Protein AF-A0A7C3BMB7-F1 (afdb_monomer_lite)

Radius of gyration: 36.76 Å; chains: 1; bounding box: 91×58×104 Å

pLDDT: mean 73.39, std 20.36, range [25.17, 95.06]

Structure (mmCIF, N/CA/C/O backbone):
data_AF-A0A7C3BMB7-F1
#
_entry.id   AF-A0A7C3BMB7-F1
#
loop_
_atom_site.group_PDB
_atom_site.id
_atom_site.type_symbol
_atom_site.label_atom_id
_atom_site.label_alt_id
_atom_site.label_comp_id
_atom_site.label_asym_id
_atom_site.label_entity_id
_atom_site.label_seq_id
_atom_site.pdbx_PDB_ins_code
_atom_site.Cartn_x
_atom_site.Cartn_y
_atom_site.Cartn_z
_atom_site.occupancy
_atom_site.B_iso_or_equiv
_atom_site.auth_seq_id
_atom_site.auth_comp_id
_atom_site.auth_asym_id
_atom_site.auth_atom_id
_atom_site.pdbx_PDB_model_num
ATOM 1 N N . MET A 1 1 ? -57.417 -5.441 -26.006 1.00 43.75 1 MET A N 1
ATOM 2 C CA . MET A 1 1 ? -56.089 -4.817 -25.824 1.00 43.75 1 MET A CA 1
ATOM 3 C C . MET A 1 1 ? -56.274 -3.467 -25.151 1.00 43.75 1 MET A C 1
ATOM 5 O O . MET A 1 1 ? -56.759 -2.546 -25.789 1.00 43.75 1 MET A O 1
ATOM 9 N N . ALA A 1 2 ? -55.976 -3.373 -23.855 1.00 25.86 2 ALA A N 1
ATOM 10 C CA . ALA A 1 2 ? -55.994 -2.119 -23.104 1.00 25.86 2 ALA A CA 1
ATOM 11 C C . ALA A 1 2 ? -55.121 -2.264 -21.846 1.00 25.86 2 ALA A C 1
ATOM 13 O O . ALA A 1 2 ? -55.221 -3.254 -21.125 1.00 25.86 2 ALA A O 1
ATOM 14 N N . ARG A 1 3 ? -54.253 -1.272 -21.631 1.00 32.66 3 ARG A N 1
ATOM 15 C CA . ARG A 1 3 ? -53.336 -1.096 -20.494 1.00 32.66 3 ARG A CA 1
ATOM 16 C C . ARG A 1 3 ? -54.063 -1.189 -19.146 1.00 32.66 3 ARG A C 1
ATOM 18 O O . ARG A 1 3 ? -55.113 -0.570 -19.004 1.00 32.66 3 ARG A O 1
ATOM 25 N N . ARG A 1 4 ? -53.431 -1.768 -18.116 1.00 26.55 4 ARG A N 1
ATOM 26 C CA . ARG A 1 4 ? -53.683 -1.373 -16.717 1.00 26.55 4 ARG A CA 1
ATOM 27 C C . ARG A 1 4 ? -52.390 -1.325 -15.899 1.00 26.55 4 ARG A C 1
ATOM 29 O O . ARG A 1 4 ? -51.745 -2.337 -15.661 1.00 26.55 4 ARG A O 1
ATOM 36 N N . LYS A 1 5 ? -52.055 -0.092 -15.507 1.00 31.06 5 LYS A N 1
ATOM 37 C CA . LYS A 1 5 ? -51.142 0.286 -14.424 1.00 31.06 5 LYS A CA 1
ATOM 38 C C . LYS A 1 5 ? -51.579 -0.408 -13.130 1.00 31.06 5 LYS A C 1
ATOM 40 O O . LYS A 1 5 ? -52.778 -0.422 -12.855 1.00 31.06 5 LYS A O 1
ATOM 45 N N . ILE A 1 6 ? -50.635 -0.876 -12.319 1.00 29.06 6 ILE A N 1
ATOM 46 C CA . ILE A 1 6 ? -50.888 -1.110 -10.894 1.00 29.06 6 ILE A CA 1
ATOM 47 C C . ILE A 1 6 ? -50.138 -0.040 -10.108 1.00 29.06 6 ILE A C 1
ATOM 49 O O . ILE A 1 6 ? -48.980 0.273 -10.375 1.00 29.06 6 ILE A O 1
ATOM 53 N N . ASN A 1 7 ? -50.913 0.587 -9.236 1.00 26.14 7 ASN A N 1
ATOM 54 C CA . ASN A 1 7 ? -50.671 1.830 -8.539 1.00 26.14 7 ASN A CA 1
ATOM 55 C C . ASN A 1 7 ? -49.923 1.547 -7.228 1.00 26.14 7 ASN A C 1
ATOM 57 O O . ASN A 1 7 ? -50.303 0.644 -6.484 1.00 26.14 7 ASN A O 1
ATOM 61 N N . LEU A 1 8 ? -48.886 2.334 -6.950 1.00 28.44 8 LEU A N 1
ATOM 62 C CA . LEU A 1 8 ? -48.268 2.442 -5.632 1.00 28.44 8 LEU A CA 1
ATOM 63 C C . LEU A 1 8 ? -49.218 3.242 -4.741 1.00 28.44 8 LEU A C 1
ATOM 65 O O . LEU A 1 8 ? -49.437 4.412 -5.030 1.00 28.44 8 LEU A O 1
ATOM 69 N N . GLN A 1 9 ? -49.771 2.599 -3.708 1.00 28.25 9 GLN A N 1
ATOM 70 C CA . GLN A 1 9 ? -50.204 3.148 -2.409 1.00 28.25 9 GLN A CA 1
ATOM 71 C C . GLN A 1 9 ? -51.352 2.300 -1.854 1.00 28.25 9 GLN A C 1
ATOM 73 O O . GLN A 1 9 ? -52.501 2.481 -2.236 1.00 28.25 9 GLN A O 1
ATOM 78 N N . THR A 1 10 ? -51.055 1.407 -0.911 1.00 26.59 10 THR A N 1
ATOM 79 C CA . THR A 1 10 ? -51.807 1.294 0.351 1.00 26.59 10 THR A CA 1
ATOM 80 C C . THR A 1 10 ? -50.877 0.634 1.366 1.00 26.59 10 THR A C 1
ATOM 82 O O . THR A 1 10 ? -50.570 -0.552 1.292 1.00 26.59 10 THR A O 1
ATOM 85 N N . ILE A 1 11 ? -50.360 1.467 2.261 1.00 28.39 11 ILE A N 1
ATOM 86 C CA . ILE A 1 11 ? -49.650 1.092 3.479 1.00 28.39 11 ILE A CA 1
ATOM 87 C C . ILE A 1 11 ? -50.692 0.625 4.505 1.00 28.39 11 ILE A C 1
ATOM 89 O O . ILE A 1 11 ? -51.759 1.223 4.598 1.00 28.39 11 ILE A O 1
ATOM 93 N N . ASN A 1 12 ? -50.312 -0.377 5.302 1.00 28.12 12 ASN A N 1
ATOM 94 C CA . ASN A 1 12 ? -50.929 -0.810 6.558 1.00 28.12 12 ASN A CA 1
ATOM 95 C C . ASN A 1 12 ? -52.353 -1.367 6.482 1.00 28.12 12 ASN A C 1
ATOM 97 O O . ASN A 1 12 ? -53.313 -0.616 6.552 1.00 28.12 12 ASN A O 1
ATOM 101 N N . THR A 1 13 ? -52.467 -2.697 6.527 1.00 29.22 13 THR A N 1
ATOM 102 C CA . THR A 1 13 ? -53.128 -3.408 7.642 1.00 29.22 13 THR A CA 1
ATOM 103 C C . THR A 1 13 ? -52.968 -4.919 7.473 1.00 29.22 13 THR A C 1
ATOM 105 O O . THR A 1 13 ? -52.986 -5.408 6.350 1.00 29.22 13 THR A O 1
ATOM 108 N N . VAL A 1 14 ? -52.894 -5.620 8.610 1.00 28.08 14 VAL A N 1
ATOM 109 C CA . VAL A 1 14 ? -52.945 -7.085 8.817 1.00 28.08 14 VAL A CA 1
ATOM 110 C C . VAL A 1 14 ? -51.591 -7.718 9.166 1.00 28.08 14 VAL A C 1
ATOM 112 O O . VAL A 1 14 ? -50.917 -8.364 8.371 1.00 28.08 14 VAL A O 1
ATOM 115 N N . LYS A 1 15 ? -51.235 -7.531 10.444 1.00 34.94 15 LYS A N 1
ATOM 116 C CA . LYS A 1 15 ? -50.702 -8.606 11.288 1.00 34.94 15 LYS A CA 1
ATOM 117 C C . LYS A 1 15 ? -51.779 -9.694 11.433 1.00 34.94 15 LYS A C 1
ATOM 119 O O . LYS A 1 15 ? -52.958 -9.361 11.456 1.00 34.94 15 LYS A O 1
ATOM 124 N N . GLU A 1 16 ? -51.313 -10.926 11.632 1.00 34.69 16 GLU A N 1
ATOM 125 C CA . GLU A 1 16 ? -52.052 -12.131 12.051 1.00 34.69 16 GLU A CA 1
ATOM 126 C C . GLU A 1 16 ? -52.731 -12.956 10.946 1.00 34.69 16 GLU A C 1
ATOM 128 O O . GLU A 1 16 ? -53.898 -12.796 10.607 1.00 34.69 16 GLU A O 1
ATOM 133 N N . SER A 1 17 ? -51.996 -13.946 10.439 1.00 32.34 17 SER A N 1
ATOM 134 C CA . SER A 1 17 ? -52.426 -15.354 10.505 1.00 32.34 17 SER A CA 1
ATOM 135 C C . SER A 1 17 ? -51.272 -16.266 10.079 1.00 32.34 17 SER A C 1
ATOM 137 O O . SER A 1 17 ? -50.788 -16.219 8.949 1.00 32.34 17 SER A O 1
ATOM 139 N N . GLY A 1 18 ? -50.799 -17.077 11.027 1.00 39.00 18 GLY A N 1
ATOM 140 C CA . GLY A 1 18 ? -49.801 -18.121 10.815 1.00 39.00 18 GLY A CA 1
ATOM 141 C C . GLY A 1 18 ? -50.379 -19.276 10.004 1.00 39.00 18 GLY A C 1
ATOM 142 O O . GLY A 1 18 ? -50.862 -20.243 10.574 1.00 39.00 18 GLY A O 1
ATOM 143 N N . GLY A 1 19 ? -50.354 -19.145 8.678 1.00 35.00 19 GLY A N 1
ATOM 144 C CA . GLY A 1 19 ? -50.751 -20.208 7.746 1.00 35.00 19 GLY A CA 1
ATOM 145 C C . GLY A 1 19 ? -49.748 -20.469 6.620 1.00 35.00 19 GLY A C 1
ATOM 146 O O . GLY A 1 19 ? -49.984 -21.342 5.794 1.00 35.00 19 GLY A O 1
ATOM 147 N N . ILE A 1 20 ? -48.641 -19.718 6.564 1.00 36.31 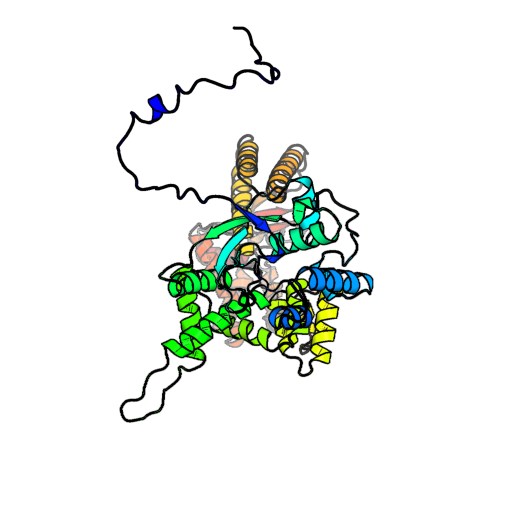20 ILE A N 1
ATOM 148 C CA . ILE A 1 20 ? -47.613 -19.875 5.520 1.00 36.31 20 ILE A CA 1
ATOM 149 C C . ILE A 1 20 ? -46.463 -20.777 6.005 1.00 36.31 20 ILE A C 1
ATOM 151 O O . ILE A 1 20 ? -45.954 -21.566 5.215 1.00 36.31 20 ILE A O 1
ATOM 155 N N . ASP A 1 21 ? -46.125 -20.761 7.300 1.00 38.72 21 ASP A N 1
ATOM 156 C CA . ASP A 1 21 ? -45.061 -21.616 7.863 1.00 38.72 21 ASP A CA 1
ATOM 157 C C . ASP A 1 21 ? -45.402 -23.115 7.826 1.00 38.72 21 ASP A C 1
ATOM 159 O O . ASP A 1 21 ? -44.522 -23.946 7.596 1.00 38.72 21 ASP A O 1
ATOM 163 N N . ASP A 1 22 ? -46.682 -23.474 7.960 1.00 37.00 22 ASP A N 1
ATOM 164 C CA . ASP A 1 22 ? -47.118 -24.876 7.899 1.00 37.00 22 ASP A CA 1
ATOM 165 C C . ASP A 1 22 ? -47.121 -25.436 6.467 1.00 37.00 22 ASP A C 1
ATOM 167 O O . ASP A 1 22 ? -47.008 -26.644 6.274 1.00 37.00 22 ASP A O 1
ATOM 171 N N . LEU A 1 23 ? -47.163 -24.570 5.448 1.00 34.09 23 LEU A N 1
ATOM 172 C CA . LEU A 1 23 ? -47.124 -24.966 4.035 1.00 34.09 23 LEU A CA 1
ATOM 173 C C . LEU A 1 23 ? -45.687 -25.123 3.508 1.00 34.09 23 LEU A C 1
ATOM 175 O O . LEU A 1 23 ? -45.460 -25.817 2.519 1.00 34.09 23 LEU A O 1
ATOM 179 N N . VAL A 1 24 ? -44.707 -24.516 4.186 1.00 38.72 24 VAL A N 1
ATOM 180 C CA . VAL A 1 24 ? -43.272 -24.636 3.867 1.00 38.72 24 VAL A CA 1
ATOM 181 C C . VAL A 1 24 ? -42.641 -25.856 4.553 1.00 38.72 24 VAL A C 1
ATOM 183 O O . VAL A 1 24 ? -41.648 -26.394 4.066 1.00 38.72 24 VAL A O 1
ATOM 186 N N . ARG A 1 25 ? -43.243 -26.356 5.640 1.00 37.38 25 ARG A N 1
ATOM 187 C CA . ARG A 1 25 ? -42.751 -27.525 6.389 1.00 37.38 25 ARG A CA 1
ATOM 188 C C . ARG A 1 25 ? -42.956 -28.870 5.686 1.00 37.38 25 ARG A C 1
ATOM 190 O O . ARG A 1 25 ? -42.182 -29.788 5.938 1.00 37.38 25 ARG A O 1
ATOM 197 N N . ASP A 1 26 ? -43.945 -28.971 4.799 1.00 31.20 26 ASP A N 1
ATOM 198 C CA . ASP A 1 26 ? -44.340 -30.239 4.162 1.00 31.20 26 ASP A CA 1
ATOM 199 C C . ASP A 1 26 ? -43.651 -30.510 2.811 1.00 31.20 26 ASP A C 1
ATOM 201 O O . ASP A 1 26 ? -43.855 -31.555 2.197 1.00 31.20 26 ASP A O 1
ATOM 205 N N . MET A 1 27 ? -42.766 -29.615 2.355 1.00 30.14 27 MET A N 1
ATOM 206 C CA . MET A 1 27 ? -41.894 -29.866 1.200 1.00 30.14 27 MET A CA 1
ATOM 207 C C . MET A 1 27 ? -40.441 -30.056 1.632 1.00 30.14 27 MET A C 1
ATOM 209 O O . MET A 1 27 ? -39.535 -29.315 1.250 1.00 30.14 27 MET A O 1
ATOM 213 N N . GLY A 1 28 ? -40.218 -31.071 2.460 1.00 31.03 28 GLY A N 1
ATOM 214 C CA . GLY A 1 28 ? -38.884 -31.567 2.752 1.00 31.03 28 GLY A CA 1
ATOM 215 C C . GLY A 1 28 ? -38.387 -32.524 1.668 1.00 31.03 28 GLY A C 1
ATOM 216 O O . GLY A 1 28 ? -39.095 -33.443 1.269 1.00 31.03 28 GLY A O 1
ATOM 217 N N . SER A 1 29 ? -37.107 -32.367 1.329 1.00 31.69 29 SER A N 1
ATOM 218 C CA . SER A 1 29 ? -36.172 -33.386 0.826 1.00 31.69 29 SER A CA 1
ATOM 219 C C . SER A 1 29 ? -36.045 -33.623 -0.686 1.00 31.69 29 SER A C 1
ATOM 221 O O . SER A 1 29 ? -36.621 -34.545 -1.248 1.00 31.69 29 SER A O 1
ATOM 223 N N . SER A 1 30 ? -35.095 -32.902 -1.292 1.00 30.52 30 SER A N 1
ATOM 224 C CA . SER A 1 30 ? -34.013 -33.547 -2.054 1.00 30.52 30 SER A CA 1
ATOM 225 C C . SER A 1 30 ? -32.862 -32.568 -2.330 1.00 30.52 30 SER A C 1
ATOM 227 O O . SER A 1 30 ? -33.042 -31.577 -3.027 1.00 30.52 30 SER A O 1
ATOM 229 N N . GLU A 1 31 ? -31.689 -32.911 -1.789 1.00 33.94 31 GLU A N 1
ATOM 230 C CA . GLU A 1 31 ? -30.354 -32.638 -2.346 1.00 33.94 31 GLU A CA 1
ATOM 231 C C . GLU A 1 31 ? -29.884 -31.179 -2.495 1.00 33.94 31 GLU A C 1
ATOM 233 O O . GLU A 1 31 ? -30.049 -30.557 -3.534 1.00 33.94 31 GLU A O 1
ATOM 238 N N . LEU A 1 32 ? -29.178 -30.680 -1.472 1.00 31.02 32 LEU A N 1
ATOM 239 C CA . LEU A 1 32 ? -27.813 -30.114 -1.539 1.00 31.02 32 LEU A CA 1
ATOM 240 C C . LEU A 1 32 ? -27.515 -29.419 -0.203 1.00 31.02 32 LEU A C 1
ATOM 242 O O . LEU A 1 32 ? -28.219 -28.503 0.209 1.00 31.02 32 LEU A O 1
ATOM 246 N N . GLY A 1 33 ? -26.483 -29.895 0.498 1.00 31.17 33 GLY A N 1
ATOM 247 C CA . GLY A 1 33 ? -26.113 -29.470 1.848 1.00 31.17 33 GLY A CA 1
ATOM 248 C C . GLY A 1 33 ? -25.630 -28.022 1.949 1.00 31.17 33 GLY A C 1
ATOM 249 O O . GLY A 1 33 ? -24.435 -27.773 2.065 1.00 31.17 33 GLY A O 1
ATOM 250 N N . PHE A 1 34 ? -26.570 -27.084 1.985 1.00 25.17 34 PHE A N 1
ATOM 251 C CA . PHE A 1 34 ? -26.386 -25.752 2.547 1.00 25.17 34 PHE A CA 1
ATOM 252 C C . PHE A 1 34 ? -27.226 -25.657 3.821 1.00 25.17 34 PHE A C 1
ATOM 254 O O . PHE A 1 34 ? -28.428 -25.425 3.756 1.00 25.17 34 PHE A O 1
ATOM 261 N N . SER A 1 35 ? -26.598 -25.828 4.985 1.00 30.59 35 SER A N 1
ATOM 262 C CA . SER A 1 35 ? -27.164 -25.279 6.219 1.00 30.59 35 SER A CA 1
ATOM 263 C C . SER A 1 35 ? -26.896 -23.772 6.200 1.00 30.59 35 SER A C 1
ATOM 265 O O . SER A 1 35 ? -25.723 -23.387 6.209 1.00 30.59 35 SER A O 1
ATOM 267 N N . PRO A 1 36 ? -27.919 -22.900 6.161 1.00 34.31 36 PRO A N 1
ATOM 268 C CA . PRO A 1 36 ? -27.711 -21.492 6.432 1.00 34.31 36 PRO A CA 1
ATOM 269 C C . PRO A 1 36 ? -27.367 -21.391 7.915 1.00 34.31 36 PRO A C 1
ATOM 271 O O . PRO A 1 36 ? -28.199 -21.666 8.776 1.00 34.31 36 PRO A O 1
ATOM 274 N N . THR A 1 37 ? -26.126 -21.055 8.240 1.00 39.41 37 THR A N 1
ATOM 275 C CA . THR A 1 37 ? -25.792 -20.613 9.590 1.00 39.41 37 THR A CA 1
ATOM 276 C C . THR A 1 37 ? -26.491 -19.273 9.804 1.00 39.41 37 THR A C 1
ATOM 278 O O . THR A 1 37 ? -26.023 -18.229 9.349 1.00 39.41 37 THR A O 1
ATOM 281 N N . GLU A 1 38 ? -27.662 -19.294 10.440 1.00 44.12 38 GLU A N 1
ATOM 282 C CA . GLU A 1 38 ? -28.296 -18.095 10.986 1.00 44.12 38 GLU A CA 1
ATOM 283 C C . GLU A 1 38 ? -27.369 -17.532 12.067 1.00 44.12 38 GLU A C 1
ATOM 285 O O . GLU A 1 3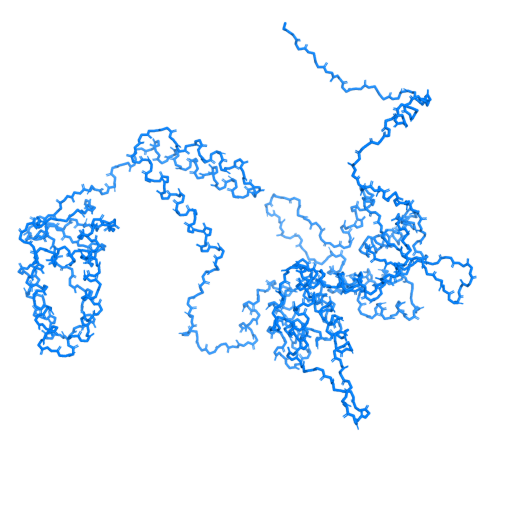8 ? -27.373 -17.969 13.215 1.00 44.12 38 GLU A O 1
ATOM 290 N N . HIS A 1 39 ? -26.499 -16.597 11.689 1.00 57.31 39 HIS A N 1
ATOM 291 C CA . HIS A 1 39 ? -25.685 -15.883 12.661 1.00 57.31 39 HIS A CA 1
ATOM 292 C C . HIS A 1 39 ? -26.589 -14.852 13.340 1.00 57.31 39 HIS A C 1
ATOM 294 O O . HIS A 1 39 ? -27.001 -13.869 12.718 1.00 57.31 39 HIS A O 1
ATOM 300 N N . SER A 1 40 ? -26.919 -15.082 14.610 1.00 76.56 40 SER A N 1
ATOM 301 C CA . SER A 1 40 ? -27.661 -14.120 15.425 1.00 76.56 40 SER A CA 1
ATOM 302 C C . SER A 1 40 ? -26.888 -12.802 15.524 1.00 76.56 40 SER A C 1
ATOM 304 O O . SER A 1 40 ? -25.697 -12.790 15.837 1.00 76.56 40 SER A O 1
ATOM 306 N N . ILE A 1 41 ? -27.569 -11.686 15.257 1.00 84.56 41 ILE A N 1
ATOM 307 C CA . ILE A 1 41 ? -26.997 -10.341 15.382 1.00 84.56 41 ILE A CA 1
ATOM 308 C C . ILE A 1 41 ? -27.311 -9.810 16.780 1.00 84.56 41 ILE A C 1
ATOM 310 O O . ILE A 1 41 ? -28.477 -9.712 17.156 1.00 84.56 41 ILE A O 1
ATOM 314 N N . TYR A 1 42 ? -26.274 -9.420 17.513 1.00 88.00 42 TYR A N 1
ATOM 315 C CA . TYR A 1 42 ? -26.353 -8.874 18.865 1.00 88.00 42 TYR A CA 1
ATOM 316 C C . TYR A 1 42 ? -26.012 -7.382 18.869 1.00 88.00 42 TYR A C 1
ATOM 318 O O . TYR A 1 42 ? -25.232 -6.917 18.040 1.00 88.00 42 TYR A O 1
ATOM 326 N N . GLU A 1 43 ? -26.563 -6.625 19.815 1.00 90.56 43 GLU A N 1
ATOM 327 C CA . GLU A 1 43 ? -26.090 -5.272 20.125 1.00 90.56 43 GLU A CA 1
ATOM 328 C C . GLU A 1 43 ? -25.230 -5.322 21.382 1.00 90.56 43 GLU A C 1
ATOM 330 O O . GLU A 1 43 ? -25.688 -5.766 22.434 1.00 90.56 43 GLU A O 1
ATOM 335 N N . VAL A 1 44 ? -23.980 -4.887 21.256 1.00 90.12 44 VAL A N 1
ATOM 336 C CA . VAL A 1 44 ? -22.994 -4.917 22.339 1.00 90.12 44 VAL A CA 1
ATOM 337 C C . VAL A 1 44 ? -22.496 -3.502 22.604 1.00 90.12 44 VAL A C 1
ATOM 339 O O . VAL A 1 44 ? -22.282 -2.730 21.664 1.00 90.12 44 VAL A O 1
ATOM 342 N N . ASP A 1 45 ? -22.340 -3.168 23.883 1.00 90.44 45 ASP A N 1
ATOM 343 C CA . ASP A 1 45 ? -21.770 -1.899 24.332 1.00 90.44 45 ASP A CA 1
ATOM 344 C C . ASP A 1 45 ? -20.300 -1.788 23.896 1.00 90.44 45 ASP A C 1
ATOM 346 O O . ASP A 1 45 ? -19.534 -2.753 23.979 1.00 90.44 45 ASP A O 1
ATOM 350 N N . LEU A 1 46 ? -19.901 -0.618 23.387 1.00 89.38 46 LEU A N 1
ATOM 351 C CA . LEU A 1 46 ? -18.554 -0.411 22.838 1.00 89.38 46 LEU A CA 1
ATOM 352 C C . LEU A 1 46 ? -17.442 -0.648 23.870 1.00 89.38 46 LEU A C 1
ATOM 354 O O . LEU A 1 46 ? -16.369 -1.119 23.505 1.00 89.38 46 LEU A O 1
ATOM 358 N N . ASP A 1 47 ? -17.698 -0.359 25.144 1.00 86.38 47 ASP A N 1
ATOM 359 C CA . ASP A 1 47 ? -16.765 -0.553 26.261 1.00 86.38 47 ASP A CA 1
ATOM 360 C C . ASP A 1 47 ? -16.452 -2.033 26.549 1.00 86.38 47 ASP A C 1
ATOM 362 O O . ASP A 1 47 ? -15.401 -2.351 27.109 1.00 86.38 47 ASP A O 1
ATOM 366 N N . ARG A 1 48 ? -17.321 -2.950 26.109 1.00 88.19 48 ARG A N 1
ATOM 367 C CA . ARG A 1 48 ? -17.122 -4.402 26.213 1.00 88.19 48 ARG A CA 1
ATOM 368 C C . ARG A 1 48 ? -16.329 -4.990 25.049 1.00 88.19 48 ARG A C 1
ATOM 370 O O . ARG A 1 48 ? -16.010 -6.180 25.087 1.00 88.19 48 ARG A O 1
ATOM 377 N N . ILE A 1 49 ? -16.019 -4.200 24.018 1.00 88.94 49 ILE A N 1
ATOM 378 C CA . ILE A 1 49 ? -15.294 -4.648 22.825 1.00 88.94 49 ILE A CA 1
ATOM 379 C C . ILE A 1 49 ? -13.861 -4.117 22.864 1.00 88.94 49 ILE A C 1
ATOM 381 O O . ILE A 1 49 ? -13.612 -2.915 22.833 1.00 88.94 49 ILE A O 1
ATOM 385 N N . LEU A 1 50 ? -12.896 -5.032 22.872 1.00 85.88 50 LEU A N 1
ATOM 386 C CA . LEU A 1 50 ? -11.475 -4.716 22.843 1.00 85.88 50 LEU A CA 1
ATOM 387 C C . LEU A 1 50 ? -10.919 -4.840 21.415 1.00 85.88 50 LEU A C 1
ATOM 389 O O . LEU A 1 50 ? -11.168 -5.851 20.745 1.00 85.88 50 LEU A O 1
ATOM 393 N N . PRO A 1 51 ? -10.136 -3.856 20.936 1.00 83.56 51 PRO A N 1
ATOM 394 C CA . PRO A 1 51 ? -9.435 -3.964 19.662 1.00 83.56 51 PRO A CA 1
ATOM 395 C C . PRO A 1 51 ? -8.433 -5.122 19.655 1.00 83.56 51 PRO A C 1
ATOM 397 O O . PRO A 1 51 ? -7.762 -5.390 20.652 1.00 83.56 51 PRO A O 1
ATOM 400 N N . ASP A 1 52 ? -8.277 -5.776 18.506 1.00 80.06 52 ASP A N 1
ATOM 401 C CA . ASP A 1 52 ? -7.222 -6.765 18.300 1.00 80.06 52 ASP A CA 1
ATOM 402 C C . ASP A 1 52 ? -5.973 -6.112 17.690 1.00 80.06 52 ASP A C 1
ATOM 404 O O . ASP A 1 52 ? -5.901 -5.829 16.495 1.00 80.06 52 ASP A O 1
ATOM 408 N N . PHE A 1 53 ? -4.949 -5.905 18.519 1.00 73.19 53 PHE A N 1
ATOM 409 C CA . PHE A 1 53 ? -3.678 -5.304 18.100 1.00 73.19 53 PHE A CA 1
ATOM 410 C C . PHE A 1 53 ? -2.810 -6.218 17.222 1.00 73.19 53 PHE A C 1
ATOM 412 O O . PHE A 1 53 ? -1.793 -5.767 16.686 1.00 73.19 53 PHE A O 1
ATOM 419 N N . SER A 1 54 ? -3.182 -7.494 17.068 1.00 67.38 54 SER A N 1
ATOM 420 C CA . SER A 1 54 ? -2.488 -8.431 16.181 1.00 67.38 54 SER A CA 1
ATOM 421 C C . SER A 1 54 ? -2.889 -8.275 14.708 1.00 67.38 54 SER A C 1
ATOM 423 O O . SER A 1 54 ? -2.227 -8.838 13.823 1.00 67.38 54 SER A O 1
ATOM 425 N N . GLN A 1 55 ? -3.925 -7.473 14.427 1.00 70.81 55 GLN A N 1
ATOM 426 C CA . GLN A 1 55 ? -4.371 -7.209 13.066 1.00 70.81 55 GLN A CA 1
ATOM 427 C C . GLN A 1 55 ? -3.283 -6.491 12.240 1.00 70.81 55 GLN A C 1
ATOM 429 O O . GLN A 1 55 ? -2.566 -5.614 12.734 1.00 70.81 55 GLN A O 1
ATOM 434 N N . PRO A 1 56 ? -3.115 -6.867 10.955 1.00 60.19 56 PRO A N 1
ATOM 435 C CA . PRO A 1 56 ? -2.058 -6.315 10.110 1.00 60.19 56 PRO A CA 1
ATOM 436 C C . PRO A 1 56 ? -2.323 -4.859 9.712 1.00 60.19 56 PRO A C 1
ATOM 438 O O . PRO A 1 56 ? -1.375 -4.074 9.606 1.00 60.19 56 PRO A O 1
ATOM 441 N N . ARG A 1 57 ? -3.597 -4.502 9.493 1.00 68.25 57 ARG A N 1
ATOM 442 C CA . ARG A 1 57 ? -4.026 -3.109 9.332 1.00 68.25 57 ARG A CA 1
ATOM 443 C C . ARG A 1 57 ? -4.109 -2.501 10.721 1.00 68.25 57 ARG A C 1
ATOM 445 O O . ARG A 1 57 ? -4.697 -3.112 11.604 1.00 68.25 57 ARG A O 1
ATOM 452 N N . ARG A 1 58 ? -3.509 -1.331 10.904 1.00 78.94 58 ARG A N 1
ATOM 453 C CA . ARG A 1 58 ? -3.579 -0.614 12.176 1.00 78.94 58 ARG A CA 1
ATOM 454 C C . ARG A 1 58 ? -4.231 0.732 11.949 1.00 78.94 58 ARG A C 1
ATOM 456 O O . ARG A 1 58 ? -3.817 1.470 11.060 1.00 78.94 58 ARG A O 1
ATOM 463 N N . PHE A 1 59 ? -5.254 1.032 12.739 1.00 79.69 59 PHE A N 1
ATOM 464 C CA . PHE A 1 59 ? -6.017 2.258 12.564 1.00 79.69 59 PHE A CA 1
ATOM 465 C C . PHE A 1 59 ? -5.433 3.450 13.341 1.00 79.69 59 PHE A C 1
ATOM 467 O O . PHE A 1 59 ? -5.209 4.510 12.767 1.00 79.69 59 PHE A O 1
ATOM 474 N N . LEU A 1 60 ? -5.169 3.281 14.640 1.00 86.62 60 LEU A N 1
ATOM 475 C CA . LEU A 1 60 ? -4.643 4.347 15.505 1.00 86.62 60 LEU A CA 1
ATOM 476 C C . LEU A 1 60 ? -3.124 4.545 15.340 1.00 86.62 60 LEU A C 1
ATOM 478 O O . LEU A 1 60 ? -2.452 3.558 15.056 1.00 86.62 60 LEU A O 1
ATOM 482 N N . PRO A 1 61 ? -2.563 5.743 15.595 1.00 90.25 61 PRO A N 1
ATOM 483 C CA . PRO A 1 61 ? -1.117 5.976 15.730 1.00 90.25 61 PRO A CA 1
ATOM 484 C C . PRO A 1 61 ? -0.424 5.066 16.761 1.00 90.25 61 PRO A C 1
ATOM 486 O O . PRO A 1 61 ? -1.046 4.615 17.723 1.00 90.25 61 PRO A O 1
ATOM 489 N N . PHE A 1 62 ? 0.869 4.788 16.569 1.00 88.94 62 PHE A N 1
ATOM 490 C CA . PHE A 1 62 ? 1.657 3.831 17.353 1.00 88.94 62 PHE A CA 1
ATOM 491 C C . PHE A 1 62 ? 1.630 4.087 18.851 1.00 88.94 62 PHE A C 1
ATOM 493 O O . PHE A 1 62 ? 1.385 3.152 19.610 1.00 88.94 62 PHE A O 1
ATOM 500 N N . ASP A 1 63 ? 1.837 5.329 19.257 1.00 91.25 63 ASP A N 1
ATOM 501 C CA . ASP A 1 63 ? 1.828 5.740 20.652 1.00 91.25 63 ASP A CA 1
ATOM 502 C C . ASP A 1 63 ? 0.450 5.531 21.297 1.00 91.25 63 ASP A C 1
ATOM 504 O O . ASP A 1 63 ? 0.360 4.914 22.357 1.00 91.25 63 ASP A O 1
ATOM 508 N N . LEU A 1 64 ? -0.636 5.912 20.614 1.00 91.19 64 LEU A N 1
ATOM 509 C CA . LEU A 1 64 ? -2.001 5.671 21.102 1.00 91.19 64 LEU A CA 1
ATOM 510 C C . LEU A 1 64 ? -2.333 4.177 21.181 1.00 91.19 64 LEU A C 1
ATOM 512 O O . LEU A 1 64 ? -2.983 3.734 22.125 1.00 91.19 64 LEU A O 1
ATOM 516 N N . ARG A 1 65 ? -1.865 3.370 20.220 1.00 89.62 65 ARG A N 1
ATOM 517 C CA . ARG A 1 65 ? -2.013 1.906 20.283 1.00 89.62 65 ARG A CA 1
ATOM 518 C C . ARG A 1 65 ? -1.257 1.315 21.464 1.00 89.62 65 ARG A C 1
ATOM 520 O O . ARG A 1 65 ? -1.772 0.400 22.097 1.00 89.62 65 ARG A O 1
ATOM 527 N N . GLN A 1 66 ? -0.049 1.805 21.739 1.00 88.56 66 GLN A N 1
ATOM 528 C CA . GLN A 1 66 ? 0.765 1.324 22.848 1.00 88.56 66 GLN A CA 1
ATOM 529 C C . GLN A 1 66 ? 0.057 1.586 24.181 1.00 88.56 66 GLN A C 1
ATOM 531 O O . GLN A 1 66 ? -0.177 0.633 24.924 1.00 88.56 66 GLN A O 1
ATOM 536 N N . GLN A 1 67 ? -0.390 2.822 24.407 1.00 89.88 67 GLN A N 1
ATOM 537 C CA . GLN A 1 67 ? -1.157 3.212 25.594 1.00 89.88 67 GLN A CA 1
ATOM 538 C C . GLN A 1 67 ? -2.437 2.375 25.744 1.00 89.88 67 GLN A C 1
ATOM 540 O O . GLN A 1 67 ? -2.719 1.849 26.820 1.00 89.88 67 GLN A O 1
ATOM 545 N N . LEU A 1 68 ? -3.179 2.166 24.648 1.00 88.56 68 LEU A N 1
ATOM 546 C CA . LEU A 1 68 ? -4.399 1.352 24.651 1.00 88.56 68 LEU A CA 1
ATOM 547 C C . LEU A 1 68 ? -4.109 -0.122 24.980 1.00 88.56 68 LEU A C 1
ATOM 549 O O . LEU A 1 68 ? -4.840 -0.742 25.747 1.00 88.56 68 LEU A O 1
ATOM 553 N N . SER A 1 69 ? -3.025 -0.682 24.435 1.00 86.12 69 SER A N 1
ATOM 554 C CA . SER A 1 69 ? -2.612 -2.068 24.700 1.00 86.12 69 SER A CA 1
ATOM 555 C C . SER A 1 69 ? -2.134 -2.292 26.137 1.00 86.12 69 SER A C 1
ATOM 557 O O . SER A 1 69 ? -2.248 -3.398 26.660 1.00 86.12 69 SER A O 1
ATOM 559 N N . GLN A 1 70 ? -1.620 -1.239 26.774 1.00 86.81 70 GLN A N 1
ATOM 560 C CA . GLN A 1 70 ? -1.190 -1.230 28.171 1.00 86.81 70 GLN A CA 1
ATOM 561 C C . GLN A 1 70 ? -2.343 -0.912 29.137 1.00 86.81 70 GLN A C 1
ATOM 563 O O . GLN A 1 70 ? -2.168 -1.025 30.347 1.00 86.81 70 GLN A O 1
ATOM 568 N N . GLY A 1 71 ? -3.521 -0.549 28.615 1.00 84.62 71 GLY A N 1
ATOM 569 C CA . GLY A 1 71 ? -4.678 -0.146 29.414 1.00 84.62 71 GLY A CA 1
ATOM 570 C C . GLY A 1 71 ? -4.533 1.232 30.066 1.00 84.62 71 GLY A C 1
ATOM 571 O O . GLY A 1 71 ? -5.246 1.518 31.021 1.00 84.62 71 GLY A O 1
ATOM 572 N N . GLU A 1 72 ? -3.616 2.073 29.578 1.00 89.06 72 GLU A N 1
ATOM 573 C CA . GLU A 1 72 ? -3.381 3.426 30.105 1.00 89.06 72 GLU A CA 1
ATOM 574 C C . GLU A 1 72 ? -4.484 4.410 29.701 1.00 89.06 72 GLU A C 1
ATOM 576 O O . GLU A 1 72 ? -4.762 5.359 30.430 1.00 89.06 72 GLU A O 1
ATOM 581 N N . ILE A 1 73 ? -5.105 4.175 28.543 1.00 90.69 73 ILE A N 1
ATOM 582 C CA . ILE A 1 73 ? -6.211 4.971 28.005 1.00 90.69 73 ILE A CA 1
ATOM 583 C C . ILE A 1 73 ? -7.332 4.057 27.521 1.00 90.69 73 ILE A C 1
ATOM 585 O O . ILE A 1 73 ? -7.100 2.893 27.191 1.00 90.69 73 ILE A O 1
ATOM 589 N N . LEU A 1 74 ? -8.545 4.595 27.417 1.00 88.25 74 LEU A N 1
ATOM 590 C CA . LEU A 1 74 ? -9.696 3.906 26.825 1.00 88.25 74 LEU A CA 1
ATOM 591 C C . LEU A 1 74 ? -9.824 4.187 25.312 1.00 88.25 74 LEU A C 1
ATOM 593 O O . LEU A 1 74 ? -9.347 5.219 24.831 1.00 88.25 74 LEU A O 1
ATOM 597 N N . PRO A 1 75 ? -10.537 3.343 24.532 1.00 89.06 75 PRO A N 1
ATOM 598 C CA . PRO A 1 75 ? -10.727 3.567 23.093 1.00 89.06 75 PRO A CA 1
ATOM 599 C C . PRO A 1 75 ? -11.322 4.943 22.75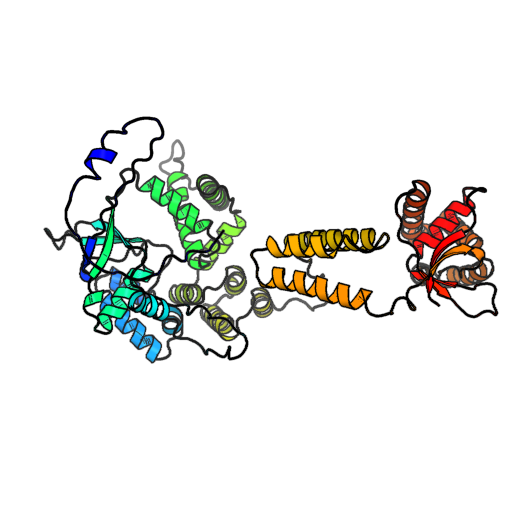0 1.00 89.06 75 PRO A C 1
ATOM 601 O O . PRO A 1 75 ? -10.915 5.583 21.779 1.00 89.06 75 PRO A O 1
ATOM 604 N N . GLY A 1 76 ? -12.261 5.434 23.564 1.00 88.06 76 GLY A N 1
ATOM 605 C CA . GLY A 1 76 ? -12.844 6.767 23.395 1.00 88.06 76 GLY A CA 1
ATOM 606 C C . GLY A 1 76 ? -11.864 7.909 23.666 1.00 88.06 76 GLY A C 1
ATOM 607 O O . GLY A 1 76 ? -11.923 8.937 22.994 1.00 88.06 76 GLY A O 1
ATOM 608 N N . GLU A 1 77 ? -10.937 7.728 24.605 1.00 90.69 77 GLU A N 1
ATOM 609 C CA . GLU A 1 77 ? -9.887 8.706 24.906 1.00 90.69 77 GLU A CA 1
ATOM 610 C C . GLU A 1 77 ? -8.851 8.758 23.787 1.00 90.69 77 GLU A C 1
ATOM 612 O O . GLU A 1 77 ? -8.489 9.849 23.351 1.00 90.69 77 GLU A O 1
ATOM 617 N N . ALA A 1 78 ? -8.467 7.597 23.246 1.00 91.50 78 ALA A N 1
ATOM 618 C CA . ALA A 1 78 ? -7.615 7.514 22.065 1.00 91.50 78 ALA A CA 1
ATOM 619 C C . ALA A 1 78 ? -8.231 8.262 20.869 1.00 91.50 78 ALA A C 1
ATOM 621 O O . ALA A 1 78 ? -7.541 9.014 20.182 1.00 91.50 78 ALA A O 1
ATOM 622 N N . MET A 1 79 ? -9.543 8.110 20.641 1.00 91.31 79 MET A N 1
ATOM 623 C CA . MET A 1 79 ? -10.247 8.828 19.571 1.00 91.31 79 MET A CA 1
ATOM 624 C C . MET A 1 79 ? -10.292 10.343 19.814 1.00 91.31 79 MET A C 1
ATOM 626 O O . MET A 1 79 ? -10.106 11.127 18.885 1.00 91.31 79 MET A O 1
ATOM 630 N N . ARG A 1 80 ? -10.503 10.768 21.065 1.00 92.38 80 ARG A N 1
ATOM 631 C CA . ARG A 1 80 ? -10.492 12.188 21.443 1.00 92.38 80 ARG A CA 1
ATOM 632 C C . ARG A 1 80 ? -9.122 12.825 21.215 1.00 92.38 80 ARG A C 1
ATOM 634 O O . ARG A 1 80 ? -9.044 13.920 20.666 1.00 92.38 80 ARG A O 1
ATOM 641 N N . GLU A 1 81 ? -8.051 12.137 21.601 1.00 94.19 81 GLU A N 1
ATOM 642 C CA . GLU A 1 81 ? -6.686 12.609 21.362 1.00 94.19 81 GLU A CA 1
ATOM 643 C C . GLU A 1 81 ? -6.369 12.665 19.863 1.00 94.19 81 GLU A C 1
ATOM 645 O O . GLU A 1 81 ? -5.772 13.635 19.403 1.00 94.19 81 GLU A O 1
ATOM 650 N N . LEU A 1 82 ? -6.832 11.689 19.074 1.00 91.88 82 LEU A N 1
ATOM 651 C CA . LEU A 1 82 ? -6.681 11.710 17.618 1.00 91.88 82 LEU A CA 1
ATOM 652 C C . LEU A 1 82 ? -7.347 12.944 16.979 1.00 91.88 82 LEU A C 1
ATOM 654 O O . LEU A 1 82 ? -6.728 13.592 16.137 1.00 91.88 82 LEU A O 1
ATOM 658 N N . LEU A 1 83 ? -8.566 13.303 17.400 1.00 91.12 83 LEU A N 1
ATOM 659 C CA . LEU A 1 83 ? -9.246 14.529 16.950 1.00 91.12 83 LEU A CA 1
ATOM 660 C C . LEU A 1 83 ? -8.460 15.788 17.340 1.00 91.12 83 LEU A C 1
ATOM 662 O O . LEU A 1 83 ? -8.158 16.616 16.485 1.00 91.12 83 LEU A O 1
ATOM 666 N N . SER A 1 84 ? -8.040 15.882 18.604 1.00 93.38 84 SER A N 1
ATOM 667 C CA . SER A 1 84 ? -7.214 16.988 19.114 1.00 93.38 84 SER A CA 1
ATOM 668 C C . SER A 1 84 ? -5.895 17.146 18.345 1.00 93.38 84 SER A C 1
ATOM 670 O O . SER A 1 84 ? -5.402 18.257 18.147 1.00 93.38 84 SER A O 1
ATOM 672 N N . ARG A 1 85 ? -5.277 16.046 17.897 1.00 93.75 85 ARG A N 1
ATOM 673 C CA . ARG A 1 85 ? -4.073 16.095 17.050 1.00 93.75 85 ARG A CA 1
ATOM 674 C C . ARG A 1 85 ? -4.363 16.690 15.681 1.00 93.75 85 ARG A C 1
ATOM 676 O O . ARG A 1 85 ? -3.594 17.532 15.224 1.00 93.75 85 ARG A O 1
ATOM 683 N N . ALA A 1 86 ? -5.461 16.287 15.048 1.00 90.06 86 ALA A N 1
ATOM 684 C CA . ALA A 1 86 ? -5.844 16.829 13.750 1.00 90.06 86 ALA A CA 1
ATOM 685 C C . ALA A 1 86 ? -6.155 18.330 13.827 1.00 90.06 86 ALA A C 1
ATOM 687 O O . ALA A 1 86 ? -5.653 19.088 13.003 1.00 90.06 86 ALA A O 1
ATOM 688 N N . GLU A 1 87 ? -6.852 18.781 14.875 1.00 88.88 87 GLU A N 1
ATOM 689 C CA . GLU A 1 87 ? -7.096 20.211 15.135 1.00 88.88 87 GLU A CA 1
ATOM 690 C C . GLU A 1 87 ? -5.793 21.010 15.323 1.00 88.88 87 GLU A C 1
ATOM 692 O O . GLU A 1 87 ? -5.697 22.169 14.922 1.00 88.88 87 GLU A O 1
ATOM 697 N N . ARG A 1 88 ? -4.754 20.381 15.887 1.00 92.81 88 ARG A N 1
ATOM 698 C CA . ARG A 1 88 ? -3.401 20.953 16.015 1.00 92.81 88 ARG A CA 1
ATOM 699 C C . ARG A 1 88 ? -2.572 20.886 14.724 1.00 92.81 88 ARG A C 1
ATOM 701 O O . ARG A 1 88 ? -1.414 21.302 14.735 1.00 92.81 88 ARG A O 1
ATOM 708 N N . GLY A 1 89 ? -3.131 20.372 13.628 1.00 86.75 89 GLY A N 1
ATOM 709 C CA . GLY A 1 89 ? -2.456 20.252 12.335 1.00 86.75 89 GLY A CA 1
ATOM 710 C C . GLY A 1 89 ? -1.533 19.037 12.205 1.00 86.75 89 GLY A C 1
ATOM 711 O O . GLY A 1 89 ? -0.637 19.037 11.360 1.00 86.75 89 GLY A O 1
ATOM 712 N N . ASP A 1 90 ? -1.710 17.998 13.027 1.00 89.94 90 ASP A N 1
ATOM 713 C CA . ASP A 1 90 ? -0.984 16.737 12.863 1.00 89.94 90 ASP A CA 1
ATOM 714 C C . ASP A 1 90 ? -1.402 16.044 11.554 1.00 89.94 90 ASP A C 1
ATOM 716 O O . ASP A 1 90 ? -2.551 15.631 11.370 1.00 89.94 90 ASP A O 1
ATOM 720 N N . GLN A 1 91 ? -0.440 15.890 10.641 1.00 87.56 91 GLN A N 1
ATOM 721 C CA . GLN A 1 91 ? -0.670 15.315 9.318 1.00 87.56 91 GLN A CA 1
ATOM 722 C C . GLN A 1 91 ? -1.121 13.845 9.365 1.00 87.56 91 GLN A C 1
ATOM 724 O O . GLN A 1 91 ? -1.940 13.438 8.542 1.00 87.56 91 GLN A O 1
ATOM 729 N N . LEU A 1 92 ? -0.608 13.039 10.302 1.00 89.25 92 LEU A N 1
ATOM 730 C CA . LEU A 1 92 ? -1.012 11.639 10.450 1.00 89.25 92 LEU A CA 1
ATOM 731 C C . LEU A 1 92 ? -2.468 11.563 10.916 1.00 89.25 92 LEU A C 1
ATOM 733 O O . LEU A 1 92 ? -3.260 10.824 10.334 1.00 89.25 92 LEU A O 1
ATOM 737 N N . ALA A 1 93 ? -2.828 12.349 11.931 1.00 90.06 93 ALA A N 1
ATOM 738 C CA . ALA A 1 93 ? -4.195 12.392 12.438 1.00 90.06 93 ALA A CA 1
ATOM 739 C C . ALA A 1 93 ? -5.185 12.860 11.360 1.00 90.06 93 ALA A C 1
ATOM 741 O O . ALA A 1 93 ? -6.215 12.216 11.151 1.00 90.06 93 ALA A O 1
ATOM 742 N N . ALA A 1 94 ? -4.833 13.912 10.615 1.00 87.69 94 ALA A N 1
ATOM 743 C CA . ALA A 1 94 ? -5.641 14.424 9.512 1.00 87.69 94 ALA A CA 1
ATOM 744 C C . ALA A 1 94 ? -5.862 13.371 8.407 1.00 87.69 94 ALA A C 1
ATOM 746 O O . ALA A 1 94 ? -6.986 13.208 7.928 1.00 87.69 94 ALA A O 1
ATOM 747 N N . LEU A 1 95 ? -4.827 12.602 8.044 1.00 87.25 95 LEU A N 1
ATOM 748 C CA . LEU A 1 95 ? -4.934 11.508 7.068 1.00 87.25 95 LEU A CA 1
ATOM 749 C C . LEU A 1 95 ? -5.813 10.351 7.566 1.00 87.25 95 LEU A C 1
ATOM 751 O O . LEU A 1 95 ? -6.607 9.813 6.797 1.00 87.25 95 LEU A O 1
ATOM 755 N N . ILE A 1 96 ? -5.694 9.962 8.841 1.00 87.50 96 ILE A N 1
ATOM 756 C CA . ILE A 1 96 ? -6.505 8.881 9.428 1.00 87.50 96 ILE A CA 1
ATOM 757 C C . ILE A 1 96 ? -7.988 9.271 9.464 1.00 87.50 96 ILE A C 1
ATOM 759 O O . ILE A 1 96 ? -8.866 8.472 9.117 1.00 87.50 96 ILE A O 1
ATOM 763 N N . LEU A 1 97 ? -8.279 10.502 9.885 1.00 87.25 97 LEU A N 1
ATOM 764 C CA . LEU A 1 97 ? -9.644 11.011 9.969 1.00 87.25 97 LEU A CA 1
ATOM 765 C C . LEU A 1 97 ? -10.249 11.271 8.583 1.00 87.25 97 LEU A C 1
ATOM 767 O O . LEU A 1 97 ? -11.455 11.074 8.411 1.00 87.25 97 LEU A O 1
ATOM 771 N N . GLY A 1 98 ? -9.415 11.609 7.596 1.00 78.94 98 GLY A N 1
ATOM 772 C CA . GLY A 1 98 ? -9.841 12.062 6.271 1.00 78.94 98 GLY A CA 1
ATOM 773 C C . GLY A 1 98 ? -10.178 13.554 6.233 1.00 78.94 98 GLY A C 1
ATOM 774 O O . GLY A 1 98 ? -11.004 13.959 5.428 1.00 78.94 98 GLY A O 1
ATOM 775 N N . ASP A 1 99 ? -9.575 14.342 7.129 1.00 56.81 99 ASP A N 1
ATOM 776 C CA . ASP A 1 99 ? -9.751 15.801 7.259 1.00 56.81 99 ASP A CA 1
ATOM 777 C C . ASP A 1 99 ? -8.608 16.586 6.570 1.00 56.81 99 ASP A C 1
ATOM 779 O O . ASP A 1 99 ? -8.616 17.808 6.467 1.00 56.81 99 ASP A O 1
ATOM 783 N N . GLY A 1 100 ? -7.579 15.873 6.092 1.00 42.31 100 GLY A N 1
ATOM 784 C CA . GLY A 1 100 ? -6.354 16.452 5.547 1.00 42.31 100 GLY A CA 1
ATOM 785 C C . GLY A 1 100 ? -6.334 16.596 4.027 1.00 42.31 100 GLY A C 1
ATOM 786 O O . GLY A 1 100 ? -5.804 15.719 3.344 1.00 42.31 100 GLY A O 1
ATOM 787 N N . GLY A 1 101 ? -6.785 17.752 3.538 1.00 37.69 101 GLY A N 1
ATOM 788 C CA . GLY A 1 101 ? -6.325 18.344 2.278 1.00 37.69 101 GLY A CA 1
ATOM 789 C C . GLY A 1 101 ? -7.430 18.646 1.273 1.00 37.69 101 GLY A C 1
ATOM 790 O O . GLY A 1 101 ? -7.896 17.731 0.606 1.00 37.69 101 GLY A O 1
ATOM 791 N N . ASP A 1 102 ? -7.768 19.936 1.162 1.00 34.34 102 ASP A N 1
ATOM 792 C CA . ASP A 1 102 ? -8.338 20.617 -0.008 1.00 34.34 102 ASP A CA 1
ATOM 793 C C . ASP A 1 102 ? -8.983 19.702 -1.063 1.00 34.34 102 ASP A C 1
ATOM 795 O O . ASP A 1 102 ? -8.323 19.176 -1.969 1.00 34.34 102 ASP A O 1
ATOM 799 N N . SER A 1 103 ? -10.312 19.624 -1.003 1.00 35.31 103 SER A N 1
ATOM 800 C CA . SER A 1 103 ? -11.131 19.619 -2.212 1.00 35.31 103 SER A CA 1
ATOM 801 C C . SER A 1 103 ? -10.790 20.869 -3.031 1.00 35.31 103 SER A C 1
ATOM 803 O O . SER A 1 103 ? -11.403 21.916 -2.877 1.00 35.31 103 SER A O 1
ATOM 805 N N . LEU A 1 104 ? -9.773 20.755 -3.881 1.00 36.69 104 LEU A N 1
ATOM 806 C CA . LEU A 1 104 ? -9.571 21.602 -5.060 1.00 36.69 104 LEU A CA 1
ATOM 807 C C . LEU A 1 104 ? -9.803 20.786 -6.343 1.00 36.69 104 LEU A C 1
ATOM 809 O O . LEU A 1 104 ? -9.202 21.056 -7.378 1.00 36.69 104 LEU A O 1
ATOM 813 N N . ASN A 1 105 ? -10.681 19.785 -6.266 1.00 35.94 105 ASN A N 1
ATOM 814 C CA . ASN A 1 105 ? -11.425 19.307 -7.423 1.00 35.94 105 ASN A CA 1
ATOM 815 C C . ASN A 1 105 ? -12.739 20.099 -7.450 1.00 35.94 105 ASN A C 1
ATOM 817 O O . ASN A 1 105 ? -13.775 19.606 -7.016 1.00 35.94 105 ASN A O 1
ATOM 821 N N . ASP A 1 106 ? -12.657 21.359 -7.882 1.00 37.75 106 ASP A N 1
ATOM 822 C CA . ASP A 1 106 ? -13.834 22.162 -8.248 1.00 37.75 106 ASP A CA 1
ATOM 823 C C . ASP A 1 106 ? -14.181 22.004 -9.740 1.00 37.75 106 ASP A C 1
ATOM 825 O O . ASP A 1 106 ? -15.041 22.710 -10.251 1.00 37.75 106 ASP A O 1
ATOM 829 N N . ASP A 1 107 ? -13.570 21.041 -10.439 1.00 37.44 107 ASP A N 1
ATOM 830 C CA . ASP A 1 107 ? -13.901 20.721 -11.824 1.00 37.44 107 ASP A CA 1
ATOM 831 C C . ASP A 1 107 ? -14.019 19.195 -12.025 1.00 37.44 107 ASP A C 1
ATOM 833 O O . ASP A 1 107 ? -13.103 18.444 -11.693 1.00 37.44 107 ASP A O 1
ATOM 837 N N . GLU A 1 108 ? -15.148 18.798 -12.630 1.00 37.00 108 GLU A N 1
ATOM 838 C CA . GLU A 1 108 ? -15.531 17.481 -13.188 1.00 37.00 108 GLU A CA 1
ATOM 839 C C . GLU A 1 108 ? -16.344 16.501 -12.303 1.00 37.00 108 GLU A C 1
ATOM 841 O O . GLU A 1 108 ? -15.832 15.604 -11.641 1.00 37.00 108 GLU A O 1
ATOM 846 N N . ASP A 1 109 ? -17.672 16.672 -12.386 1.00 43.47 109 ASP A N 1
ATOM 847 C CA . ASP A 1 109 ? -18.763 15.681 -12.301 1.00 43.47 109 ASP A CA 1
ATOM 848 C C . ASP A 1 109 ? -18.442 14.254 -11.783 1.00 43.47 109 ASP A C 1
ATOM 850 O O . ASP A 1 109 ? -18.199 13.314 -12.543 1.00 43.47 109 ASP A O 1
ATOM 854 N N . GLY A 1 110 ? -18.614 14.056 -10.469 1.00 30.84 110 GLY A N 1
ATOM 855 C CA . GLY A 1 110 ? -18.813 12.757 -9.810 1.00 30.84 110 GLY A CA 1
ATOM 856 C C . GLY A 1 110 ? -18.845 12.902 -8.278 1.00 30.84 110 GLY A C 1
ATOM 857 O O . GLY A 1 110 ? -18.160 13.776 -7.752 1.00 30.84 110 GLY A O 1
ATOM 858 N N . PRO A 1 111 ? -19.619 12.105 -7.507 1.00 33.88 111 PRO A N 1
ATOM 859 C CA . PRO A 1 111 ? -19.563 12.160 -6.049 1.00 33.88 111 PRO A CA 1
ATOM 860 C C . PRO A 1 111 ? -18.244 11.518 -5.607 1.00 33.88 111 PRO A C 1
ATOM 862 O O . PRO A 1 111 ? -18.171 10.302 -5.432 1.00 33.88 111 PRO A O 1
ATOM 865 N N . GLU A 1 112 ? -17.176 12.309 -5.508 1.00 39.22 112 GLU A N 1
ATOM 866 C CA . GLU A 1 112 ? -15.870 11.805 -5.096 1.00 39.22 112 GLU A CA 1
ATOM 867 C C . GLU A 1 112 ? -15.964 11.198 -3.692 1.00 39.22 112 GLU A C 1
ATOM 869 O O . GLU A 1 112 ? -16.346 11.857 -2.725 1.00 39.22 112 GLU A O 1
ATOM 874 N N . ASP A 1 113 ? -15.640 9.905 -3.609 1.00 43.59 113 ASP A N 1
ATOM 875 C CA . ASP A 1 113 ? -15.583 9.107 -2.390 1.00 43.59 113 ASP A CA 1
ATOM 876 C C . ASP A 1 113 ? -14.884 9.877 -1.256 1.00 43.59 113 ASP A C 1
ATOM 878 O O . ASP A 1 113 ? -13.650 9.919 -1.198 1.00 43.59 113 ASP A O 1
ATOM 882 N N . GLU A 1 114 ? -15.646 10.427 -0.306 1.00 50.97 114 GLU A N 1
ATOM 883 C CA . GLU A 1 114 ? -15.083 10.893 0.959 1.00 50.97 114 GLU A CA 1
ATOM 884 C C . GLU A 1 114 ? -14.368 9.688 1.616 1.00 50.97 114 GLU A C 1
ATOM 886 O O . GLU A 1 114 ? -14.986 8.732 2.097 1.00 50.97 114 GLU A O 1
ATOM 891 N N . LYS A 1 115 ? -13.032 9.669 1.581 1.00 65.94 115 LYS A N 1
ATOM 892 C CA . LYS A 1 115 ? -12.206 8.579 2.123 1.00 65.94 115 LYS A CA 1
ATOM 893 C C . LYS A 1 115 ? -11.702 8.979 3.501 1.00 65.94 115 LYS A C 1
ATOM 895 O O . LYS A 1 115 ? -10.940 9.923 3.637 1.00 65.94 115 LYS A O 1
ATOM 900 N N . GLY A 1 116 ? -12.082 8.226 4.530 1.00 80.19 116 GLY A N 1
ATOM 901 C CA . GLY A 1 116 ? -11.601 8.469 5.892 1.00 80.19 116 GLY A CA 1
ATOM 902 C C . GLY A 1 116 ? -12.495 7.854 6.957 1.00 80.19 116 GLY A C 1
ATOM 903 O O . GLY A 1 116 ? -13.444 7.124 6.644 1.00 80.19 116 GLY A O 1
ATOM 904 N N . LEU A 1 117 ? -12.183 8.122 8.224 1.00 87.69 117 LEU A N 1
ATOM 905 C CA . LEU A 1 117 ? -13.048 7.746 9.341 1.00 87.69 117 LEU A CA 1
ATOM 906 C C . LEU A 1 117 ? -14.257 8.671 9.458 1.00 87.69 117 LEU A C 1
ATOM 908 O O . LEU A 1 117 ? -15.358 8.175 9.682 1.00 87.69 117 LEU A O 1
ATOM 912 N N . LEU A 1 118 ? -14.072 9.982 9.267 1.00 89.69 118 LEU A N 1
ATOM 913 C CA . LEU A 1 118 ? -15.156 10.966 9.339 1.00 89.69 118 LEU A CA 1
ATOM 914 C C . LEU A 1 118 ? -16.245 10.653 8.307 1.00 89.69 118 LEU A C 1
ATOM 916 O O . LEU A 1 118 ? -17.423 10.585 8.649 1.00 89.69 118 LEU A O 1
ATOM 920 N N . ALA A 1 119 ? -15.841 10.364 7.071 1.00 85.94 119 ALA A N 1
ATOM 921 C CA . ALA A 1 119 ? -16.737 9.954 5.995 1.00 85.94 119 ALA A CA 1
ATOM 922 C C . ALA A 1 119 ? -17.523 8.675 6.327 1.00 85.94 119 ALA A C 1
ATOM 924 O O . ALA A 1 119 ? -18.743 8.602 6.161 1.00 85.94 119 ALA A O 1
ATOM 925 N N . LEU A 1 120 ? -16.832 7.661 6.866 1.00 86.62 120 LEU A N 1
ATOM 926 C CA . LEU A 1 120 ? -17.471 6.420 7.294 1.00 86.62 120 LEU A CA 1
ATOM 927 C C . LEU A 1 120 ? -18.454 6.667 8.445 1.00 86.62 120 LEU A C 1
ATOM 929 O O . LEU A 1 120 ? -19.553 6.124 8.423 1.00 86.62 120 LEU A O 1
ATOM 933 N N . ALA A 1 121 ? -18.096 7.504 9.417 1.00 90.38 121 ALA A N 1
ATOM 934 C CA . ALA A 1 121 ? -18.973 7.882 10.518 1.00 90.38 121 ALA A CA 1
ATOM 935 C C . ALA A 1 121 ? -20.223 8.625 10.022 1.00 90.38 121 ALA A C 1
ATOM 937 O O . ALA A 1 121 ? -21.331 8.282 10.431 1.00 90.38 121 ALA A O 1
ATOM 938 N N . ARG A 1 122 ? -20.090 9.560 9.071 1.00 90.50 122 ARG A N 1
ATOM 939 C CA . ARG A 1 122 ? -21.238 10.216 8.413 1.00 90.50 122 ARG A CA 1
ATOM 940 C C . ARG A 1 122 ? -22.138 9.202 7.700 1.00 90.50 122 ARG A C 1
ATOM 942 O O . ARG A 1 122 ? -23.359 9.257 7.845 1.00 90.50 122 ARG A O 1
ATOM 949 N N . SER A 1 123 ? -21.552 8.248 6.975 1.00 88.31 123 SER A N 1
ATOM 950 C CA . SER A 1 123 ? -22.285 7.177 6.285 1.00 88.31 123 SER A CA 1
ATOM 951 C C . SER A 1 123 ? -23.030 6.258 7.264 1.00 88.31 123 SER A C 1
ATOM 953 O O . SER A 1 123 ? -24.221 5.998 7.095 1.00 88.31 123 SER A O 1
ATOM 955 N N . VAL A 1 124 ? -22.373 5.834 8.349 1.00 89.50 124 VAL A N 1
ATOM 956 C CA . VAL A 1 124 ? -22.993 5.042 9.424 1.00 89.50 124 VAL A CA 1
ATOM 957 C C . VAL A 1 124 ? -24.105 5.835 10.115 1.00 89.50 124 VAL A C 1
ATOM 959 O O . VAL A 1 124 ? -25.150 5.267 10.426 1.00 89.50 124 VAL A O 1
ATOM 962 N N . LYS A 1 125 ? -23.935 7.148 10.302 1.00 90.69 125 LYS A N 1
ATOM 963 C CA . LYS A 1 125 ? -24.948 8.019 10.909 1.00 90.69 125 LYS A CA 1
ATOM 964 C C . LYS A 1 125 ? -26.209 8.166 10.058 1.00 90.69 125 LYS A C 1
ATOM 966 O O . LYS A 1 125 ? -27.301 8.222 10.622 1.00 90.69 125 LYS A O 1
ATOM 971 N N . THR A 1 126 ? -26.066 8.234 8.734 1.00 87.38 126 THR A N 1
ATOM 972 C CA . THR A 1 126 ? -27.176 8.472 7.794 1.00 87.38 126 THR A CA 1
ATOM 973 C C . THR A 1 126 ? -27.862 7.186 7.343 1.00 87.38 126 THR A C 1
ATOM 975 O O . THR A 1 126 ? -29.086 7.102 7.371 1.00 87.38 126 THR A O 1
ATOM 978 N N . VAL A 1 127 ? -27.086 6.180 6.937 1.00 87.25 127 VAL A N 1
ATOM 979 C CA . VAL A 1 127 ? -27.592 4.929 6.348 1.00 87.25 127 VAL A CA 1
ATOM 980 C C . VAL A 1 127 ? -27.702 3.808 7.384 1.00 87.25 127 VAL A C 1
ATOM 982 O O . VAL A 1 127 ? -28.437 2.842 7.180 1.00 87.25 127 VAL A O 1
ATOM 985 N N . GLY A 1 128 ? -26.992 3.924 8.505 1.00 84.94 128 GLY A N 1
ATOM 986 C CA . GLY A 1 128 ? -26.858 2.853 9.484 1.00 84.94 128 GLY A CA 1
ATOM 987 C C . GLY A 1 128 ? -25.777 1.838 9.108 1.00 84.94 128 GLY A C 1
ATOM 988 O O . GLY A 1 128 ? -25.239 1.803 7.996 1.00 84.94 128 GLY A O 1
ATOM 989 N N . LEU A 1 129 ? -25.449 0.973 10.066 1.00 86.81 129 LEU A N 1
ATOM 990 C CA . LEU A 1 129 ? -24.457 -0.077 9.882 1.00 86.81 129 LEU A CA 1
ATOM 991 C C . LEU A 1 129 ? -25.015 -1.197 8.983 1.00 86.81 129 LEU A C 1
ATOM 993 O O . LEU A 1 129 ? -25.788 -2.041 9.439 1.00 86.81 129 LEU A O 1
ATOM 997 N N . ARG A 1 130 ? -24.617 -1.210 7.702 1.00 82.00 130 ARG A N 1
ATOM 998 C CA . ARG A 1 130 ? -25.086 -2.206 6.712 1.00 82.00 130 ARG A CA 1
ATOM 999 C C . ARG A 1 130 ? -24.638 -3.632 7.024 1.00 82.00 130 ARG A C 1
ATOM 1001 O O . ARG A 1 130 ? -25.395 -4.570 6.813 1.00 82.00 130 ARG A O 1
ATOM 1008 N N . GLN A 1 131 ? -23.401 -3.787 7.487 1.00 79.12 131 GLN A N 1
ATOM 1009 C CA . GLN A 1 131 ? -22.811 -5.076 7.834 1.00 79.12 131 GLN A CA 1
ATOM 1010 C C . GLN A 1 131 ? -22.330 -5.025 9.288 1.00 79.12 131 GLN A C 1
ATOM 1012 O O . GLN A 1 131 ? -21.529 -4.134 9.603 1.00 79.12 131 GLN A O 1
ATOM 1017 N N . PRO A 1 132 ? -22.789 -5.945 10.157 1.00 88.81 132 PRO A N 1
ATOM 1018 C CA . PRO A 1 132 ? -22.324 -6.015 11.539 1.00 88.81 132 PRO A CA 1
ATOM 1019 C C . PRO A 1 132 ? -20.811 -6.274 11.601 1.00 88.81 132 PRO A C 1
ATOM 1021 O O . PRO A 1 132 ? -20.183 -6.639 10.602 1.00 88.81 132 PRO A O 1
ATOM 1024 N N . ILE A 1 133 ? -20.214 -6.010 12.760 1.00 90.25 133 ILE A N 1
ATOM 1025 C CA . ILE A 1 133 ? -18.822 -6.388 13.046 1.00 90.25 133 ILE A CA 1
ATOM 1026 C C . ILE A 1 133 ? -18.764 -7.834 13.551 1.00 90.25 133 ILE A C 1
ATOM 1028 O O . ILE A 1 133 ? -19.735 -8.302 14.140 1.00 90.25 133 ILE A O 1
ATOM 1032 N N . ASN A 1 134 ? -17.637 -8.522 13.378 1.00 87.69 134 ASN A N 1
ATOM 1033 C CA . ASN A 1 134 ? -17.451 -9.850 13.968 1.00 87.69 134 ASN A CA 1
ATOM 1034 C C . ASN A 1 134 ? -16.583 -9.734 15.212 1.00 87.69 134 ASN A C 1
ATOM 1036 O O . ASN A 1 134 ? -15.551 -9.052 15.196 1.00 87.69 134 ASN A O 1
ATOM 1040 N N . VAL A 1 135 ? -16.998 -10.406 16.281 1.00 88.44 135 VAL A N 1
ATOM 1041 C CA . VAL A 1 135 ? -16.301 -10.412 17.564 1.00 88.44 135 VAL A CA 1
ATOM 1042 C C . VAL A 1 135 ? -16.220 -11.824 18.135 1.00 88.44 135 VAL A C 1
ATOM 1044 O O . VAL A 1 135 ? -17.097 -12.649 17.900 1.00 88.44 135 VAL A O 1
ATOM 1047 N N . TYR A 1 136 ? -15.181 -12.082 18.921 1.00 84.62 136 TYR A N 1
ATOM 1048 C CA . TYR A 1 136 ? -14.974 -13.342 19.629 1.00 84.62 136 TYR A CA 1
ATOM 1049 C C . TYR A 1 136 ? -15.168 -13.133 21.127 1.00 84.62 136 TYR A C 1
ATOM 1051 O O . TYR A 1 136 ? -14.616 -12.189 21.691 1.00 84.62 136 TYR A O 1
ATOM 1059 N N . SER A 1 137 ? -15.917 -14.008 21.795 1.00 83.75 137 SER A N 1
ATOM 1060 C CA . SER A 1 137 ? -16.062 -13.949 23.255 1.00 83.75 137 SER A CA 1
ATOM 1061 C C . SER A 1 137 ? -14.726 -14.238 23.948 1.00 83.75 137 SER A C 1
ATOM 1063 O O . SER A 1 137 ? -14.101 -15.266 23.674 1.00 83.75 137 SER A O 1
ATOM 1065 N N . ILE A 1 138 ? -14.318 -13.372 24.874 1.00 82.12 138 ILE A N 1
ATOM 1066 C CA . ILE A 1 138 ? -13.118 -13.542 25.697 1.00 82.12 138 ILE A CA 1
ATOM 1067 C C . ILE A 1 138 ? -13.456 -13.399 27.182 1.00 82.12 138 ILE A C 1
ATOM 1069 O O . ILE A 1 138 ? -14.330 -12.630 27.580 1.00 82.12 138 ILE A O 1
ATOM 1073 N N . THR A 1 139 ? -12.733 -14.137 28.020 1.00 77.00 139 THR A N 1
ATOM 1074 C CA . THR A 1 139 ? -12.831 -14.016 29.477 1.00 77.00 139 THR A CA 1
ATOM 1075 C C . THR A 1 139 ? -11.629 -13.243 29.991 1.00 77.00 139 THR A C 1
ATOM 1077 O O . THR A 1 139 ? -10.484 -13.627 29.746 1.00 77.00 139 THR A O 1
ATOM 1080 N N . ARG A 1 140 ? -11.888 -12.150 30.709 1.00 73.06 140 ARG A N 1
ATOM 1081 C CA . ARG A 1 140 ? -10.848 -11.353 31.354 1.00 73.06 140 ARG A CA 1
ATOM 1082 C C . ARG A 1 140 ? -10.548 -11.898 32.755 1.00 73.06 140 ARG A C 1
ATOM 1084 O O . ARG A 1 140 ? -11.486 -12.083 33.529 1.00 73.06 140 ARG A O 1
ATOM 1091 N N . PRO A 1 141 ? -9.272 -12.145 33.112 1.00 67.44 141 PRO A N 1
ATOM 1092 C CA . PRO A 1 141 ? -8.908 -12.587 34.462 1.00 67.44 141 PRO A CA 1
ATOM 1093 C C . PRO A 1 141 ? -9.243 -11.556 35.546 1.00 67.44 141 PRO A C 1
ATOM 1095 O O . PRO A 1 141 ? -9.490 -11.912 36.692 1.00 67.44 141 PRO A O 1
ATOM 1098 N N . ASP A 1 142 ? -9.223 -10.279 35.176 1.00 70.94 142 ASP A N 1
ATOM 1099 C CA . ASP A 1 142 ? -9.380 -9.120 36.049 1.00 70.94 142 ASP A CA 1
ATOM 1100 C C . ASP A 1 142 ? -10.835 -8.652 36.213 1.00 70.94 142 ASP A C 1
ATOM 1102 O O . ASP A 1 142 ? -11.115 -7.850 37.098 1.00 70.94 142 ASP A O 1
ATOM 1106 N N . ALA A 1 143 ? -11.762 -9.199 35.423 1.00 67.19 143 ALA A N 1
ATOM 1107 C CA . ALA A 1 143 ? -13.201 -8.962 35.541 1.00 67.19 143 ALA A CA 1
ATOM 1108 C C . ALA A 1 143 ? -13.985 -10.291 35.446 1.00 67.19 143 ALA A C 1
ATOM 1110 O O . ALA A 1 143 ? -14.687 -10.547 34.461 1.00 67.19 143 ALA A O 1
ATOM 1111 N N . PRO A 1 144 ? -13.842 -11.189 36.440 1.00 64.75 144 PRO A N 1
ATOM 1112 C CA . PRO A 1 144 ? -14.522 -12.478 36.428 1.00 64.75 144 PRO A CA 1
ATOM 1113 C C . PRO A 1 144 ? -16.045 -12.297 36.513 1.00 64.75 144 PRO A C 1
ATOM 1115 O O . PRO A 1 144 ? -16.559 -11.712 37.462 1.00 64.75 144 PRO A O 1
ATOM 1118 N N . GLY A 1 145 ? -16.769 -12.836 35.528 1.00 71.56 145 GLY A N 1
ATOM 1119 C CA . GLY A 1 145 ? -18.236 -12.778 35.440 1.00 71.56 145 GLY A CA 1
ATOM 1120 C C . GLY A 1 145 ? -18.776 -11.784 34.409 1.00 71.56 145 GLY A C 1
ATOM 1121 O O . GLY A 1 145 ? -19.944 -11.878 34.036 1.00 71.56 145 GLY A O 1
ATOM 1122 N N . GLU A 1 146 ? -17.935 -10.893 33.884 1.00 76.69 146 GLU A N 1
ATOM 1123 C CA . GLU A 1 146 ? -18.297 -9.997 32.786 1.00 76.69 146 GLU A CA 1
ATOM 1124 C C . GLU A 1 146 ? -17.870 -10.585 31.436 1.00 76.69 146 GLU A C 1
ATOM 1126 O O . GLU A 1 146 ? -16.776 -11.133 31.280 1.00 76.69 146 GLU A O 1
ATOM 1131 N N . THR A 1 147 ? -18.759 -10.498 30.443 1.00 81.81 147 THR A N 1
ATOM 1132 C CA . THR A 1 147 ? -18.467 -10.979 29.086 1.00 81.81 147 THR A CA 1
ATOM 1133 C C . THR A 1 147 ? -17.838 -9.855 28.279 1.00 81.81 147 THR A C 1
ATOM 1135 O O . THR A 1 147 ? -18.505 -8.867 27.968 1.00 81.81 147 THR A O 1
ATOM 1138 N N . PHE A 1 148 ? -16.566 -10.032 27.930 1.00 86.69 148 PHE A N 1
ATOM 1139 C CA . PHE A 1 148 ? -15.843 -9.155 27.018 1.00 86.69 148 PHE A CA 1
ATOM 1140 C C . PHE A 1 148 ? -15.739 -9.799 25.641 1.00 86.69 148 PHE A C 1
ATOM 1142 O O . PHE A 1 148 ? -15.829 -11.019 25.481 1.00 86.69 148 PHE A O 1
ATOM 1149 N N . TYR A 1 149 ? -15.517 -8.962 24.639 1.00 88.06 149 TYR A N 1
ATOM 1150 C CA . TYR A 1 149 ? -15.401 -9.386 23.258 1.00 88.06 149 TYR A CA 1
ATOM 1151 C C . TYR A 1 149 ? -14.116 -8.842 22.649 1.00 88.06 149 TYR A C 1
ATOM 1153 O O . TYR A 1 149 ? -13.763 -7.685 22.853 1.00 88.06 149 TYR A O 1
ATOM 1161 N N . GLN A 1 150 ? -13.415 -9.668 21.883 1.00 87.19 150 GLN A N 1
ATOM 1162 C CA . GLN A 1 150 ? -12.281 -9.247 21.073 1.00 87.19 150 GLN A CA 1
ATOM 1163 C C . GLN A 1 150 ? -12.746 -9.022 19.639 1.00 87.19 150 GLN A C 1
ATOM 1165 O O . GLN A 1 150 ? -13.415 -9.871 19.051 1.00 87.19 150 GLN A O 1
ATOM 1170 N N . LEU A 1 151 ? -12.373 -7.888 19.059 1.00 86.31 151 LEU A N 1
ATOM 1171 C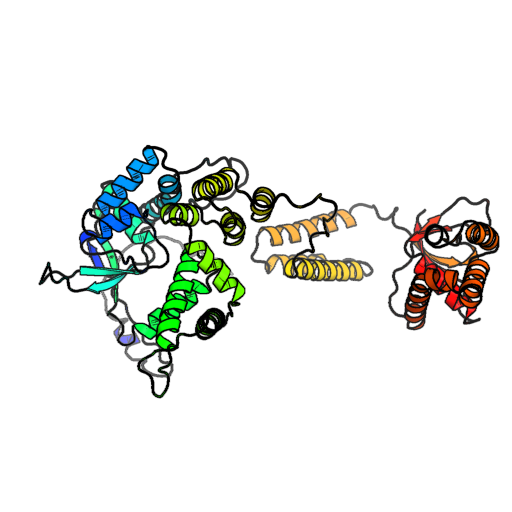 CA . LEU A 1 151 ? -12.723 -7.559 17.689 1.00 86.31 151 LEU A CA 1
ATOM 1172 C C . LEU A 1 151 ? -12.020 -8.494 16.686 1.00 86.31 151 LEU A C 1
ATOM 1174 O O . LEU A 1 151 ? -10.794 -8.542 16.628 1.00 86.31 151 LEU A O 1
ATOM 1178 N N . GLY A 1 152 ? -12.799 -9.181 15.850 1.00 79.88 152 GLY A N 1
ATOM 1179 C CA . GLY A 1 152 ? -12.298 -10.009 14.752 1.00 79.88 152 GLY A CA 1
ATOM 1180 C C . GLY A 1 152 ? -12.249 -9.254 13.427 1.00 79.88 152 GLY A C 1
ATOM 1181 O O . GLY A 1 152 ? -11.184 -9.087 12.837 1.00 79.88 152 GLY A O 1
ATOM 1182 N N . GLU A 1 153 ? -13.395 -8.745 12.972 1.00 80.56 153 GLU A N 1
ATOM 1183 C CA . GLU A 1 153 ? -13.504 -7.994 11.716 1.00 80.56 153 GLU A CA 1
ATOM 1184 C C . GLU A 1 153 ? -14.334 -6.721 11.883 1.00 80.56 153 GLU A C 1
ATOM 1186 O O . GLU A 1 153 ? -15.252 -6.648 12.698 1.00 80.56 153 GLU A O 1
ATOM 1191 N N . GLY A 1 154 ? -14.043 -5.710 11.058 1.00 84.56 154 GLY A N 1
ATOM 1192 C CA . GLY A 1 154 ? -14.805 -4.460 11.043 1.00 84.56 154 GLY A CA 1
ATOM 1193 C C . GLY A 1 154 ? -14.236 -3.342 11.920 1.00 84.56 154 GLY A C 1
ATOM 1194 O O . GLY A 1 154 ? -14.981 -2.447 12.308 1.00 84.56 154 GLY A O 1
ATOM 1195 N N . GLU A 1 155 ? -12.923 -3.327 12.163 1.00 86.25 155 GLU A N 1
ATOM 1196 C CA . GLU A 1 155 ? -12.229 -2.313 12.981 1.00 86.25 155 GLU A CA 1
ATOM 1197 C C . GLU A 1 155 ? -12.595 -0.869 12.623 1.00 86.25 155 GLU A C 1
ATOM 1199 O O . GLU A 1 155 ? -12.931 -0.069 13.491 1.00 86.25 155 GLU A O 1
ATOM 1204 N N . ARG A 1 156 ? -12.649 -0.537 11.329 1.00 87.56 156 ARG A N 1
ATOM 1205 C CA . ARG A 1 156 ? -13.045 0.808 10.882 1.00 87.56 156 ARG A CA 1
ATOM 1206 C C . ARG A 1 156 ? -14.473 1.183 11.293 1.00 87.56 156 ARG A C 1
ATOM 1208 O O . ARG A 1 156 ? -14.733 2.347 11.573 1.00 87.56 156 ARG A O 1
ATOM 1215 N N . ARG A 1 157 ? -15.401 0.219 11.316 1.00 90.38 157 ARG A N 1
ATOM 1216 C CA . ARG A 1 157 ? -16.797 0.448 11.727 1.00 90.38 157 ARG A CA 1
ATOM 1217 C C . ARG A 1 157 ? -16.893 0.633 13.237 1.00 90.38 157 ARG A C 1
ATOM 1219 O O . ARG A 1 157 ? -17.612 1.520 13.682 1.00 90.38 157 ARG A O 1
ATOM 1226 N N . TYR A 1 158 ? -16.129 -0.155 13.992 1.00 92.38 158 TYR A N 1
ATOM 1227 C CA . TYR A 1 158 ? -15.980 0.015 15.435 1.00 92.38 158 TYR A CA 1
ATOM 1228 C C . TYR A 1 158 ? -15.469 1.425 15.778 1.00 92.38 158 TYR A C 1
ATOM 1230 O O . TYR A 1 158 ? -16.124 2.149 16.524 1.00 92.38 158 TYR A O 1
ATOM 1238 N N . TRP A 1 159 ? -14.384 1.879 15.140 1.00 91.50 159 TRP A N 1
ATOM 1239 C CA . TRP A 1 159 ? -13.859 3.232 15.355 1.00 91.50 159 TRP A CA 1
ATOM 1240 C C . TRP A 1 159 ? -14.835 4.337 14.929 1.00 91.50 159 TRP A C 1
ATOM 1242 O O . TRP A 1 159 ? -14.899 5.378 15.579 1.00 91.50 159 TRP A O 1
ATOM 1252 N N . ALA A 1 160 ? -15.627 4.117 13.875 1.00 91.44 160 ALA A N 1
ATOM 1253 C CA . ALA A 1 160 ? -16.651 5.070 13.449 1.00 91.44 160 ALA A CA 1
ATOM 1254 C C . ALA A 1 160 ? -17.777 5.198 14.490 1.00 91.44 160 ALA A C 1
ATOM 1256 O O . ALA A 1 160 ? -18.208 6.309 14.784 1.00 91.44 160 ALA A O 1
ATOM 1257 N N . HIS A 1 161 ? -18.213 4.086 15.093 1.00 93.25 161 HIS A N 1
ATOM 1258 C CA . HIS A 1 161 ? -19.154 4.111 16.217 1.00 93.25 161 HIS A CA 1
ATOM 1259 C C . HIS A 1 161 ? -18.560 4.820 17.439 1.00 93.25 161 HIS A C 1
ATOM 1261 O O . HIS A 1 161 ? -19.229 5.669 18.022 1.00 93.25 161 HIS A O 1
ATOM 1267 N N . GLN A 1 162 ? -17.294 4.546 17.779 1.00 91.94 162 GLN A N 1
ATOM 1268 C CA . GLN A 1 162 ? -16.608 5.216 18.887 1.00 91.94 162 GLN A CA 1
ATOM 1269 C C . GLN A 1 162 ? -16.564 6.737 18.698 1.00 91.94 162 GLN A C 1
ATOM 1271 O O . GLN A 1 162 ? -16.802 7.490 19.640 1.00 91.94 162 GLN A O 1
ATOM 1276 N N . LEU A 1 163 ? -16.289 7.186 17.473 1.00 91.38 163 LEU A N 1
ATOM 1277 C CA . LEU A 1 163 ? -16.292 8.595 17.101 1.00 91.38 163 LEU A CA 1
ATOM 1278 C C . LEU A 1 163 ? -17.691 9.221 17.231 1.00 91.38 163 LEU A C 1
ATOM 1280 O O . LEU A 1 163 ? -17.826 10.305 17.791 1.00 91.38 163 LEU A O 1
ATOM 1284 N N . LEU A 1 164 ? -18.734 8.547 16.741 1.00 92.38 164 LEU A N 1
ATOM 1285 C CA . LEU A 1 164 ? -20.112 9.042 16.823 1.00 92.38 164 LEU A CA 1
ATOM 1286 C C . LEU A 1 164 ? -20.621 9.113 18.270 1.00 92.38 164 LEU A C 1
ATOM 1288 O O . LEU A 1 164 ? -21.266 10.090 18.647 1.00 92.38 164 LEU A O 1
ATOM 1292 N N . ALA A 1 165 ? -20.290 8.113 19.088 1.00 91.75 165 ALA A N 1
ATOM 1293 C CA . ALA A 1 165 ? -20.594 8.117 20.515 1.00 91.75 165 ALA A CA 1
ATOM 1294 C C . ALA A 1 165 ? -19.885 9.281 21.230 1.00 91.75 165 ALA A C 1
ATOM 1296 O O . ALA A 1 165 ? -20.496 9.979 22.036 1.00 91.75 165 ALA A O 1
ATOM 1297 N N . LEU A 1 166 ? -18.620 9.554 20.881 1.00 90.19 166 LEU A N 1
ATOM 1298 C CA . LEU A 1 166 ? -17.858 10.690 21.411 1.00 90.19 166 LEU A CA 1
ATOM 1299 C C . LEU A 1 166 ? -18.480 12.050 21.038 1.00 90.19 166 LEU A C 1
ATOM 1301 O O . LEU A 1 166 ? -18.401 12.991 21.821 1.00 90.19 166 LEU A O 1
ATOM 1305 N N . GLN A 1 167 ? -19.118 12.150 19.867 1.00 89.12 167 GLN A N 1
ATOM 1306 C CA . GLN A 1 167 ? -19.843 13.344 19.410 1.00 89.12 167 GLN A CA 1
ATOM 1307 C C . GLN A 1 167 ? -21.206 13.545 20.104 1.00 89.12 167 GLN A C 1
ATOM 1309 O O . GLN A 1 167 ? -21.909 14.506 19.792 1.00 89.12 167 GLN A O 1
ATOM 1314 N N . GLY A 1 168 ? -21.584 12.664 21.037 1.00 88.44 168 GLY A N 1
ATOM 1315 C CA . GLY A 1 168 ? -22.808 12.774 21.835 1.00 88.44 168 GLY A CA 1
ATOM 1316 C C . GLY A 1 168 ? -24.020 12.024 21.276 1.00 88.44 168 GLY A C 1
ATOM 1317 O O . GLY A 1 168 ? -25.106 12.140 21.839 1.00 88.44 168 GLY A O 1
ATOM 1318 N N . ASP A 1 169 ? -23.881 11.238 20.201 1.00 88.88 169 ASP A N 1
ATOM 1319 C CA . ASP A 1 169 ? -24.956 10.339 19.759 1.00 88.88 169 ASP A CA 1
ATOM 1320 C C . ASP A 1 169 ? -24.937 9.040 20.598 1.00 88.88 169 ASP A C 1
ATOM 1322 O O . ASP A 1 169 ? -24.317 8.040 20.224 1.00 88.88 169 ASP A O 1
ATOM 1326 N N . GLU A 1 170 ? -25.671 9.022 21.715 1.00 87.00 170 GLU A N 1
ATOM 1327 C CA . GLU A 1 170 ? -25.756 7.866 22.632 1.00 87.00 170 GLU A CA 1
ATOM 1328 C C . GLU A 1 170 ? -26.200 6.566 21.942 1.00 87.00 170 GLU A C 1
ATOM 1330 O O . GLU A 1 170 ? -25.790 5.471 22.326 1.00 87.00 170 GLU A O 1
ATOM 1335 N N . LYS A 1 171 ? -26.984 6.663 20.861 1.00 89.44 171 LYS A N 1
ATOM 1336 C CA . LYS A 1 171 ? -27.415 5.499 20.071 1.00 89.44 171 LYS A CA 1
ATOM 1337 C C . LYS A 1 171 ? -26.250 4.702 19.470 1.00 89.44 171 LYS A C 1
ATOM 1339 O O . LYS A 1 171 ? -26.428 3.526 19.171 1.00 89.44 171 LYS A O 1
ATOM 1344 N N . PHE A 1 172 ? -25.081 5.322 19.286 1.00 92.00 172 PHE A N 1
ATOM 1345 C CA . PHE A 1 172 ? -23.882 4.659 18.765 1.00 92.00 172 PHE A CA 1
ATOM 1346 C C . PHE A 1 172 ? -22.956 4.122 19.859 1.00 92.00 172 PHE A C 1
ATOM 1348 O O . PHE A 1 172 ? -21.966 3.483 19.514 1.00 92.00 172 PHE A O 1
ATOM 1355 N N . ALA A 1 173 ? -23.295 4.288 21.146 1.00 90.62 173 ALA A N 1
ATOM 1356 C CA . ALA A 1 173 ? -22.595 3.634 22.258 1.00 90.62 173 ALA A CA 1
ATOM 1357 C C . ALA A 1 173 ? -22.731 2.098 22.230 1.00 90.62 173 ALA A C 1
ATOM 1359 O O . ALA A 1 173 ? -21.978 1.394 22.899 1.00 90.62 173 ALA A O 1
ATOM 1360 N N . ARG A 1 174 ? -23.663 1.584 21.415 1.00 92.19 174 ARG A N 1
ATOM 1361 C CA . ARG A 1 174 ? -23.832 0.166 21.088 1.00 92.19 174 ARG A CA 1
ATOM 1362 C C . ARG A 1 174 ? -23.587 -0.076 19.602 1.00 92.19 174 ARG A C 1
ATOM 1364 O O . ARG A 1 174 ? -23.880 0.778 18.760 1.00 92.19 174 ARG A O 1
ATOM 1371 N N . ILE A 1 175 ? -23.057 -1.249 19.267 1.00 93.38 175 ILE A N 1
ATOM 1372 C CA . ILE A 1 175 ? -22.783 -1.658 17.886 1.00 93.38 175 ILE A CA 1
ATOM 1373 C C . ILE A 1 175 ? -23.355 -3.045 17.594 1.00 93.38 175 ILE A C 1
ATOM 1375 O O . ILE A 1 175 ? -23.321 -3.945 18.433 1.00 93.38 175 ILE A O 1
ATOM 1379 N N . ARG A 1 176 ? -23.882 -3.219 16.375 1.00 92.69 176 ARG A N 1
ATOM 1380 C CA . ARG A 1 176 ? -24.381 -4.513 15.899 1.00 92.69 176 ARG A CA 1
ATOM 1381 C C . ARG A 1 176 ? -23.206 -5.429 15.569 1.00 92.69 176 ARG A C 1
ATOM 1383 O O . ARG A 1 176 ? -22.372 -5.085 14.726 1.00 92.69 176 ARG A O 1
ATOM 1390 N N . CYS A 1 177 ? -23.179 -6.598 16.187 1.00 91.00 177 CYS A N 1
ATOM 1391 C CA . CYS A 1 177 ? -22.112 -7.573 16.056 1.00 91.00 177 CYS A CA 1
ATOM 1392 C C . CYS A 1 177 ? -22.639 -8.997 15.852 1.00 91.00 177 CYS A C 1
ATOM 1394 O O . CYS A 1 177 ? -23.761 -9.331 16.231 1.00 91.00 177 CYS A O 1
ATOM 1396 N N . ILE A 1 178 ? -21.808 -9.823 15.233 1.00 88.06 178 ILE A N 1
ATOM 1397 C CA . ILE A 1 178 ? -21.933 -11.274 15.188 1.00 88.06 178 ILE A CA 1
ATOM 1398 C C . ILE A 1 178 ? -20.908 -11.819 16.180 1.00 88.06 178 ILE A C 1
ATOM 1400 O O . ILE A 1 178 ? -19.728 -11.466 16.104 1.00 88.06 178 ILE A O 1
ATOM 1404 N N . ILE A 1 179 ? -21.377 -12.622 17.134 1.00 85.94 179 ILE A N 1
ATOM 1405 C CA . ILE A 1 179 ? -20.525 -13.248 18.145 1.00 85.94 179 ILE A CA 1
ATOM 1406 C C . ILE A 1 179 ? -20.173 -14.643 17.644 1.00 85.94 179 ILE A C 1
ATOM 1408 O O . ILE A 1 179 ? -21.020 -15.536 17.647 1.00 85.94 179 ILE A O 1
ATOM 1412 N N . ASP A 1 180 ? -18.923 -14.813 17.233 1.00 77.00 180 ASP A N 1
ATOM 1413 C CA . ASP A 1 180 ? -18.386 -16.095 16.799 1.00 77.00 180 ASP A CA 1
ATOM 1414 C C . ASP A 1 180 ? -17.655 -16.778 17.961 1.00 77.00 180 ASP A C 1
ATOM 1416 O O . ASP A 1 180 ? -16.943 -16.150 18.755 1.00 77.00 180 ASP A O 1
ATOM 1420 N N . THR A 1 181 ? -17.796 -18.098 18.060 1.00 66.94 181 THR A N 1
ATOM 1421 C CA . THR A 1 181 ? -16.928 -18.905 18.923 1.00 66.94 181 THR A CA 1
ATOM 1422 C C . THR A 1 181 ? -15.547 -19.009 18.289 1.00 66.94 181 THR A C 1
ATOM 1424 O O . THR A 1 181 ? -15.439 -19.204 17.078 1.00 66.94 181 THR A O 1
ATOM 1427 N N . LEU A 1 182 ? -14.486 -18.930 19.098 1.00 62.12 182 LEU A N 1
ATOM 1428 C CA . LEU A 1 182 ? -13.124 -19.216 18.638 1.00 62.12 182 LEU A CA 1
ATOM 1429 C C . LEU A 1 182 ? -13.098 -20.603 17.959 1.00 62.12 182 LEU A C 1
ATOM 1431 O O . LEU A 1 182 ? -13.431 -21.588 18.618 1.00 62.12 182 LEU A O 1
ATOM 1435 N N . PRO A 1 183 ? -12.738 -20.701 16.667 1.00 59.38 183 PRO A N 1
ATOM 1436 C CA . PRO A 1 183 ? -12.739 -21.977 15.956 1.00 59.38 183 PRO A CA 1
ATOM 1437 C C . PRO A 1 183 ? -11.752 -22.981 16.569 1.00 59.38 183 PRO A C 1
ATOM 1439 O O . PRO A 1 183 ? -10.653 -22.589 16.965 1.00 59.38 183 PRO A O 1
ATOM 1442 N N . GLU A 1 184 ? -12.102 -24.275 16.575 1.00 57.47 184 GLU A N 1
ATOM 1443 C CA . GLU A 1 184 ? -11.225 -25.355 17.071 1.00 57.47 184 GLU A CA 1
ATOM 1444 C C . GLU A 1 184 ? -9.892 -25.433 16.302 1.00 57.47 184 GLU A C 1
ATOM 1446 O O . GLU A 1 184 ? -8.858 -25.734 16.892 1.00 57.47 184 GLU A O 1
ATOM 1451 N N . ASP A 1 185 ? -9.888 -25.075 15.010 1.00 66.44 185 ASP A N 1
ATOM 1452 C CA . ASP A 1 185 ? -8.696 -25.057 14.146 1.00 66.44 185 ASP A CA 1
ATOM 1453 C C . ASP A 1 185 ? -8.230 -23.616 13.842 1.00 66.44 185 ASP A C 1
ATOM 1455 O O . ASP A 1 185 ? -8.125 -23.165 12.693 1.00 66.44 185 ASP A O 1
ATOM 1459 N N . LYS A 1 186 ? -8.004 -22.847 14.920 1.00 68.38 186 LYS A N 1
ATOM 1460 C CA . LYS A 1 186 ? -7.594 -21.428 14.899 1.00 68.38 186 LYS A CA 1
ATOM 1461 C C . LYS A 1 186 ? -6.401 -21.170 13.972 1.00 68.38 186 LYS A C 1
ATOM 1463 O O . LYS A 1 186 ? -6.372 -20.165 13.259 1.00 68.38 186 LYS A O 1
ATOM 1468 N N . ASP A 1 187 ? -5.442 -22.090 13.947 1.00 74.44 187 ASP A N 1
ATOM 1469 C CA . ASP A 1 187 ? -4.211 -21.956 13.173 1.00 74.44 187 ASP A CA 1
ATOM 1470 C C . ASP A 1 187 ? -4.466 -21.999 11.662 1.00 74.44 187 ASP A C 1
ATOM 1472 O O . ASP A 1 187 ? -3.895 -21.195 10.919 1.00 74.44 187 ASP A O 1
ATOM 1476 N N . LEU A 1 188 ? -5.339 -22.892 11.183 1.00 75.50 188 LEU A N 1
ATOM 1477 C CA . LEU A 1 188 ? -5.643 -23.012 9.755 1.00 75.50 188 LEU A CA 1
ATOM 1478 C C . LEU A 1 188 ? -6.356 -21.764 9.220 1.00 75.50 188 LEU A C 1
ATOM 1480 O O . LEU A 1 188 ? -6.001 -21.250 8.153 1.00 75.50 188 LEU A O 1
ATOM 1484 N N . ILE A 1 189 ? -7.327 -21.246 9.972 1.00 72.19 189 ILE A N 1
ATOM 1485 C CA . ILE A 1 189 ? -8.068 -20.032 9.604 1.00 72.19 189 ILE A CA 1
ATOM 1486 C C . ILE A 1 189 ? -7.130 -18.826 9.607 1.00 72.19 189 ILE A C 1
ATOM 1488 O O . ILE A 1 189 ? -7.106 -18.063 8.638 1.00 72.19 189 ILE A O 1
ATOM 1492 N N . GLN A 1 190 ? -6.281 -18.701 10.630 1.00 76.75 190 GLN A N 1
ATOM 1493 C CA . GLN A 1 190 ? -5.303 -17.620 10.707 1.00 76.75 190 GLN A CA 1
ATOM 1494 C C . GLN A 1 190 ? -4.300 -17.674 9.542 1.00 76.75 190 GLN A C 1
ATOM 1496 O O . GLN A 1 190 ? -3.979 -16.639 8.954 1.00 76.75 190 GLN A O 1
ATOM 1501 N N . ARG A 1 191 ? -3.823 -18.870 9.163 1.00 81.31 191 ARG A N 1
ATOM 1502 C CA . ARG A 1 191 ? -2.950 -19.068 7.989 1.00 81.31 191 ARG A CA 1
ATOM 1503 C C . ARG A 1 191 ? -3.625 -18.610 6.702 1.00 81.31 191 ARG A C 1
ATOM 1505 O O . ARG A 1 191 ? -3.023 -17.858 5.934 1.00 81.31 191 ARG A O 1
ATOM 1512 N N . ARG A 1 192 ? -4.880 -19.015 6.491 1.00 78.56 192 ARG A N 1
ATOM 1513 C CA . ARG A 1 192 ? -5.663 -18.628 5.314 1.00 78.56 192 ARG A CA 1
ATOM 1514 C C . ARG A 1 192 ? -5.866 -17.115 5.248 1.00 78.56 192 ARG A C 1
ATOM 1516 O O . ARG A 1 192 ? -5.587 -16.519 4.211 1.00 78.56 192 ARG A O 1
ATOM 1523 N N . GLN A 1 193 ? -6.273 -16.492 6.353 1.00 77.69 193 GLN A N 1
ATOM 1524 C CA . GLN A 1 193 ? -6.523 -15.051 6.427 1.00 77.69 193 GLN A CA 1
ATOM 1525 C C . GLN A 1 193 ? -5.248 -14.232 6.170 1.00 77.69 193 GLN A C 1
ATOM 1527 O O . GLN A 1 193 ? -5.262 -13.260 5.415 1.00 77.69 193 GLN A O 1
ATOM 1532 N N . GLN A 1 194 ? -4.114 -14.639 6.748 1.00 83.25 194 GLN A N 1
ATOM 1533 C CA . GLN A 1 194 ? -2.823 -13.988 6.507 1.00 83.25 194 GLN A CA 1
ATOM 1534 C C . GLN A 1 194 ? -2.375 -14.125 5.052 1.00 83.25 194 GLN A C 1
ATOM 1536 O O . GLN A 1 194 ? -1.906 -13.150 4.462 1.00 83.25 194 GLN A O 1
ATOM 1541 N N . ALA A 1 195 ? -2.538 -15.312 4.462 1.00 83.62 195 ALA A N 1
ATOM 1542 C CA . ALA A 1 195 ? -2.204 -15.556 3.066 1.00 83.62 195 ALA A CA 1
ATOM 1543 C C . ALA A 1 195 ? -3.071 -14.718 2.114 1.00 83.62 195 ALA A C 1
ATOM 1545 O O . ALA A 1 195 ? -2.550 -14.119 1.172 1.00 83.62 195 ALA A O 1
ATOM 1546 N N . GLU A 1 196 ? -4.372 -14.620 2.386 1.00 82.56 196 GLU A N 1
ATOM 1547 C CA . GLU A 1 196 ? -5.293 -13.777 1.627 1.00 82.56 196 GLU A CA 1
ATOM 1548 C C . GLU A 1 196 ? -4.908 -12.297 1.728 1.00 82.56 196 GLU A C 1
ATOM 1550 O O . GLU A 1 196 ? -4.717 -11.639 0.704 1.00 82.56 196 GLU A O 1
ATOM 1555 N N . ASN A 1 197 ? -4.672 -11.793 2.942 1.00 82.50 197 ASN A N 1
ATOM 1556 C CA . ASN A 1 197 ? -4.215 -10.421 3.167 1.00 82.50 197 ASN A CA 1
ATOM 1557 C C . ASN A 1 197 ? -2.876 -10.130 2.468 1.00 82.50 197 ASN A C 1
ATOM 1559 O O . ASN A 1 197 ? -2.716 -9.081 1.847 1.00 82.50 197 ASN A O 1
ATOM 1563 N N . ALA A 1 198 ? -1.936 -11.077 2.474 1.00 83.19 198 ALA A N 1
ATOM 1564 C CA . ALA A 1 198 ? -0.678 -10.950 1.743 1.00 83.19 198 ALA A CA 1
ATOM 1565 C C . ALA A 1 198 ? -0.865 -10.947 0.210 1.00 83.19 198 ALA A C 1
ATOM 1567 O O . ALA A 1 198 ? -0.034 -10.380 -0.509 1.00 83.19 198 ALA A O 1
ATOM 1568 N N . ALA A 1 199 ? -1.928 -11.561 -0.320 1.00 81.81 199 ALA A N 1
ATOM 1569 C CA . ALA A 1 199 ? -2.237 -11.592 -1.753 1.00 81.81 199 ALA A CA 1
ATOM 1570 C C . ALA A 1 199 ? -3.106 -10.414 -2.235 1.00 81.81 199 ALA A C 1
ATOM 1572 O O . ALA A 1 199 ? -3.143 -10.143 -3.443 1.00 81.81 199 ALA A O 1
ATOM 1573 N N . ARG A 1 200 ? -3.786 -9.717 -1.318 1.00 78.62 200 ARG A N 1
ATOM 1574 C CA . ARG A 1 200 ? -4.643 -8.561 -1.608 1.00 78.62 200 ARG A CA 1
ATOM 1575 C C . ARG A 1 200 ? -3.855 -7.390 -2.196 1.00 78.62 200 ARG A C 1
ATOM 1577 O O . ARG A 1 200 ? -2.768 -7.044 -1.734 1.00 78.62 200 ARG A O 1
ATOM 1584 N N . GLN A 1 201 ? -4.407 -6.796 -3.254 1.00 67.81 201 GLN A N 1
ATOM 1585 C CA . GLN A 1 201 ? -3.817 -5.640 -3.944 1.00 67.81 201 GLN A CA 1
ATOM 1586 C C . GLN A 1 201 ? -4.288 -4.302 -3.357 1.00 67.81 201 GLN A C 1
ATOM 1588 O O . GLN A 1 201 ? -3.599 -3.303 -3.519 1.00 67.81 201 GLN A O 1
ATOM 1593 N N . ASP A 1 202 ? -5.422 -4.301 -2.655 1.00 67.94 202 ASP A N 1
ATOM 1594 C CA . ASP A 1 202 ? -6.066 -3.150 -2.008 1.00 67.94 202 ASP A CA 1
ATOM 1595 C C . ASP A 1 202 ? -5.557 -2.886 -0.576 1.00 67.94 202 ASP A C 1
ATOM 1597 O O . ASP A 1 202 ? -6.080 -2.038 0.148 1.00 67.94 202 ASP A O 1
ATOM 1601 N N . LEU A 1 203 ? -4.567 -3.657 -0.123 1.00 75.00 203 LEU A N 1
ATOM 1602 C CA . LEU A 1 203 ? -3.934 -3.495 1.180 1.00 75.00 203 LEU A CA 1
ATOM 1603 C C . LEU A 1 203 ? -2.777 -2.490 1.085 1.00 75.00 203 LEU A C 1
ATOM 1605 O O . LEU A 1 203 ? -2.017 -2.507 0.113 1.00 75.00 203 LEU A O 1
ATOM 1609 N N . SER A 1 204 ? -2.609 -1.652 2.115 1.00 86.19 204 SER A N 1
ATOM 1610 C CA . SER A 1 204 ? -1.460 -0.743 2.204 1.00 86.19 204 SER A CA 1
ATOM 1611 C C . SER A 1 204 ? -0.148 -1.532 2.150 1.00 86.19 204 SER A C 1
ATOM 1613 O O . SER A 1 204 ? -0.076 -2.697 2.561 1.00 86.19 204 SER A O 1
ATOM 1615 N N . ALA A 1 205 ? 0.917 -0.904 1.643 1.00 89.69 205 ALA A N 1
ATOM 1616 C CA . ALA A 1 205 ? 2.200 -1.585 1.505 1.00 89.69 205 ALA A CA 1
ATOM 1617 C C . ALA A 1 205 ? 2.721 -2.111 2.853 1.00 89.69 205 ALA A C 1
ATOM 1619 O O . ALA A 1 205 ? 3.215 -3.234 2.910 1.00 89.69 205 ALA A O 1
ATOM 1620 N N . ILE A 1 206 ? 2.544 -1.336 3.927 1.00 92.00 206 ILE A N 1
ATOM 1621 C CA . ILE A 1 206 ? 2.946 -1.694 5.292 1.00 92.00 206 ILE A CA 1
ATOM 1622 C C . ILE A 1 206 ? 2.102 -2.839 5.854 1.00 92.00 206 ILE A C 1
ATOM 1624 O O . ILE A 1 206 ? 2.666 -3.817 6.344 1.00 92.00 206 ILE A O 1
ATOM 1628 N N . ALA A 1 207 ? 0.772 -2.782 5.745 1.00 87.19 207 ALA A N 1
ATOM 1629 C CA . ALA A 1 207 ? -0.073 -3.859 6.257 1.00 87.19 207 ALA A CA 1
ATOM 1630 C C . ALA A 1 207 ? 0.203 -5.179 5.520 1.00 87.19 207 ALA A C 1
ATOM 1632 O O . ALA A 1 207 ? 0.285 -6.240 6.141 1.00 87.19 207 ALA A O 1
ATOM 1633 N N . ARG A 1 208 ? 0.462 -5.112 4.207 1.00 90.38 208 ARG A N 1
ATOM 1634 C CA . ARG A 1 208 ? 0.902 -6.272 3.426 1.00 90.38 208 ARG A CA 1
ATOM 1635 C C . ARG A 1 208 ? 2.248 -6.810 3.906 1.00 90.38 208 ARG A C 1
ATOM 1637 O O . ARG A 1 208 ? 2.408 -8.025 4.009 1.00 90.38 208 ARG A O 1
ATOM 1644 N N . SER A 1 209 ? 3.198 -5.933 4.231 1.00 93.00 209 SER A N 1
ATOM 1645 C CA . SER A 1 209 ? 4.476 -6.336 4.819 1.00 93.00 209 SER A CA 1
ATOM 1646 C C . SER A 1 209 ? 4.308 -7.068 6.147 1.00 93.00 209 SER A C 1
ATOM 1648 O O . SER A 1 209 ? 4.964 -8.087 6.340 1.00 93.00 209 SER A O 1
ATOM 1650 N N . ARG A 1 210 ? 3.407 -6.612 7.026 1.00 90.94 210 ARG A N 1
ATOM 1651 C CA . ARG A 1 210 ? 3.124 -7.275 8.311 1.00 90.94 210 ARG A CA 1
ATOM 1652 C C . ARG A 1 210 ? 2.509 -8.661 8.119 1.00 90.94 210 ARG A C 1
ATOM 1654 O O . ARG A 1 210 ? 2.938 -9.606 8.768 1.00 90.94 210 ARG A O 1
ATOM 1661 N N . SER A 1 211 ? 1.568 -8.826 7.184 1.00 89.69 211 SER A N 1
ATOM 1662 C CA . SER A 1 211 ? 1.038 -10.160 6.854 1.00 89.69 211 SER A CA 1
ATOM 1663 C C . SER A 1 211 ? 2.136 -11.104 6.350 1.00 89.69 211 SER A C 1
ATOM 1665 O O . SER A 1 211 ? 2.183 -12.265 6.745 1.00 89.69 211 SER A O 1
ATOM 1667 N N . ILE A 1 212 ? 3.051 -10.602 5.514 1.00 92.19 212 ILE A N 1
ATOM 1668 C CA . ILE A 1 212 ? 4.205 -11.368 5.022 1.00 92.19 212 ILE A CA 1
ATOM 1669 C C . ILE A 1 212 ? 5.159 -11.745 6.169 1.00 92.19 212 ILE A C 1
ATOM 1671 O O . ILE A 1 212 ? 5.642 -12.875 6.199 1.00 92.19 212 ILE A O 1
ATOM 1675 N N . GLU A 1 213 ? 5.419 -10.833 7.108 1.00 92.88 213 GLU A N 1
ATOM 1676 C CA . GLU A 1 213 ? 6.250 -11.084 8.293 1.00 92.88 213 GLU A CA 1
ATOM 1677 C C . GLU A 1 213 ? 5.640 -12.153 9.202 1.00 92.88 213 GLU A C 1
ATOM 1679 O O . GLU A 1 213 ? 6.333 -13.095 9.573 1.00 92.88 213 GLU A O 1
ATOM 1684 N N . GLN A 1 214 ? 4.336 -12.078 9.481 1.00 90.62 214 GLN A N 1
ATOM 1685 C CA . GLN A 1 214 ? 3.632 -13.086 10.281 1.00 90.62 214 GLN A CA 1
ATOM 1686 C C . GLN A 1 214 ? 3.732 -14.487 9.657 1.00 90.62 214 GLN A C 1
ATOM 1688 O O . GLN A 1 214 ? 3.985 -15.467 10.361 1.00 90.62 214 GLN A O 1
ATOM 1693 N N . ILE A 1 215 ? 3.581 -14.590 8.329 1.00 90.62 215 ILE A N 1
ATOM 1694 C CA . ILE A 1 215 ? 3.765 -15.856 7.606 1.00 90.62 215 ILE A CA 1
ATOM 1695 C C . ILE A 1 215 ? 5.221 -16.328 7.721 1.00 90.62 215 ILE A C 1
ATOM 1697 O O . ILE A 1 215 ? 5.465 -17.501 8.001 1.00 90.62 215 ILE A O 1
ATOM 1701 N N . GLN A 1 216 ? 6.190 -15.429 7.518 1.00 92.56 216 GLN A N 1
ATOM 1702 C CA . GLN A 1 216 ? 7.612 -15.766 7.580 1.00 92.56 216 GLN A CA 1
ATOM 1703 C C . GLN A 1 216 ? 8.030 -16.264 8.966 1.00 92.56 216 GLN A C 1
ATOM 1705 O O . GLN A 1 216 ? 8.731 -17.271 9.049 1.00 92.56 216 GLN A O 1
ATOM 1710 N N . GLU A 1 217 ? 7.600 -15.596 10.034 1.00 90.25 217 GLU A N 1
ATOM 1711 C CA . GLU A 1 217 ? 7.960 -15.966 11.403 1.00 90.25 217 GLU A CA 1
ATOM 1712 C C . GLU A 1 217 ? 7.353 -17.318 11.790 1.00 90.25 217 GLU A C 1
ATOM 1714 O O . GLU A 1 217 ? 8.045 -18.169 12.349 1.00 90.25 217 GLU A O 1
ATOM 1719 N N . ARG A 1 218 ? 6.105 -17.595 11.386 1.00 88.38 218 ARG A N 1
ATOM 1720 C CA . ARG A 1 218 ? 5.513 -18.924 11.594 1.00 88.38 218 ARG A CA 1
ATOM 1721 C C . ARG A 1 218 ? 6.311 -20.008 10.866 1.00 88.38 218 ARG A C 1
ATOM 1723 O O . ARG A 1 218 ? 6.689 -21.006 11.474 1.00 88.38 218 ARG A O 1
ATOM 1730 N N . LEU A 1 219 ? 6.614 -19.803 9.583 1.00 89.00 219 LEU A N 1
ATOM 1731 C CA . LEU A 1 219 ? 7.384 -20.767 8.790 1.00 89.00 219 LEU A CA 1
ATOM 1732 C C . LEU A 1 219 ? 8.796 -20.971 9.342 1.00 89.00 219 LEU A C 1
ATOM 1734 O O . LEU A 1 219 ? 9.305 -22.086 9.311 1.00 89.00 219 LEU A O 1
ATOM 1738 N N . ARG A 1 220 ? 9.418 -19.927 9.895 1.00 88.50 220 ARG A N 1
ATOM 1739 C CA . ARG A 1 220 ? 10.723 -20.014 10.559 1.00 88.50 220 ARG A CA 1
ATOM 1740 C C . ARG A 1 220 ? 10.712 -20.984 11.734 1.00 88.50 220 ARG A C 1
ATOM 1742 O O . ARG A 1 220 ? 11.671 -21.739 11.883 1.00 88.50 220 ARG A O 1
ATOM 1749 N N . LEU A 1 221 ? 9.638 -20.990 12.520 1.00 85.62 221 LEU A N 1
ATOM 1750 C CA . LEU A 1 221 ? 9.458 -21.924 13.631 1.00 85.62 221 LEU A CA 1
ATOM 1751 C C . LEU A 1 221 ? 9.160 -23.342 13.126 1.00 85.62 221 LEU A C 1
ATOM 1753 O O . LEU A 1 221 ? 9.791 -24.294 13.576 1.00 85.62 221 LEU A O 1
ATOM 1757 N N . THR A 1 222 ? 8.253 -23.492 12.157 1.00 85.56 222 THR A N 1
ATOM 1758 C CA . THR A 1 222 ? 7.844 -24.809 11.633 1.00 85.56 222 THR A CA 1
ATOM 1759 C C . THR A 1 222 ? 8.948 -25.515 10.841 1.00 85.56 222 THR A C 1
ATOM 1761 O O . THR A 1 222 ? 9.067 -26.735 10.899 1.00 85.56 222 THR A O 1
ATOM 1764 N N . MET A 1 223 ? 9.764 -24.769 10.094 1.00 83.56 223 MET A N 1
ATOM 1765 C CA . MET A 1 223 ? 10.841 -25.315 9.258 1.00 83.56 223 MET A CA 1
ATOM 1766 C C . MET A 1 223 ? 12.160 -25.517 10.019 1.00 83.56 223 MET A C 1
ATOM 1768 O O . MET A 1 223 ? 13.124 -26.010 9.434 1.00 83.56 223 MET A O 1
ATOM 1772 N N . GLY A 1 224 ? 12.244 -25.121 11.293 1.00 81.06 224 GLY A N 1
ATOM 1773 C CA . GLY A 1 224 ? 13.429 -25.347 12.116 1.00 81.06 224 GLY A CA 1
ATOM 1774 C C . GLY A 1 224 ? 13.660 -26.842 12.342 1.00 81.06 224 GLY A C 1
ATOM 1775 O O . GLY A 1 224 ? 12.874 -27.506 13.012 1.00 81.06 224 GLY A O 1
ATOM 1776 N N . THR A 1 225 ? 14.749 -27.389 11.803 1.00 74.19 225 THR A N 1
ATOM 1777 C CA . THR A 1 225 ? 15.066 -28.821 11.928 1.00 74.19 225 THR A CA 1
ATOM 1778 C C . THR A 1 225 ? 16.059 -29.067 13.059 1.00 74.19 225 THR A C 1
ATOM 1780 O O . THR A 1 225 ? 17.085 -28.386 13.134 1.00 74.19 225 THR A O 1
ATOM 1783 N N . ARG A 1 226 ? 15.806 -30.070 13.911 1.00 71.38 226 ARG A N 1
ATOM 1784 C CA . ARG A 1 226 ? 16.815 -30.558 14.867 1.00 71.38 226 ARG A CA 1
ATOM 1785 C C . ARG A 1 226 ? 17.934 -31.268 14.113 1.00 71.38 226 ARG A C 1
ATOM 1787 O O . ARG A 1 226 ? 17.661 -32.127 13.276 1.00 71.38 226 ARG A O 1
ATOM 1794 N N . VAL A 1 227 ? 19.179 -30.912 14.413 1.00 69.62 227 VAL A N 1
ATOM 1795 C CA . VAL A 1 227 ? 20.345 -31.593 13.847 1.00 69.62 227 VAL A CA 1
ATOM 1796 C C . VAL A 1 227 ? 20.541 -32.920 14.594 1.00 69.62 227 VAL A C 1
ATOM 1798 O O . VAL A 1 227 ? 20.633 -32.906 15.822 1.00 69.62 227 VAL A O 1
ATOM 1801 N N . PRO A 1 228 ? 20.583 -34.077 13.907 1.00 60.78 228 PRO A N 1
ATOM 1802 C CA . PRO A 1 228 ? 20.841 -35.353 14.568 1.00 60.78 228 PRO A CA 1
ATOM 1803 C C . PRO A 1 228 ? 22.185 -35.328 15.309 1.00 60.78 228 PRO A C 1
ATOM 1805 O O . PRO A 1 228 ? 23.216 -35.058 14.700 1.00 60.78 228 PRO A O 1
ATOM 1808 N N . GLY A 1 229 ? 22.170 -35.619 16.613 1.00 66.75 229 GLY A N 1
ATOM 1809 C CA . GLY A 1 229 ? 23.376 -35.660 17.451 1.00 66.75 229 GLY A CA 1
ATOM 1810 C C . GLY A 1 229 ? 23.766 -34.339 18.126 1.00 66.75 229 GLY A C 1
ATOM 1811 O O . GLY A 1 229 ? 24.714 -34.336 18.905 1.00 66.75 229 GLY A O 1
ATOM 1812 N N . GLU A 1 230 ? 23.028 -33.247 17.905 1.00 69.88 230 GLU A N 1
ATOM 1813 C CA . GLU A 1 230 ? 23.259 -31.958 18.568 1.00 69.88 230 GLU A CA 1
ATOM 1814 C C . GLU A 1 230 ? 21.973 -31.402 19.198 1.00 69.88 230 GLU A C 1
ATOM 1816 O O . GLU A 1 230 ? 20.865 -31.612 18.707 1.00 69.88 230 GLU A O 1
ATOM 1821 N N . THR A 1 231 ? 22.113 -30.611 20.265 1.00 70.81 231 THR A N 1
ATOM 1822 C CA . THR A 1 231 ? 20.995 -29.862 20.875 1.00 70.81 231 THR A CA 1
ATOM 1823 C C . THR A 1 231 ? 20.597 -28.629 20.039 1.00 70.81 231 THR A C 1
ATOM 1825 O O . THR A 1 231 ? 19.668 -27.901 20.387 1.00 70.81 231 THR A O 1
ATOM 1828 N N . THR A 1 232 ? 21.293 -28.375 18.927 1.00 72.88 232 THR A N 1
ATOM 1829 C CA . THR A 1 232 ? 21.126 -27.192 18.077 1.00 72.88 232 THR A CA 1
ATOM 1830 C C . THR A 1 232 ? 19.979 -27.364 17.072 1.00 72.88 232 THR A C 1
ATOM 1832 O O . THR A 1 232 ? 19.869 -28.379 16.379 1.00 72.88 232 THR A O 1
ATOM 1835 N N . ILE A 1 233 ? 19.128 -26.340 16.944 1.00 77.25 233 ILE A N 1
ATOM 1836 C CA . ILE A 1 233 ? 18.094 -26.255 15.903 1.00 77.25 233 ILE A CA 1
ATOM 1837 C C . ILE A 1 233 ? 18.675 -25.484 14.716 1.00 77.25 233 ILE A C 1
ATOM 1839 O O . ILE A 1 233 ? 19.038 -24.314 14.842 1.00 77.25 233 ILE A O 1
ATOM 1843 N N . LYS A 1 234 ? 18.747 -26.126 13.548 1.00 81.12 234 LYS A N 1
ATOM 1844 C CA . LYS A 1 234 ? 19.131 -25.466 12.300 1.00 81.12 234 LYS A CA 1
ATOM 1845 C C . LYS A 1 234 ? 17.927 -24.710 11.749 1.00 81.12 234 LYS A C 1
ATOM 1847 O O . LYS A 1 234 ? 16.935 -25.319 11.350 1.00 81.12 234 LYS A O 1
ATOM 1852 N N . LEU A 1 235 ? 18.029 -23.385 11.724 1.00 83.75 235 LEU A N 1
ATOM 1853 C CA . LEU A 1 235 ? 17.018 -22.529 11.115 1.00 83.75 235 LEU A CA 1
ATOM 1854 C C . LEU A 1 235 ? 17.166 -22.494 9.583 1.00 83.75 235 LEU A C 1
ATOM 1856 O O . LEU A 1 235 ? 18.292 -22.561 9.077 1.00 83.75 235 LEU A O 1
ATOM 1860 N N . PRO A 1 236 ? 16.052 -22.352 8.843 1.00 86.38 236 PRO A N 1
ATOM 1861 C CA . PRO A 1 236 ? 16.078 -22.174 7.395 1.00 86.38 236 PRO A CA 1
ATOM 1862 C C . PRO A 1 236 ? 16.797 -20.877 7.007 1.00 86.38 236 PRO A C 1
ATOM 1864 O O . PRO A 1 236 ? 16.762 -19.869 7.718 1.00 86.38 236 PRO A O 1
ATOM 1867 N N . SER A 1 237 ? 17.437 -20.888 5.842 1.00 89.31 237 SER A N 1
ATOM 1868 C CA . SER A 1 237 ? 18.051 -19.691 5.273 1.00 89.31 237 SER A CA 1
ATOM 1869 C C . SER A 1 237 ? 16.992 -18.668 4.849 1.00 89.31 237 SER A C 1
ATOM 1871 O O . SER A 1 237 ? 15.855 -19.011 4.521 1.00 89.31 237 SER A O 1
ATOM 1873 N N . GLN A 1 238 ? 17.382 -17.393 4.745 1.00 88.12 238 GLN A N 1
ATOM 1874 C CA . GLN A 1 238 ? 16.462 -16.335 4.312 1.00 88.12 238 GLN A CA 1
ATOM 1875 C C . GLN A 1 238 ? 15.832 -16.622 2.938 1.00 88.12 238 GLN A C 1
ATOM 1877 O O . GLN A 1 238 ? 14.663 -16.331 2.718 1.00 88.12 238 GLN A O 1
ATOM 1882 N N . ARG A 1 239 ? 16.587 -17.215 2.002 1.00 89.56 239 ARG A N 1
ATOM 1883 C CA . ARG A 1 239 ? 16.071 -17.542 0.662 1.00 89.56 239 ARG A CA 1
ATOM 1884 C C . ARG A 1 239 ? 15.024 -18.653 0.703 1.00 89.56 239 ARG A C 1
ATOM 1886 O O . ARG A 1 239 ? 14.060 -18.576 -0.053 1.00 89.56 239 ARG A O 1
ATOM 1893 N N . GLU A 1 240 ? 15.222 -19.653 1.559 1.00 90.56 240 GLU A N 1
ATOM 1894 C CA . GLU A 1 240 ? 14.255 -20.733 1.774 1.00 90.56 240 GLU A CA 1
ATOM 1895 C C . GLU A 1 240 ? 12.984 -20.189 2.423 1.00 90.56 240 GLU A C 1
ATOM 1897 O O . GLU A 1 240 ? 11.897 -20.481 1.936 1.00 90.56 240 GLU A O 1
ATOM 1902 N N . LEU A 1 241 ? 13.112 -19.315 3.429 1.00 91.19 241 LEU A N 1
ATOM 1903 C CA . LEU A 1 241 ? 11.973 -18.625 4.039 1.00 91.19 241 LEU A CA 1
ATOM 1904 C C . LEU A 1 241 ? 11.196 -17.789 3.021 1.00 91.19 241 LEU A C 1
ATOM 1906 O O . LEU A 1 241 ? 9.979 -17.905 2.928 1.00 91.19 241 LEU A O 1
ATOM 1910 N N . ASP A 1 242 ? 11.882 -16.974 2.216 1.00 92.75 242 ASP A N 1
ATOM 1911 C CA . ASP A 1 242 ? 11.228 -16.142 1.203 1.00 92.75 242 ASP A CA 1
ATOM 1912 C C . ASP A 1 242 ? 10.469 -16.990 0.159 1.00 92.75 242 ASP A C 1
ATOM 1914 O O . ASP A 1 242 ? 9.424 -16.570 -0.344 1.00 92.75 242 ASP A O 1
ATOM 1918 N N . ALA A 1 243 ? 10.998 -18.169 -0.194 1.00 91.75 243 ALA A N 1
ATOM 1919 C CA . ALA A 1 243 ? 10.347 -19.109 -1.105 1.00 91.75 243 ALA A CA 1
ATOM 1920 C C . ALA A 1 243 ? 9.156 -19.820 -0.443 1.00 91.75 243 ALA A C 1
ATOM 1922 O O . ALA A 1 243 ? 8.096 -19.927 -1.059 1.00 91.75 243 ALA A O 1
ATOM 1923 N N . ALA A 1 244 ? 9.309 -20.244 0.813 1.00 91.25 244 ALA A N 1
ATOM 1924 C CA . ALA A 1 244 ? 8.260 -20.888 1.594 1.00 91.25 244 ALA A CA 1
ATOM 1925 C C . ALA A 1 244 ? 7.069 -19.948 1.824 1.00 91.25 244 ALA A C 1
ATOM 1927 O O . ALA A 1 244 ? 5.933 -20.361 1.624 1.00 91.25 244 ALA A O 1
ATOM 1928 N N . VAL A 1 245 ? 7.311 -18.664 2.117 1.00 91.50 245 VAL A N 1
ATOM 1929 C CA . VAL A 1 245 ? 6.254 -17.637 2.201 1.00 91.50 245 VAL A CA 1
ATOM 1930 C C . VAL A 1 245 ? 5.485 -17.539 0.882 1.00 91.50 245 VAL A C 1
ATOM 1932 O O . VAL A 1 245 ? 4.256 -17.522 0.872 1.00 91.50 245 VAL A O 1
ATOM 1935 N N . GLY A 1 246 ? 6.197 -17.497 -0.247 1.00 90.75 246 GLY A N 1
ATOM 1936 C CA . GLY A 1 246 ? 5.575 -17.453 -1.570 1.00 90.75 246 GLY A CA 1
ATOM 1937 C C . GLY A 1 246 ? 4.711 -18.679 -1.868 1.00 90.75 246 GLY A C 1
ATOM 1938 O O . GLY A 1 246 ? 3.642 -18.544 -2.470 1.00 90.75 246 GLY A O 1
ATOM 1939 N N . GLN A 1 247 ? 5.156 -19.858 -1.427 1.00 89.56 247 GLN A N 1
ATOM 1940 C CA . GLN A 1 247 ? 4.417 -21.108 -1.569 1.00 89.56 247 GLN A CA 1
ATOM 1941 C C . GLN A 1 247 ? 3.198 -21.161 -0.642 1.00 89.56 247 GLN A C 1
ATOM 1943 O O . GLN A 1 247 ? 2.128 -21.541 -1.100 1.00 89.56 247 GLN A O 1
ATOM 1948 N N . GLU A 1 248 ? 3.323 -20.720 0.609 1.00 88.94 248 GLU A N 1
ATOM 1949 C CA . GLU A 1 248 ? 2.223 -20.647 1.576 1.00 88.94 248 GLU A CA 1
ATOM 1950 C C . GLU A 1 248 ? 1.087 -19.759 1.048 1.00 88.94 248 GLU A C 1
ATOM 1952 O O . GLU A 1 248 ? -0.069 -20.177 0.994 1.00 88.94 248 GLU A O 1
ATOM 1957 N N . VAL A 1 249 ? 1.421 -18.564 0.548 1.00 89.00 249 VAL A N 1
ATOM 1958 C CA . VAL A 1 249 ? 0.430 -17.666 -0.060 1.00 89.00 249 VAL A CA 1
ATOM 1959 C C . VAL A 1 249 ? -0.223 -18.309 -1.285 1.00 89.00 249 VAL A C 1
ATOM 1961 O O . VAL A 1 249 ? -1.440 -18.214 -1.462 1.00 89.00 249 VAL A O 1
ATOM 1964 N N . LYS A 1 250 ? 0.556 -19.014 -2.115 1.00 89.88 250 LYS A N 1
ATOM 1965 C CA . LYS A 1 250 ? 0.037 -19.728 -3.288 1.00 89.88 250 LYS A CA 1
ATOM 1966 C C . LYS A 1 250 ? -0.925 -20.851 -2.896 1.00 89.88 250 LYS A C 1
ATOM 1968 O O . LYS A 1 250 ? -1.938 -21.004 -3.571 1.00 89.88 250 LYS A O 1
ATOM 1973 N N . THR A 1 251 ? -0.636 -21.604 -1.835 1.00 87.12 251 THR A N 1
ATOM 1974 C CA . THR A 1 251 ? -1.475 -22.714 -1.357 1.00 87.12 251 THR A CA 1
ATOM 1975 C C . THR A 1 251 ? -2.891 -22.247 -1.025 1.00 87.12 251 THR A C 1
ATOM 1977 O O . THR A 1 251 ? -3.850 -22.901 -1.420 1.00 87.12 251 THR A O 1
ATOM 1980 N N . PHE A 1 252 ? -3.038 -21.095 -0.365 1.00 81.94 252 PHE A N 1
ATOM 1981 C CA . PHE A 1 252 ? -4.355 -20.590 0.040 1.00 81.94 252 PHE A CA 1
ATOM 1982 C C . PHE A 1 252 ? -5.050 -19.712 -1.007 1.00 81.94 252 PHE A C 1
ATOM 1984 O O . PHE A 1 252 ? -6.275 -19.647 -1.021 1.00 81.94 252 PHE A O 1
ATOM 1991 N N . THR A 1 253 ? -4.300 -19.021 -1.873 1.00 83.62 253 THR A N 1
ATOM 1992 C CA . THR A 1 253 ? -4.869 -17.988 -2.770 1.00 83.62 253 THR A CA 1
ATOM 1993 C C . THR A 1 253 ? -4.759 -18.313 -4.260 1.00 83.62 253 THR A C 1
ATOM 1995 O O . THR A 1 253 ? -5.289 -17.583 -5.096 1.00 83.62 253 THR A O 1
ATOM 1998 N N . GLY A 1 254 ? -4.001 -19.351 -4.626 1.00 83.44 254 GLY A N 1
ATOM 1999 C CA . GLY A 1 254 ? -3.643 -19.674 -6.011 1.00 83.44 254 GLY A CA 1
ATOM 2000 C C . GLY A 1 254 ? -2.644 -18.701 -6.657 1.00 83.44 254 GLY A C 1
ATOM 2001 O O . GLY A 1 254 ? -2.137 -18.972 -7.746 1.00 83.44 254 GLY A O 1
ATOM 2002 N N . ARG A 1 255 ? -2.309 -17.579 -6.001 1.00 81.62 255 ARG A N 1
ATOM 2003 C CA . ARG A 1 255 ? -1.399 -16.546 -6.516 1.00 81.62 255 ARG A CA 1
ATOM 2004 C C . ARG A 1 255 ? -0.021 -16.677 -5.876 1.00 81.62 255 ARG A C 1
ATOM 2006 O O . ARG A 1 255 ? 0.124 -16.606 -4.662 1.00 81.62 255 ARG A O 1
ATOM 2013 N N . ALA A 1 256 ? 1.012 -16.824 -6.700 1.00 78.00 256 ALA A N 1
ATOM 2014 C CA . ALA A 1 256 ? 2.385 -16.901 -6.212 1.00 78.00 256 ALA A CA 1
ATOM 2015 C C . ALA A 1 256 ? 2.976 -15.504 -5.968 1.00 78.00 256 ALA A C 1
ATOM 2017 O O . ALA A 1 256 ? 2.941 -14.642 -6.849 1.00 78.00 256 ALA A O 1
ATOM 2018 N N . ILE A 1 257 ? 3.592 -15.308 -4.801 1.00 86.50 257 ILE A N 1
ATOM 2019 C CA . ILE A 1 257 ? 4.435 -14.142 -4.512 1.00 86.50 257 ILE A CA 1
ATOM 2020 C C . ILE A 1 257 ? 5.898 -14.568 -4.639 1.00 86.50 257 ILE A C 1
ATOM 2022 O O . ILE A 1 257 ? 6.335 -15.530 -4.016 1.00 86.50 257 ILE A O 1
ATOM 2026 N N . GLY A 1 258 ? 6.683 -13.864 -5.456 1.00 88.56 258 GLY A N 1
ATOM 2027 C CA . GLY A 1 258 ? 8.102 -14.186 -5.623 1.00 88.56 258 GLY A CA 1
ATOM 2028 C C . GLY A 1 258 ? 8.942 -13.764 -4.412 1.00 88.56 258 GLY A C 1
ATOM 2029 O O . GLY A 1 258 ? 8.736 -12.684 -3.864 1.00 88.56 258 GLY A O 1
ATOM 2030 N N . GLY A 1 259 ? 9.978 -14.531 -4.058 1.00 88.44 259 GLY A N 1
ATOM 2031 C CA . GLY A 1 259 ? 10.827 -14.222 -2.894 1.00 88.44 259 GLY A CA 1
ATOM 2032 C C . GLY A 1 259 ? 11.516 -12.845 -2.939 1.00 88.44 259 GLY A C 1
ATOM 2033 O O . GLY A 1 259 ? 11.787 -12.238 -1.907 1.00 88.44 259 GLY A O 1
ATOM 2034 N N . ARG A 1 260 ? 11.752 -12.273 -4.133 1.00 89.75 260 ARG A N 1
ATOM 2035 C CA . ARG A 1 260 ? 12.212 -10.871 -4.260 1.00 89.75 260 ARG A CA 1
ATOM 2036 C C . ARG A 1 260 ? 11.173 -9.880 -3.723 1.00 89.75 260 ARG A C 1
ATOM 2038 O O . ARG A 1 260 ? 11.552 -8.904 -3.086 1.00 89.75 260 ARG A O 1
ATOM 2045 N N . MET A 1 261 ? 9.896 -10.118 -4.010 1.00 90.69 261 MET A N 1
ATOM 2046 C CA . MET A 1 261 ? 8.790 -9.284 -3.548 1.00 90.69 261 MET A CA 1
ATOM 2047 C C . MET A 1 261 ? 8.653 -9.383 -2.026 1.00 90.69 261 MET A C 1
ATOM 2049 O O . MET A 1 261 ? 8.595 -8.343 -1.380 1.00 90.69 261 MET A O 1
ATOM 2053 N N . VAL A 1 262 ? 8.731 -10.597 -1.466 1.00 92.00 262 VAL A N 1
ATOM 2054 C CA . VAL A 1 262 ? 8.755 -10.840 -0.009 1.00 92.00 262 VAL A CA 1
ATOM 2055 C C . VAL A 1 262 ? 9.816 -9.973 0.673 1.00 92.00 262 VAL A C 1
ATOM 2057 O O . VAL A 1 262 ? 9.485 -9.156 1.528 1.00 92.00 262 VAL A O 1
ATOM 2060 N N . ARG A 1 263 ? 11.075 -10.032 0.216 1.00 92.31 263 ARG A N 1
ATOM 2061 C CA . ARG A 1 263 ? 12.161 -9.209 0.784 1.00 92.31 263 ARG A CA 1
ATOM 2062 C C . ARG A 1 263 ? 11.921 -7.709 0.684 1.00 92.31 263 ARG A C 1
ATOM 2064 O O . ARG A 1 263 ? 12.321 -6.970 1.579 1.00 92.31 263 ARG A O 1
ATOM 2071 N N . ASN A 1 264 ? 11.341 -7.242 -0.418 1.00 92.25 264 ASN A N 1
ATOM 2072 C CA . ASN A 1 264 ? 11.083 -5.817 -0.596 1.00 92.25 264 ASN A CA 1
ATOM 2073 C C . ASN A 1 264 ? 10.009 -5.316 0.372 1.00 92.25 264 ASN A C 1
ATOM 2075 O O . ASN A 1 264 ? 10.205 -4.266 0.972 1.00 92.25 264 ASN A O 1
ATOM 2079 N N . TYR A 1 265 ? 8.934 -6.082 0.566 1.00 94.31 265 TYR A N 1
ATOM 2080 C CA . TYR A 1 265 ? 7.908 -5.757 1.554 1.00 94.31 265 TYR A CA 1
ATOM 2081 C C . TYR A 1 265 ? 8.470 -5.802 2.978 1.00 94.31 265 TYR A C 1
ATOM 2083 O O . TYR A 1 265 ? 8.348 -4.819 3.705 1.00 94.31 265 TYR A O 1
ATOM 2091 N N . LEU A 1 266 ? 9.181 -6.868 3.355 1.00 94.06 266 LEU A N 1
ATOM 2092 C CA . LEU A 1 266 ? 9.796 -6.981 4.684 1.00 94.06 266 LEU A CA 1
ATOM 2093 C C . LEU A 1 266 ? 10.781 -5.844 4.985 1.00 94.06 266 LEU A C 1
ATOM 2095 O O . LEU A 1 266 ? 10.890 -5.393 6.120 1.00 94.06 266 LEU A O 1
ATOM 2099 N N . ARG A 1 267 ? 11.477 -5.319 3.969 1.00 93.88 267 ARG A N 1
ATOM 2100 C CA . ARG A 1 267 ? 12.345 -4.145 4.138 1.00 93.88 267 ARG A CA 1
ATOM 2101 C C . ARG A 1 267 ? 11.589 -2.903 4.599 1.00 93.88 267 ARG A C 1
ATOM 2103 O O . ARG A 1 267 ? 12.188 -2.117 5.321 1.00 93.88 267 ARG A O 1
ATOM 2110 N N . LEU A 1 268 ? 10.325 -2.728 4.214 1.00 95.06 268 LEU A N 1
ATOM 2111 C CA . LEU A 1 268 ? 9.528 -1.564 4.617 1.00 95.06 268 LEU A CA 1
ATOM 2112 C C . LEU A 1 268 ? 9.271 -1.524 6.128 1.00 95.06 268 LEU A C 1
ATOM 2114 O O . LEU A 1 268 ? 9.133 -0.443 6.685 1.00 95.06 268 LEU A O 1
ATOM 2118 N N . LEU A 1 269 ? 9.279 -2.678 6.804 1.00 94.00 269 LEU A N 1
ATOM 2119 C CA . LEU A 1 269 ? 9.116 -2.760 8.262 1.00 94.00 269 LEU A CA 1
ATOM 2120 C C . LEU A 1 269 ? 10.333 -2.241 9.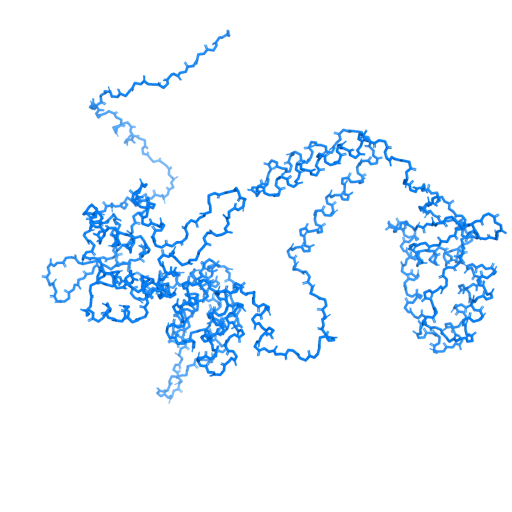038 1.00 94.00 269 LEU A C 1
ATOM 2122 O O . LEU A 1 269 ? 10.286 -2.141 10.257 1.00 94.00 269 LEU A O 1
ATOM 2126 N N . LYS A 1 270 ? 11.425 -1.893 8.345 1.00 93.75 270 LYS A N 1
ATOM 2127 C CA . LYS A 1 270 ? 12.585 -1.228 8.953 1.00 93.75 270 LYS A CA 1
ATOM 2128 C C . LYS A 1 270 ? 12.398 0.281 9.129 1.00 93.75 270 LYS A C 1
ATOM 2130 O O . LYS A 1 270 ? 13.270 0.907 9.721 1.00 93.75 270 LYS A O 1
ATOM 2135 N N . LEU A 1 271 ? 11.330 0.864 8.578 1.00 94.50 271 LEU A N 1
ATOM 2136 C CA . LEU A 1 271 ? 10.940 2.242 8.885 1.00 94.50 271 LEU A CA 1
ATOM 2137 C C . LEU A 1 271 ? 10.571 2.350 10.369 1.00 94.50 271 LEU A C 1
ATOM 2139 O O . LEU A 1 271 ? 10.065 1.377 10.937 1.00 94.50 271 LEU A O 1
ATOM 2143 N N . SER A 1 272 ? 10.783 3.518 10.979 1.00 94.31 272 SER A N 1
ATOM 2144 C CA . SER A 1 272 ? 10.332 3.762 12.352 1.00 94.31 272 SER A CA 1
ATOM 2145 C C . SER A 1 272 ? 8.808 3.610 12.472 1.00 94.31 272 SER A C 1
ATOM 2147 O O . SER A 1 272 ? 8.098 3.811 11.477 1.00 94.31 272 SER A O 1
ATOM 2149 N N . PRO A 1 273 ? 8.281 3.214 13.646 1.00 91.75 273 PRO A N 1
ATOM 2150 C CA . PRO A 1 273 ? 6.848 2.985 13.838 1.00 91.75 273 PRO A CA 1
ATOM 2151 C C . PRO A 1 273 ? 5.972 4.168 13.404 1.00 91.75 273 PRO A C 1
ATOM 2153 O O . PRO A 1 273 ? 4.951 3.971 12.749 1.00 91.75 273 PRO A O 1
ATOM 2156 N N . GLU A 1 274 ? 6.415 5.392 13.681 1.00 90.94 274 GLU A N 1
ATOM 2157 C CA . GLU A 1 274 ? 5.725 6.632 13.328 1.00 90.94 274 GLU A CA 1
ATOM 2158 C C . GLU A 1 274 ? 5.657 6.820 11.806 1.00 90.94 274 GLU A C 1
ATOM 2160 O O . GLU A 1 274 ? 4.622 7.199 11.255 1.00 90.94 274 GLU A O 1
ATOM 2165 N N . LEU A 1 275 ? 6.750 6.514 11.095 1.00 92.88 275 LEU A N 1
ATOM 2166 C CA . LEU A 1 275 ? 6.781 6.570 9.634 1.00 92.88 275 LEU A CA 1
ATOM 2167 C C . LEU A 1 275 ? 5.951 5.459 9.000 1.00 92.88 275 LEU A C 1
ATOM 2169 O O . LEU A 1 275 ? 5.319 5.701 7.975 1.00 92.88 275 LEU A O 1
ATOM 2173 N N . GLN A 1 276 ? 5.925 4.261 9.587 1.00 93.94 276 GLN A N 1
ATOM 2174 C CA . GLN A 1 276 ? 5.050 3.187 9.114 1.00 93.94 276 GLN A CA 1
ATOM 2175 C C . GLN A 1 276 ? 3.580 3.612 9.157 1.00 93.94 276 GLN A C 1
ATOM 2177 O O . GLN A 1 276 ? 2.863 3.371 8.187 1.00 93.94 276 GLN A O 1
ATOM 2182 N N . ASP A 1 277 ? 3.155 4.269 10.237 1.00 91.25 277 ASP A N 1
ATOM 2183 C CA . ASP A 1 277 ? 1.781 4.750 10.388 1.00 91.25 277 ASP A CA 1
ATOM 2184 C C . ASP A 1 277 ? 1.453 5.858 9.386 1.00 91.25 277 ASP A C 1
ATOM 2186 O O . ASP A 1 277 ? 0.423 5.794 8.719 1.00 91.25 277 ASP A O 1
ATOM 2190 N N . LEU A 1 278 ? 2.356 6.827 9.202 1.00 91.06 278 LEU A N 1
ATOM 2191 C CA . LEU A 1 278 ? 2.184 7.904 8.220 1.00 91.06 278 LEU A CA 1
ATOM 2192 C C . LEU A 1 278 ? 2.044 7.365 6.793 1.00 91.06 278 LEU A C 1
ATOM 2194 O O . LEU A 1 278 ? 1.168 7.774 6.035 1.00 91.06 278 LEU A O 1
ATOM 2198 N N . VAL A 1 279 ? 2.899 6.413 6.438 1.00 91.62 279 VAL A N 1
ATOM 2199 C CA . VAL A 1 279 ? 2.912 5.751 5.134 1.00 91.62 279 VAL A CA 1
ATOM 2200 C C . VAL A 1 279 ? 1.652 4.909 4.909 1.00 91.62 279 VAL A C 1
ATOM 2202 O O . VAL A 1 279 ? 1.129 4.869 3.792 1.00 91.62 279 VAL A O 1
ATOM 2205 N N . GLU A 1 280 ? 1.183 4.216 5.948 1.00 89.12 280 GLU A N 1
ATOM 2206 C CA . GLU A 1 280 ? -0.035 3.407 5.920 1.00 89.12 280 GLU A CA 1
ATOM 2207 C C . GLU A 1 280 ? -1.285 4.281 5.771 1.00 89.12 280 GLU A C 1
ATOM 2209 O O . GLU A 1 280 ? -2.104 4.001 4.893 1.00 89.12 280 GLU A O 1
ATOM 2214 N N . ALA A 1 281 ? -1.386 5.364 6.549 1.00 86.31 281 ALA A N 1
ATOM 2215 C CA . ALA A 1 281 ? -2.478 6.333 6.483 1.00 86.31 281 ALA A CA 1
ATOM 2216 C C . ALA A 1 281 ? -2.541 7.036 5.117 1.00 86.31 281 ALA A C 1
ATOM 2218 O O . ALA A 1 281 ? -3.612 7.139 4.523 1.00 86.31 281 ALA A O 1
ATOM 2219 N N . ALA A 1 282 ? -1.388 7.426 4.564 1.00 86.88 282 ALA A N 1
ATOM 2220 C CA . ALA A 1 282 ? -1.284 8.008 3.224 1.00 86.88 282 ALA A CA 1
ATOM 2221 C C . ALA A 1 282 ? -1.432 6.984 2.077 1.00 86.88 282 ALA A C 1
ATOM 2223 O O . ALA A 1 282 ? -1.351 7.357 0.907 1.00 86.88 282 ALA A O 1
ATOM 2224 N N . GLN A 1 283 ? -1.605 5.694 2.388 1.00 87.00 283 GLN A N 1
ATOM 2225 C CA . GLN A 1 283 ? -1.730 4.597 1.420 1.00 87.00 283 GLN A CA 1
ATOM 2226 C C . GLN A 1 283 ? -0.591 4.541 0.385 1.00 87.00 283 GLN A C 1
ATOM 2228 O O . GLN A 1 283 ? -0.803 4.169 -0.774 1.00 87.00 283 GLN A O 1
ATOM 2233 N N . LEU A 1 284 ? 0.642 4.877 0.784 1.00 89.56 284 LEU A N 1
ATOM 2234 C CA . LEU A 1 284 ? 1.757 4.879 -0.162 1.00 89.56 284 LEU A CA 1
ATOM 2235 C C . LEU A 1 284 ? 2.085 3.460 -0.634 1.00 89.56 284 LEU A C 1
ATOM 2237 O O . LEU A 1 284 ? 2.080 2.475 0.114 1.00 89.56 284 LEU A O 1
ATOM 2241 N N . THR A 1 285 ? 2.419 3.361 -1.914 1.00 90.06 285 THR A N 1
ATOM 2242 C CA . THR A 1 285 ? 2.710 2.086 -2.563 1.00 90.06 285 THR A CA 1
ATOM 2243 C C . THR A 1 285 ? 4.135 1.615 -2.274 1.00 90.06 285 THR A C 1
ATOM 2245 O O . THR A 1 285 ? 5.069 2.402 -2.112 1.00 90.06 285 THR A O 1
ATOM 2248 N N . GLU A 1 286 ? 4.358 0.300 -2.333 1.00 91.06 286 GLU A N 1
ATOM 2249 C CA . GLU A 1 286 ? 5.697 -0.291 -2.182 1.00 91.06 286 GLU A CA 1
ATOM 2250 C C . GLU A 1 286 ? 6.711 0.287 -3.188 1.00 91.06 286 GLU A C 1
ATOM 2252 O O . GLU A 1 286 ? 7.886 0.450 -2.862 1.00 91.06 286 GLU A O 1
ATOM 2257 N N . LYS A 1 287 ? 6.260 0.674 -4.390 1.00 89.56 287 LYS A N 1
ATOM 2258 C CA . LYS A 1 287 ? 7.104 1.305 -5.415 1.00 89.56 287 LYS A CA 1
ATOM 2259 C C . LYS A 1 287 ? 7.575 2.707 -5.021 1.00 89.56 287 LYS A C 1
ATOM 2261 O O . LYS A 1 287 ? 8.690 3.065 -5.389 1.00 89.56 287 LYS A O 1
ATOM 2266 N N . GLN A 1 288 ? 6.755 3.481 -4.308 1.00 90.69 288 GLN A N 1
ATOM 2267 C CA . GLN A 1 288 ? 7.137 4.799 -3.783 1.00 90.69 288 GLN A CA 1
ATOM 2268 C C . GLN A 1 288 ? 8.082 4.670 -2.584 1.00 90.69 288 GLN A C 1
ATOM 2270 O O . GLN A 1 288 ? 9.011 5.457 -2.454 1.00 90.69 288 GLN A O 1
ATOM 2275 N N . LEU A 1 289 ? 7.897 3.648 -1.746 1.00 93.44 289 LEU A N 1
ATOM 2276 C CA . LEU A 1 289 ? 8.678 3.469 -0.518 1.00 93.44 289 LEU A CA 1
ATOM 2277 C C . LEU A 1 289 ? 10.024 2.779 -0.741 1.00 93.44 289 LEU A C 1
ATOM 2279 O O . LEU A 1 289 ? 10.998 3.055 -0.045 1.00 93.44 289 LEU A O 1
ATOM 2283 N N . ARG A 1 290 ? 10.125 1.886 -1.730 1.00 91.06 290 ARG A N 1
ATOM 2284 C CA . ARG A 1 290 ? 11.363 1.140 -1.998 1.00 91.06 290 ARG A CA 1
ATOM 2285 C C . ARG A 1 290 ? 12.589 2.047 -2.219 1.00 91.06 290 ARG A C 1
ATOM 2287 O O . ARG A 1 290 ? 13.653 1.693 -1.708 1.00 91.06 290 ARG A O 1
ATOM 2294 N N . PRO A 1 291 ? 12.512 3.168 -2.966 1.00 91.50 291 PRO A N 1
ATOM 2295 C CA . PRO A 1 291 ? 13.619 4.114 -3.057 1.00 91.50 291 PRO A CA 1
ATOM 2296 C C . PRO A 1 291 ? 13.944 4.776 -1.715 1.00 91.50 291 PRO A C 1
ATOM 2298 O O . PRO A 1 291 ? 15.123 4.888 -1.400 1.00 91.50 291 PRO A O 1
ATOM 2301 N N . VAL A 1 292 ? 12.935 5.132 -0.909 1.00 92.94 292 VAL A N 1
ATOM 2302 C CA . VAL A 1 292 ? 13.114 5.751 0.422 1.00 92.94 292 VAL A CA 1
ATOM 2303 C C . VAL A 1 292 ? 13.981 4.870 1.325 1.00 92.94 292 VAL A C 1
ATOM 2305 O O . VAL A 1 292 ? 14.883 5.372 1.987 1.00 92.94 292 VAL A O 1
ATOM 2308 N N . MET A 1 293 ? 13.828 3.543 1.247 1.00 93.12 293 MET A N 1
ATOM 2309 C CA . MET A 1 293 ? 14.649 2.582 2.004 1.00 93.12 293 MET A CA 1
ATOM 2310 C C . MET A 1 293 ? 16.155 2.594 1.670 1.00 93.12 293 MET A C 1
ATOM 2312 O O . MET A 1 293 ? 16.918 1.851 2.286 1.00 93.12 293 MET A O 1
ATOM 2316 N N . ARG A 1 294 ? 16.603 3.355 0.662 1.00 90.06 294 ARG A N 1
ATOM 2317 C CA . ARG A 1 294 ? 18.034 3.535 0.351 1.00 90.06 294 ARG A CA 1
ATOM 2318 C C . ARG A 1 294 ? 18.685 4.645 1.175 1.00 90.06 294 ARG A C 1
ATOM 2320 O O . ARG A 1 294 ? 19.911 4.671 1.261 1.00 90.06 294 ARG A O 1
ATOM 2327 N N . LEU A 1 295 ? 17.882 5.551 1.726 1.00 90.12 295 LEU A N 1
ATOM 2328 C CA . LEU A 1 295 ? 18.346 6.643 2.573 1.00 90.12 295 LEU A CA 1
ATOM 2329 C C . LEU A 1 295 ? 18.837 6.084 3.907 1.00 90.12 295 LEU A C 1
ATOM 2331 O O . LEU A 1 295 ? 18.271 5.117 4.428 1.00 90.12 295 LEU A O 1
ATOM 2335 N N . LYS A 1 296 ? 19.915 6.669 4.432 1.00 87.62 296 LYS A N 1
ATOM 2336 C CA . LYS A 1 296 ? 20.614 6.137 5.610 1.00 87.62 296 LYS A CA 1
ATOM 2337 C C . LYS A 1 296 ? 20.012 6.633 6.915 1.00 87.62 296 LYS A C 1
ATOM 2339 O O . LYS A 1 296 ? 20.080 5.913 7.907 1.00 87.62 296 LYS A O 1
ATOM 2344 N N . THR A 1 297 ? 19.474 7.850 6.919 1.00 91.81 297 THR A N 1
ATOM 2345 C CA . THR A 1 297 ? 18.973 8.496 8.130 1.00 91.81 297 THR A CA 1
ATOM 2346 C C . THR A 1 297 ? 17.451 8.529 8.138 1.00 91.81 297 THR A C 1
ATOM 2348 O O . THR A 1 297 ? 16.803 8.702 7.105 1.00 91.81 297 THR A O 1
ATOM 2351 N N . GLU A 1 298 ? 16.870 8.378 9.324 1.00 92.19 298 GLU A N 1
ATOM 2352 C CA . GLU A 1 298 ? 15.422 8.467 9.513 1.00 92.19 298 GLU A CA 1
ATOM 2353 C C . GLU A 1 298 ? 14.885 9.861 9.152 1.00 92.19 298 GLU A C 1
ATOM 2355 O O . GLU A 1 298 ? 13.814 9.980 8.562 1.00 92.19 298 GLU A O 1
ATOM 2360 N N . ALA A 1 299 ? 15.656 10.919 9.425 1.00 92.12 299 ALA A N 1
ATOM 2361 C CA . ALA A 1 299 ? 15.286 12.291 9.085 1.00 92.12 299 ALA A CA 1
ATOM 2362 C C . ALA A 1 299 ? 15.120 12.489 7.566 1.00 92.12 299 ALA A C 1
ATOM 2364 O O . ALA A 1 299 ? 14.122 13.061 7.126 1.00 92.12 299 ALA A O 1
ATOM 2365 N N . GLU A 1 300 ? 16.046 11.956 6.759 1.00 92.25 300 GLU A N 1
ATOM 2366 C CA . GLU A 1 300 ? 15.936 11.972 5.294 1.00 92.25 300 GLU A CA 1
ATOM 2367 C C . GLU A 1 300 ? 14.723 11.166 4.813 1.00 92.25 300 GLU A C 1
ATOM 2369 O O . GLU A 1 300 ? 13.990 11.610 3.927 1.00 92.25 300 GLU A O 1
ATOM 2374 N N . GLN A 1 301 ? 14.488 9.987 5.405 1.00 94.50 301 GLN A N 1
ATOM 2375 C CA . GLN A 1 301 ? 13.335 9.147 5.071 1.00 94.50 301 GLN A CA 1
ATOM 2376 C C . GLN A 1 301 ? 12.021 9.878 5.359 1.00 94.50 301 GLN A C 1
ATOM 2378 O O . GLN A 1 301 ? 11.144 9.921 4.494 1.00 94.50 301 GLN A O 1
ATOM 2383 N N . ARG A 1 302 ? 11.910 10.511 6.532 1.00 94.62 302 ARG A N 1
ATOM 2384 C CA . ARG A 1 302 ? 10.755 11.317 6.938 1.00 94.62 302 ARG A CA 1
ATOM 2385 C C . ARG A 1 302 ? 10.513 12.477 5.984 1.00 94.62 302 ARG A C 1
ATOM 2387 O O . ARG A 1 302 ? 9.395 12.642 5.504 1.00 94.62 302 ARG A O 1
ATOM 2394 N N . GLN A 1 303 ? 11.548 13.261 5.689 1.00 93.06 303 GLN A N 1
ATOM 2395 C CA . GLN A 1 303 ? 11.430 14.419 4.806 1.00 93.06 303 GLN A CA 1
ATOM 2396 C C . GLN A 1 303 ? 10.959 14.010 3.409 1.00 93.06 303 GLN A C 1
ATOM 2398 O O . GLN A 1 303 ? 10.068 14.647 2.845 1.00 93.06 303 GLN A O 1
ATOM 2403 N N . LEU A 1 304 ? 11.509 12.920 2.868 1.00 92.62 304 LEU A N 1
ATOM 2404 C CA . LEU A 1 304 ? 11.087 12.412 1.572 1.00 92.62 304 LEU A CA 1
ATOM 2405 C C . LEU A 1 304 ? 9.655 11.867 1.606 1.00 92.62 304 LEU A C 1
ATOM 2407 O O . LEU A 1 304 ? 8.911 12.121 0.668 1.00 92.62 304 LEU A O 1
ATOM 2411 N N . ILE A 1 305 ? 9.239 11.162 2.664 1.00 94.00 305 ILE A N 1
ATOM 2412 C CA . ILE A 1 305 ? 7.855 10.677 2.814 1.00 94.00 305 ILE A CA 1
ATOM 2413 C C . ILE A 1 305 ? 6.866 11.845 2.848 1.00 94.00 305 ILE A C 1
ATOM 2415 O O . ILE A 1 305 ? 5.903 11.838 2.085 1.00 94.00 305 ILE A O 1
ATOM 2419 N N . ILE A 1 306 ? 7.132 12.876 3.654 1.00 91.69 306 ILE A N 1
ATOM 2420 C CA . ILE A 1 306 ? 6.299 14.087 3.705 1.00 91.69 306 ILE A CA 1
ATOM 2421 C C . ILE A 1 306 ? 6.230 14.736 2.318 1.00 91.69 306 ILE A C 1
ATOM 2423 O O . ILE A 1 306 ? 5.157 15.111 1.848 1.00 91.69 306 ILE A O 1
ATOM 2427 N N . GLN A 1 307 ? 7.361 14.809 1.614 1.00 91.12 307 GLN A N 1
ATOM 2428 C CA . GLN A 1 307 ? 7.395 15.333 0.255 1.00 91.12 307 GLN A CA 1
ATOM 2429 C C . GLN A 1 307 ? 6.580 14.480 -0.732 1.00 91.12 307 GLN A C 1
ATOM 2431 O O . GLN A 1 307 ? 5.900 15.043 -1.587 1.00 91.12 307 GLN A O 1
ATOM 2436 N N . ILE A 1 308 ? 6.624 13.146 -0.623 1.00 91.81 308 ILE A N 1
ATOM 2437 C CA . ILE A 1 308 ? 5.821 12.231 -1.449 1.00 91.81 308 ILE A CA 1
ATOM 2438 C C . ILE A 1 308 ? 4.333 12.500 -1.253 1.00 91.81 308 ILE A C 1
ATOM 2440 O O . ILE A 1 308 ? 3.607 12.547 -2.242 1.00 91.81 308 ILE A O 1
ATOM 2444 N N . ILE A 1 309 ? 3.901 12.683 -0.004 1.00 88.19 309 ILE A N 1
ATOM 2445 C CA . ILE A 1 309 ? 2.502 12.933 0.351 1.00 88.19 309 ILE A CA 1
ATOM 2446 C C . ILE A 1 309 ? 2.059 14.289 -0.204 1.00 88.19 309 ILE A C 1
ATOM 2448 O O . ILE A 1 309 ? 1.102 14.357 -0.971 1.00 88.19 309 ILE A O 1
ATOM 2452 N N . ASN A 1 310 ? 2.807 15.353 0.100 1.00 87.50 310 ASN A N 1
ATOM 2453 C CA . ASN A 1 310 ? 2.425 16.719 -0.263 1.00 87.50 310 ASN A CA 1
ATOM 2454 C C . ASN A 1 310 ? 2.468 16.968 -1.778 1.00 87.50 310 ASN A C 1
ATOM 2456 O O . ASN A 1 310 ? 1.656 17.719 -2.302 1.00 87.50 310 ASN A O 1
ATOM 2460 N N . GLN A 1 311 ? 3.419 16.356 -2.492 1.00 87.38 311 GLN A N 1
ATOM 2461 C CA . GLN A 1 311 ? 3.604 16.551 -3.938 1.00 87.38 311 GLN A CA 1
ATOM 2462 C C . GLN A 1 311 ? 3.024 15.401 -4.777 1.00 87.38 311 GLN A C 1
ATOM 2464 O O . GLN A 1 311 ? 3.236 15.372 -5.986 1.00 87.38 311 GLN A O 1
ATOM 2469 N N . ARG A 1 312 ? 2.349 14.429 -4.144 1.00 85.69 312 ARG A N 1
ATOM 2470 C CA . ARG A 1 312 ? 1.777 13.225 -4.779 1.00 85.69 312 ARG A CA 1
ATOM 2471 C C . ARG A 1 312 ? 2.750 12.526 -5.746 1.00 85.69 312 ARG A C 1
ATOM 2473 O O . ARG A 1 312 ? 2.385 12.117 -6.846 1.00 85.69 312 ARG A O 1
ATOM 2480 N N . LEU A 1 313 ? 4.015 12.389 -5.338 1.00 83.38 313 LEU A N 1
ATOM 2481 C CA . LEU A 1 313 ? 5.093 11.912 -6.216 1.00 83.38 313 LEU A CA 1
ATOM 2482 C C . LEU A 1 313 ? 4.883 10.462 -6.667 1.00 83.38 313 LEU A C 1
ATOM 2484 O O . LEU A 1 313 ? 4.587 9.578 -5.855 1.00 83.38 313 LEU A O 1
ATOM 2488 N N . SER A 1 314 ? 5.150 10.172 -7.944 1.00 86.62 314 SER A N 1
ATOM 2489 C CA . SER A 1 314 ? 5.154 8.794 -8.438 1.00 86.62 314 SER A CA 1
ATOM 2490 C C . SER A 1 314 ? 6.411 8.051 -7.978 1.00 86.62 314 SER A C 1
ATOM 2492 O O . SER A 1 314 ? 7.458 8.645 -7.725 1.00 86.62 314 SER A O 1
ATOM 2494 N N . GLY A 1 315 ? 6.374 6.713 -7.945 1.00 81.31 315 GLY A N 1
ATOM 2495 C CA . GLY A 1 315 ? 7.557 5.919 -7.572 1.00 81.31 315 GLY A CA 1
ATOM 2496 C C . GLY A 1 315 ? 8.789 6.166 -8.460 1.00 81.31 315 GLY A C 1
ATOM 2497 O O . GLY A 1 315 ? 9.916 5.929 -8.025 1.00 81.31 315 GLY A O 1
ATOM 2498 N N . ARG A 1 316 ? 8.594 6.668 -9.689 1.00 81.25 316 ARG A N 1
ATOM 2499 C CA . ARG A 1 316 ? 9.685 7.075 -10.584 1.00 81.25 316 ARG A CA 1
ATOM 2500 C C . ARG A 1 316 ? 10.318 8.394 -10.135 1.00 81.25 316 ARG A C 1
ATOM 2502 O O . ARG A 1 316 ? 11.543 8.491 -10.150 1.00 81.25 316 ARG A O 1
ATOM 2509 N N . ASP A 1 317 ? 9.506 9.348 -9.694 1.00 86.25 317 ASP A N 1
ATOM 2510 C CA . ASP A 1 317 ? 9.961 10.663 -9.222 1.00 86.25 317 ASP A CA 1
ATOM 2511 C C . ASP A 1 317 ? 10.695 10.548 -7.885 1.00 86.25 317 ASP A C 1
ATOM 2513 O O . ASP A 1 317 ? 11.704 11.207 -7.648 1.00 86.25 317 ASP A O 1
ATOM 2517 N N . VAL A 1 318 ? 10.243 9.643 -7.014 1.00 88.38 318 VAL A N 1
ATOM 2518 C CA . VAL A 1 318 ? 10.974 9.336 -5.778 1.00 88.38 318 VAL A CA 1
ATOM 2519 C C . VAL A 1 318 ? 12.337 8.722 -6.095 1.00 88.38 318 VAL A C 1
ATOM 2521 O O . VAL A 1 318 ? 13.349 9.074 -5.489 1.00 88.38 318 VAL A O 1
ATOM 2524 N N . LEU A 1 319 ? 12.389 7.809 -7.069 1.00 87.38 319 LEU A N 1
ATOM 2525 C CA . LEU A 1 319 ? 13.635 7.158 -7.457 1.00 87.38 319 LEU A CA 1
ATOM 2526 C C . LEU A 1 319 ? 14.656 8.148 -8.033 1.00 87.38 319 LEU A C 1
ATOM 2528 O O . LEU A 1 319 ? 15.834 8.026 -7.697 1.00 87.38 319 LEU A O 1
ATOM 2532 N N . SER A 1 320 ? 14.226 9.110 -8.858 1.00 85.00 320 SER A N 1
ATOM 2533 C CA . SER A 1 320 ? 15.117 10.137 -9.418 1.00 85.00 320 SER A CA 1
ATOM 2534 C C . SER A 1 320 ? 15.669 11.088 -8.352 1.00 85.00 320 SER A C 1
ATOM 2536 O O . SER A 1 320 ? 16.797 11.555 -8.486 1.00 85.00 320 SER A O 1
ATOM 2538 N N . LYS A 1 321 ? 14.921 11.329 -7.267 1.00 83.81 321 LYS A N 1
ATOM 2539 C CA . LYS A 1 321 ? 15.372 12.137 -6.121 1.00 83.81 321 LYS A CA 1
ATOM 2540 C C . LYS A 1 321 ? 16.400 11.422 -5.239 1.00 83.81 321 LYS A C 1
ATOM 2542 O O . LYS A 1 321 ? 17.343 12.054 -4.780 1.00 83.81 321 LYS A O 1
ATOM 2547 N N . VAL A 1 322 ? 16.236 10.119 -4.993 1.00 82.75 322 VAL A N 1
ATOM 2548 C CA . VAL A 1 322 ? 17.126 9.352 -4.090 1.00 82.75 322 VAL A CA 1
ATOM 2549 C C . VAL A 1 322 ? 18.396 8.857 -4.785 1.00 82.75 322 VAL A C 1
ATOM 2551 O O . VAL A 1 322 ? 19.425 8.645 -4.148 1.00 82.75 322 VAL A O 1
ATOM 2554 N N . ALA A 1 323 ? 18.336 8.641 -6.095 1.00 68.31 323 ALA A N 1
ATOM 2555 C CA . ALA A 1 323 ? 19.495 8.304 -6.900 1.00 68.31 323 ALA A CA 1
ATOM 2556 C C . ALA A 1 323 ? 19.595 9.328 -8.034 1.00 68.31 323 ALA A C 1
ATOM 2558 O O . ALA A 1 323 ? 18.858 9.176 -9.012 1.00 68.31 323 ALA A O 1
ATOM 2559 N N . PRO A 1 324 ? 20.493 10.334 -7.952 1.00 52.41 324 PRO A N 1
ATOM 2560 C CA . PRO A 1 324 ? 20.840 11.109 -9.130 1.00 52.41 324 PRO A CA 1
ATOM 2561 C C . PRO A 1 324 ? 21.420 10.113 -10.128 1.00 52.41 324 PRO A C 1
ATOM 2563 O O . PRO A 1 324 ? 22.501 9.553 -9.937 1.00 52.41 324 PRO A O 1
ATOM 2566 N N . THR A 1 325 ? 20.643 9.780 -11.151 1.00 40.50 325 THR A N 1
ATOM 2567 C CA . THR A 1 325 ? 21.141 8.936 -12.223 1.00 40.50 325 THR A CA 1
ATOM 2568 C C . THR A 1 325 ? 22.337 9.645 -12.844 1.00 40.50 325 THR A C 1
ATOM 2570 O O . THR A 1 325 ? 22.294 10.854 -13.076 1.00 40.50 325 THR A O 1
ATOM 2573 N N . ALA A 1 326 ? 23.380 8.869 -13.145 1.00 36.53 326 ALA A N 1
ATOM 2574 C CA . ALA A 1 326 ? 24.339 9.174 -14.201 1.00 36.53 326 ALA A CA 1
ATOM 2575 C C . ALA A 1 326 ? 23.644 9.888 -15.385 1.00 36.53 326 ALA A C 1
ATOM 2577 O O . ALA A 1 326 ? 22.446 9.658 -15.594 1.00 36.53 326 ALA A O 1
ATOM 2578 N N . PRO A 1 327 ? 24.360 10.746 -16.141 1.00 32.31 327 PRO A N 1
ATOM 2579 C CA . PRO A 1 327 ? 23.774 11.633 -17.141 1.00 32.31 327 PRO A CA 1
ATOM 2580 C C . PRO A 1 327 ? 22.705 10.942 -17.990 1.00 32.31 327 PRO A C 1
ATOM 2582 O O . PRO A 1 327 ? 22.833 9.774 -18.363 1.00 32.31 327 PRO A O 1
ATOM 2585 N N . VAL A 1 328 ? 21.657 11.704 -18.303 1.00 37.56 328 VAL A N 1
ATOM 2586 C CA . VAL A 1 328 ? 20.416 11.332 -19.012 1.00 37.56 328 VAL A CA 1
ATOM 2587 C C . VAL A 1 328 ? 20.665 10.853 -20.465 1.00 37.56 328 VAL A C 1
ATOM 2589 O O . VAL A 1 328 ? 19.766 10.832 -21.293 1.00 37.56 328 VAL A O 1
ATOM 2592 N N . SER A 1 329 ? 21.870 10.385 -20.802 1.00 36.75 329 SER A N 1
ATOM 2593 C CA . SER A 1 329 ? 22.202 9.724 -22.069 1.00 36.75 329 SER A CA 1
ATOM 2594 C C . SER A 1 329 ? 21.727 8.267 -22.146 1.00 36.75 329 SER A C 1
ATOM 2596 O O . SER A 1 329 ? 21.936 7.595 -23.152 1.00 36.75 329 SER A O 1
ATOM 2598 N N . SER A 1 330 ? 21.047 7.762 -21.112 1.00 34.81 330 SER A N 1
ATOM 2599 C CA . SER A 1 330 ? 20.455 6.421 -21.107 1.00 34.81 330 SER A CA 1
ATOM 2600 C C . SER A 1 330 ? 18.977 6.418 -20.709 1.00 34.81 330 SER A C 1
ATOM 2602 O O . SER A 1 330 ? 18.505 5.546 -19.981 1.00 34.81 330 SER A O 1
ATOM 2604 N N . LEU A 1 331 ? 18.192 7.335 -21.282 1.00 39.56 331 LEU A N 1
ATOM 2605 C CA . LEU A 1 331 ? 16.778 7.053 -21.538 1.00 39.56 331 LEU A CA 1
ATOM 2606 C C . LEU A 1 331 ? 16.692 5.946 -22.602 1.00 39.56 331 LEU A C 1
ATOM 2608 O O . LEU A 1 331 ? 16.411 6.191 -23.772 1.00 39.56 331 LEU A O 1
ATOM 2612 N N . LYS A 1 332 ? 16.909 4.689 -22.195 1.00 41.72 332 LYS A N 1
ATOM 2613 C CA . LYS A 1 332 ? 16.265 3.582 -22.902 1.00 41.72 332 LYS A CA 1
ATOM 2614 C C . LYS A 1 332 ? 14.769 3.842 -22.786 1.00 41.72 332 LYS A C 1
ATOM 2616 O O . LYS A 1 332 ? 14.234 3.851 -21.678 1.00 41.72 332 LYS A O 1
ATOM 2621 N N . GLN A 1 333 ? 14.152 4.107 -23.933 1.00 38.00 333 GLN A N 1
ATOM 2622 C CA . GLN A 1 333 ? 12.715 4.248 -24.126 1.00 38.00 333 GLN A CA 1
ATOM 2623 C C . GLN A 1 333 ? 11.951 3.326 -23.171 1.00 38.00 333 GLN A C 1
ATOM 2625 O O . GLN A 1 333 ? 12.202 2.117 -23.114 1.00 38.00 333 GLN A O 1
ATOM 2630 N N . VAL A 1 334 ? 11.043 3.917 -22.395 1.00 38.50 334 VAL A N 1
ATOM 2631 C CA . VAL A 1 334 ? 10.131 3.184 -21.519 1.00 38.50 334 VAL A CA 1
ATOM 2632 C C . VAL A 1 334 ? 9.346 2.217 -22.401 1.00 38.50 334 VAL A C 1
ATOM 2634 O O . VAL A 1 334 ? 8.544 2.635 -23.231 1.00 38.50 334 VAL A O 1
ATOM 2637 N N . LYS A 1 335 ? 9.603 0.913 -22.268 1.00 41.06 335 LYS A N 1
ATOM 2638 C CA . LYS A 1 335 ? 8.783 -0.102 -22.931 1.00 41.06 335 LYS A CA 1
ATOM 2639 C C . LYS A 1 335 ? 7.393 -0.078 -22.281 1.00 41.06 335 LYS A C 1
ATOM 2641 O O . LYS A 1 335 ? 7.302 -0.278 -21.070 1.00 41.06 335 LYS A O 1
ATOM 2646 N N . ARG A 1 336 ? 6.353 0.185 -23.091 1.00 46.53 336 ARG A N 1
ATOM 2647 C CA . ARG A 1 336 ? 4.919 0.108 -22.727 1.00 46.53 336 ARG A CA 1
ATOM 2648 C C . ARG A 1 336 ? 4.613 -1.206 -21.992 1.00 46.53 336 ARG A C 1
ATOM 2650 O O . ARG A 1 336 ? 5.278 -2.216 -22.242 1.00 46.53 336 ARG A O 1
ATOM 2657 N N . THR A 1 337 ? 3.639 -1.212 -21.080 1.00 52.84 337 THR A N 1
ATOM 2658 C CA . THR A 1 337 ? 3.321 -2.429 -20.318 1.00 52.84 337 THR A CA 1
ATOM 2659 C C . THR A 1 337 ? 2.673 -3.493 -21.212 1.00 52.84 337 THR A C 1
ATOM 2661 O O . THR A 1 337 ? 1.993 -3.187 -22.188 1.00 52.84 337 THR A O 1
ATOM 2664 N N . THR A 1 338 ? 2.867 -4.776 -20.892 1.00 48.66 338 THR A N 1
ATOM 2665 C CA . THR A 1 338 ? 2.387 -5.913 -21.704 1.00 48.66 338 THR A CA 1
ATOM 2666 C C . THR A 1 338 ? 0.857 -5.975 -21.833 1.00 48.66 338 THR A C 1
ATOM 2668 O O . THR A 1 338 ? 0.345 -6.634 -22.736 1.00 48.66 338 THR A O 1
ATOM 2671 N N . ILE A 1 339 ? 0.121 -5.324 -20.924 1.00 42.66 339 ILE A N 1
ATOM 2672 C CA . ILE A 1 339 ? -1.347 -5.265 -20.932 1.00 42.66 339 ILE A CA 1
ATOM 2673 C C . ILE A 1 339 ? -1.817 -4.154 -21.875 1.00 42.66 339 ILE A C 1
ATOM 2675 O O . ILE A 1 339 ? -2.637 -4.434 -22.742 1.00 42.66 339 ILE A O 1
ATOM 2679 N N . GLU A 1 340 ? -1.217 -2.963 -21.805 1.00 47.19 340 GLU A N 1
ATOM 2680 C CA . GLU A 1 340 ? -1.475 -1.852 -22.738 1.00 47.19 340 GLU A CA 1
ATOM 2681 C C . GLU A 1 340 ? -1.102 -2.238 -24.171 1.00 47.19 340 GLU A C 1
ATOM 2683 O O . GLU A 1 340 ? -1.903 -2.076 -25.080 1.00 47.19 340 GLU A O 1
ATOM 2688 N N . GLN A 1 341 ? 0.049 -2.888 -24.368 1.00 51.22 341 GLN A N 1
ATOM 2689 C CA . GLN A 1 341 ? 0.457 -3.385 -25.685 1.00 51.22 341 GLN A CA 1
ATOM 2690 C C . GLN A 1 341 ? -0.485 -4.462 -26.240 1.00 51.22 341 GLN A C 1
ATOM 2692 O O . GLN A 1 341 ? -0.602 -4.597 -27.453 1.00 51.22 341 GLN A O 1
ATOM 2697 N N . ARG A 1 342 ? -1.145 -5.260 -25.387 1.00 46.62 342 ARG A N 1
ATOM 2698 C CA . ARG A 1 342 ? -2.123 -6.269 -25.833 1.00 46.62 342 ARG A CA 1
ATOM 2699 C C . ARG A 1 342 ? -3.498 -5.669 -26.094 1.00 46.62 342 ARG A C 1
ATOM 2701 O O . ARG A 1 342 ? -4.155 -6.124 -27.026 1.00 46.62 342 ARG A O 1
ATOM 2708 N N . LEU A 1 343 ? -3.919 -4.686 -25.298 1.00 45.44 343 LEU A N 1
ATOM 2709 C CA . LEU A 1 343 ? -5.179 -3.975 -25.500 1.00 45.44 343 LEU A CA 1
ATOM 2710 C C . LEU A 1 343 ? -5.106 -3.111 -26.759 1.00 45.44 343 LEU A C 1
ATOM 2712 O O . LEU A 1 343 ? -5.963 -3.259 -27.620 1.00 45.44 343 LEU A O 1
ATOM 2716 N N . GLU A 1 344 ? -4.037 -2.323 -26.920 1.00 46.59 344 GLU A N 1
ATOM 2717 C CA . GLU A 1 344 ? -3.773 -1.535 -28.130 1.00 46.59 344 GLU A CA 1
ATOM 2718 C C . GLU A 1 344 ? -3.713 -2.436 -29.353 1.00 46.59 344 GLU A C 1
ATOM 2720 O O . GLU A 1 344 ? -4.334 -2.134 -30.357 1.00 46.59 344 GLU A O 1
ATOM 2725 N N . LYS A 1 345 ? -3.033 -3.584 -29.276 1.00 50.47 345 LYS A N 1
ATOM 2726 C CA . LYS A 1 345 ? -2.929 -4.485 -30.427 1.00 50.47 345 LYS A CA 1
ATOM 2727 C C . LYS A 1 345 ? -4.267 -5.128 -30.796 1.00 50.47 345 LYS A C 1
ATOM 2729 O O . LYS A 1 345 ? -4.516 -5.336 -31.976 1.00 50.47 345 LYS A O 1
ATOM 2734 N N . ARG A 1 346 ? -5.139 -5.402 -29.818 1.00 48.72 346 ARG A N 1
ATOM 2735 C CA . ARG A 1 346 ? -6.486 -5.940 -30.066 1.00 48.72 346 ARG A CA 1
ATOM 2736 C C . ARG A 1 346 ? -7.476 -4.877 -30.548 1.00 48.72 346 ARG A C 1
ATOM 2738 O O . ARG A 1 346 ? -8.257 -5.183 -31.437 1.00 48.72 346 ARG A O 1
ATOM 2745 N N . LEU A 1 347 ? -7.413 -3.651 -30.027 1.00 47.34 347 LEU A N 1
ATOM 2746 C CA . LEU A 1 347 ? -8.185 -2.497 -30.514 1.00 47.34 347 LEU A CA 1
ATOM 2747 C C . LEU A 1 347 ? -7.734 -2.070 -31.913 1.00 47.34 347 LEU A C 1
ATOM 2749 O O . LEU A 1 347 ? -8.564 -1.816 -32.774 1.00 47.34 347 LEU A O 1
ATOM 2753 N N . PHE A 1 348 ? -6.426 -2.078 -32.163 1.00 43.59 348 PHE A N 1
ATOM 2754 C CA . PHE A 1 348 ? -5.829 -1.817 -33.469 1.00 43.59 348 PHE A CA 1
ATOM 2755 C C . PHE A 1 348 ? -6.208 -2.900 -34.479 1.00 43.59 348 PHE A C 1
ATOM 2757 O O . PHE A 1 348 ? -6.573 -2.576 -35.598 1.00 43.59 348 PHE A O 1
ATOM 2764 N N . GLN A 1 349 ? -6.211 -4.178 -34.085 1.00 48.41 349 GLN A N 1
ATOM 2765 C CA . GLN A 1 349 ? -6.714 -5.254 -34.944 1.00 48.41 349 GLN A CA 1
ATOM 2766 C C . GLN A 1 349 ? -8.221 -5.138 -35.188 1.00 48.41 349 GLN A C 1
ATOM 2768 O O . GLN A 1 349 ? -8.643 -5.311 -36.319 1.00 48.41 349 GLN A O 1
ATOM 2773 N N . ALA A 1 350 ? -9.020 -4.767 -34.187 1.00 42.06 350 ALA A N 1
ATOM 2774 C CA . ALA A 1 350 ? -10.454 -4.554 -34.368 1.00 42.06 350 ALA A CA 1
ATOM 2775 C C . ALA A 1 350 ? -10.767 -3.354 -35.286 1.00 42.06 350 ALA A C 1
ATOM 2777 O O . ALA A 1 350 ? -11.655 -3.456 -36.124 1.00 42.06 350 ALA A O 1
ATOM 2778 N N . ALA A 1 351 ? -10.018 -2.251 -35.183 1.00 43.66 351 ALA A N 1
ATOM 2779 C CA . ALA A 1 351 ? -10.157 -1.077 -36.050 1.00 43.66 351 ALA A CA 1
ATOM 2780 C C . ALA A 1 351 ? -9.639 -1.331 -37.478 1.00 43.66 351 ALA A C 1
ATOM 2782 O O . ALA A 1 351 ? -10.225 -0.853 -38.444 1.00 43.66 351 ALA A O 1
ATOM 2783 N N . MET A 1 352 ? -8.584 -2.138 -37.618 1.00 41.50 352 MET A N 1
ATOM 2784 C CA . MET A 1 352 ? -8.074 -2.614 -38.906 1.00 41.50 352 MET A CA 1
ATOM 2785 C C . MET A 1 352 ? -9.076 -3.529 -39.610 1.00 41.50 352 MET A C 1
ATOM 2787 O O . MET A 1 352 ? -9.360 -3.310 -40.779 1.00 41.50 352 MET A O 1
ATOM 2791 N N . THR A 1 353 ? -9.682 -4.487 -38.902 1.00 42.84 353 THR A N 1
ATOM 2792 C CA . THR A 1 353 ? -10.726 -5.346 -39.486 1.00 42.84 353 THR A CA 1
ATOM 2793 C C . THR A 1 353 ? -11.975 -4.541 -39.857 1.00 42.84 353 THR A C 1
ATOM 2795 O O . THR A 1 353 ? -12.647 -4.851 -40.828 1.00 42.84 353 THR A O 1
ATOM 2798 N N . VAL A 1 354 ? -12.271 -3.464 -39.127 1.00 39.31 354 VAL A N 1
ATOM 2799 C CA . VAL A 1 354 ? -13.345 -2.516 -39.459 1.00 39.31 354 VAL A CA 1
ATOM 2800 C C . VAL A 1 354 ? -13.034 -1.718 -40.729 1.00 39.31 354 VAL A C 1
ATOM 2802 O O . VAL A 1 354 ? -13.897 -1.579 -41.591 1.00 39.31 354 VAL A O 1
ATOM 2805 N N . HIS A 1 355 ? -11.806 -1.224 -40.874 1.00 42.38 355 HIS A N 1
ATOM 2806 C CA . HIS A 1 355 ? -11.361 -0.485 -42.056 1.00 42.38 355 HIS A CA 1
ATOM 2807 C C . HIS A 1 355 ? -11.241 -1.390 -43.297 1.00 42.38 355 HIS A C 1
ATOM 2809 O O . HIS A 1 355 ? -11.544 -0.960 -44.404 1.00 42.38 355 HIS A O 1
ATOM 2815 N N . GLU A 1 356 ? -10.901 -2.667 -43.102 1.00 40.91 356 GLU A N 1
ATOM 2816 C CA . GLU A 1 356 ? -10.918 -3.708 -44.140 1.00 40.91 356 GLU A CA 1
ATOM 2817 C C . GLU A 1 356 ? -12.333 -4.127 -44.574 1.00 40.91 356 GLU A C 1
ATOM 2819 O O . GLU A 1 356 ? -12.483 -4.710 -45.643 1.00 40.91 356 GLU A O 1
ATOM 2824 N N . ILE A 1 357 ? -13.372 -3.853 -43.775 1.00 36.91 357 ILE A N 1
ATOM 2825 C CA . ILE A 1 357 ? -14.770 -4.164 -44.125 1.00 36.91 357 ILE A CA 1
ATOM 2826 C C . ILE A 1 357 ? -15.455 -2.971 -44.820 1.00 36.91 357 ILE A C 1
ATOM 2828 O O . ILE A 1 357 ? -16.299 -3.180 -45.685 1.00 36.91 357 ILE A O 1
ATOM 2832 N N . ILE A 1 358 ? -15.068 -1.723 -44.526 1.00 41.44 358 ILE A N 1
ATOM 2833 C CA . ILE A 1 358 ? -15.658 -0.509 -45.141 1.00 41.44 358 ILE A CA 1
ATOM 2834 C C . ILE A 1 358 ? -15.174 -0.287 -46.592 1.00 41.44 358 ILE A C 1
ATOM 2836 O O . ILE A 1 358 ? -15.735 0.514 -47.334 1.00 41.44 358 ILE A O 1
ATOM 2840 N N . THR A 1 359 ? -14.221 -1.089 -47.069 1.00 44.97 359 THR A N 1
ATOM 2841 C CA . THR A 1 359 ? -13.953 -1.258 -48.505 1.00 44.97 359 THR A CA 1
ATOM 2842 C C . THR A 1 359 ? -15.007 -2.100 -49.244 1.00 44.97 359 THR A C 1
ATOM 2844 O O . THR A 1 359 ? -14.875 -2.280 -50.453 1.00 44.97 359 THR A O 1
ATOM 2847 N N . LEU A 1 360 ? -16.088 -2.559 -48.596 1.00 42.34 360 LEU A N 1
ATOM 2848 C CA . LEU A 1 360 ? -17.240 -3.187 -49.259 1.00 42.34 360 LEU A CA 1
ATOM 2849 C C . LEU A 1 360 ? -18.581 -2.838 -48.564 1.00 42.34 360 LEU A C 1
ATOM 2851 O O . LEU A 1 360 ? -19.061 -3.593 -47.727 1.00 42.34 360 LEU A O 1
ATOM 2855 N N . GLY A 1 361 ? -19.246 -1.757 -48.991 1.00 37.78 361 GLY A N 1
ATOM 2856 C CA . GLY A 1 361 ? -20.702 -1.559 -48.828 1.00 37.78 361 GLY A CA 1
ATOM 2857 C C . GLY A 1 361 ? -21.221 -1.081 -47.455 1.00 37.78 361 GLY A C 1
ATOM 2858 O O . GLY A 1 361 ? -20.766 -1.478 -46.390 1.00 37.78 361 GLY A O 1
ATOM 2859 N N . GLU A 1 362 ? -22.239 -0.223 -47.503 1.00 46.19 362 GLU A N 1
ATOM 2860 C CA . GLU A 1 362 ? -22.603 0.807 -46.514 1.00 46.19 362 GLU A CA 1
ATOM 2861 C C . GLU A 1 362 ? -23.310 0.393 -45.197 1.00 46.19 362 GLU A C 1
ATOM 2863 O O . GLU A 1 362 ? -23.720 1.284 -44.465 1.00 46.19 362 GLU A O 1
ATOM 2868 N N . GLU A 1 363 ? -23.465 -0.880 -44.800 1.00 45.91 363 GLU A N 1
ATOM 2869 C CA . GLU A 1 363 ? -24.392 -1.200 -43.675 1.00 45.91 363 GLU A CA 1
ATOM 2870 C C . GLU A 1 363 ? -23.825 -1.915 -42.425 1.00 45.91 363 GLU A C 1
ATOM 2872 O O . GLU A 1 363 ? -24.544 -2.065 -41.438 1.00 45.91 363 GLU A O 1
ATOM 2877 N N . SER A 1 364 ? -22.553 -2.333 -42.362 1.00 49.81 364 SER A N 1
ATOM 2878 C CA . SER A 1 364 ? -22.142 -3.310 -41.323 1.00 49.81 364 SER A CA 1
ATOM 2879 C C . SER A 1 364 ? -21.398 -2.771 -40.085 1.00 49.81 364 SER A C 1
ATOM 2881 O O . SER A 1 364 ? -21.166 -3.538 -39.148 1.00 49.81 364 SER A O 1
ATOM 2883 N N . TYR A 1 365 ? -21.004 -1.497 -40.031 1.00 49.81 365 TYR A N 1
ATOM 2884 C CA . TYR A 1 365 ? -20.108 -1.003 -38.971 1.00 49.81 365 TYR A CA 1
ATOM 2885 C C . TYR A 1 365 ? -20.831 -0.488 -37.712 1.00 49.81 365 TYR A C 1
ATOM 2887 O O . TYR A 1 365 ? -20.467 -0.848 -36.587 1.00 49.81 365 TYR A O 1
ATOM 2895 N N . ALA A 1 366 ? -21.895 0.302 -37.883 1.00 51.75 366 ALA A N 1
ATOM 2896 C CA . ALA A 1 366 ? -22.585 0.982 -36.783 1.00 51.75 366 ALA A CA 1
ATOM 2897 C C . ALA A 1 366 ? -23.177 0.009 -35.739 1.00 51.75 366 ALA A C 1
ATOM 2899 O O . ALA A 1 366 ? -23.048 0.229 -34.533 1.00 51.75 366 ALA A O 1
ATOM 2900 N N . ALA A 1 367 ? -23.736 -1.119 -36.190 1.00 50.44 367 ALA A N 1
ATOM 2901 C CA . ALA A 1 367 ? -24.334 -2.136 -35.321 1.00 50.44 367 ALA A CA 1
ATOM 2902 C C . ALA A 1 367 ? -23.303 -2.891 -34.450 1.00 50.44 367 ALA A C 1
ATOM 2904 O O . ALA A 1 367 ? -23.620 -3.353 -33.352 1.00 50.44 367 ALA A O 1
ATOM 2905 N N . ILE A 1 368 ? -22.051 -3.009 -34.911 1.00 48.91 368 ILE A N 1
ATOM 2906 C CA . ILE A 1 368 ? -20.979 -3.721 -34.192 1.00 48.91 368 ILE A CA 1
ATOM 2907 C C . ILE A 1 368 ? -20.437 -2.861 -33.045 1.00 48.91 368 ILE A C 1
ATOM 2909 O O . ILE A 1 368 ? -20.184 -3.372 -31.950 1.00 48.91 368 ILE A O 1
ATOM 2913 N N . VAL A 1 369 ? -20.304 -1.552 -33.269 1.00 53.25 369 VAL A N 1
ATOM 2914 C CA . VAL A 1 369 ? -19.840 -0.605 -32.246 1.00 53.25 369 VAL A CA 1
ATOM 2915 C C . VAL A 1 369 ? -20.887 -0.421 -31.147 1.00 53.25 369 VAL A C 1
ATOM 2917 O O . VAL A 1 369 ? -20.529 -0.437 -29.969 1.00 53.25 369 VAL A O 1
ATOM 2920 N N . GLU A 1 370 ? -22.179 -0.368 -31.490 1.00 56.09 370 GLU A N 1
ATOM 2921 C CA . GLU A 1 370 ? -23.267 -0.368 -30.497 1.00 56.09 370 GLU A CA 1
ATOM 2922 C C . GLU A 1 370 ? -23.297 -1.660 -29.662 1.00 56.09 370 GLU A C 1
ATOM 2924 O O . GLU A 1 370 ? -23.443 -1.613 -28.437 1.00 56.09 370 GLU A O 1
ATOM 2929 N N . GLY A 1 371 ? -23.075 -2.820 -30.288 1.00 50.66 371 GLY A N 1
ATOM 2930 C CA . GLY A 1 371 ? -23.004 -4.105 -29.586 1.00 50.66 371 GLY A CA 1
ATOM 2931 C C . GLY A 1 371 ? -21.796 -4.253 -28.648 1.00 50.66 371 GLY A C 1
ATOM 2932 O O . GLY A 1 371 ? -21.875 -4.985 -27.657 1.00 50.66 371 GLY A O 1
ATOM 2933 N N . LEU A 1 372 ? -20.680 -3.572 -28.933 1.00 49.94 372 LEU A N 1
ATOM 2934 C CA . LEU A 1 372 ? -19.494 -3.535 -28.069 1.00 49.94 372 LEU A CA 1
ATOM 2935 C C . LEU A 1 372 ? -19.652 -2.524 -26.932 1.00 49.94 372 LEU A C 1
ATOM 2937 O O . LEU A 1 372 ? -19.360 -2.864 -25.787 1.00 49.94 372 LEU A O 1
ATOM 2941 N N . ALA A 1 373 ? -20.190 -1.336 -27.215 1.00 56.84 373 ALA A N 1
ATOM 2942 C CA . ALA A 1 373 ? -20.505 -0.336 -26.198 1.00 56.84 373 ALA A CA 1
ATOM 2943 C C . ALA A 1 373 ? -21.488 -0.890 -25.144 1.00 56.84 373 ALA A C 1
ATOM 2945 O O . ALA A 1 373 ? -21.294 -0.684 -23.949 1.00 56.84 373 ALA A O 1
ATOM 2946 N N . GLY A 1 374 ? -22.478 -1.695 -25.550 1.00 51.94 374 GLY A N 1
ATOM 2947 C CA . GLY A 1 374 ? -23.420 -2.340 -24.625 1.00 51.94 374 GLY A CA 1
ATOM 2948 C C . GLY A 1 374 ? -22.830 -3.429 -23.710 1.00 51.94 374 GLY A C 1
ATOM 2949 O O . GLY A 1 374 ? -23.509 -3.874 -22.788 1.00 51.94 374 GLY A O 1
ATOM 2950 N N . ARG A 1 375 ? -21.590 -3.885 -23.945 1.00 45.19 375 ARG A N 1
ATOM 2951 C CA . ARG A 1 375 ? -20.932 -4.978 -23.192 1.00 45.19 375 ARG A CA 1
ATOM 2952 C C . ARG A 1 375 ? -19.765 -4.517 -22.317 1.00 45.19 375 ARG A C 1
ATOM 2954 O O . ARG A 1 375 ? -19.175 -5.335 -21.611 1.00 45.19 375 ARG A O 1
ATOM 2961 N N . VAL A 1 376 ? -19.417 -3.235 -22.370 1.00 50.66 376 VAL A N 1
ATOM 2962 C CA . VAL A 1 376 ? -18.315 -2.639 -21.612 1.00 50.66 376 VAL A CA 1
ATOM 2963 C C . VAL A 1 376 ? -18.868 -2.012 -20.332 1.00 50.66 376 VAL A C 1
ATOM 2965 O O . VAL A 1 376 ? -19.782 -1.197 -20.378 1.00 50.66 376 VAL A O 1
ATOM 2968 N N . SER A 1 377 ? -18.320 -2.416 -19.183 1.00 42.50 377 SER A N 1
ATOM 2969 C CA . SER A 1 377 ? -18.756 -1.960 -17.853 1.00 42.50 377 SER A CA 1
ATOM 2970 C C . SER A 1 377 ? -18.103 -0.652 -17.395 1.00 42.50 377 SER A C 1
ATOM 2972 O O . SER A 1 377 ? -18.542 -0.072 -16.410 1.00 42.50 377 SER A O 1
ATOM 2974 N N . ASP A 1 378 ? -17.032 -0.233 -18.070 1.00 53.06 378 ASP A N 1
ATOM 2975 C CA . ASP A 1 378 ? -16.323 1.023 -17.825 1.00 53.06 378 ASP A CA 1
ATOM 2976 C C . ASP A 1 378 ? -16.943 2.148 -18.663 1.00 53.06 378 ASP A C 1
ATOM 2978 O O . ASP A 1 378 ? -16.983 2.070 -19.894 1.00 53.06 378 ASP A O 1
ATOM 2982 N N . GLU A 1 379 ? -17.441 3.182 -17.991 1.00 53.00 379 GLU A N 1
ATOM 2983 C CA . GLU A 1 379 ? -18.218 4.255 -18.618 1.00 53.00 379 GLU A CA 1
ATOM 2984 C C . GLU A 1 379 ? -17.376 5.073 -19.604 1.00 53.00 379 GLU A C 1
ATOM 2986 O O . GLU A 1 379 ? -17.825 5.344 -20.717 1.00 53.00 379 GLU A O 1
ATOM 2991 N N . ALA A 1 380 ? -16.107 5.328 -19.272 1.00 51.22 380 ALA A N 1
ATOM 2992 C CA . ALA A 1 380 ? -15.172 6.034 -20.145 1.00 51.22 380 ALA A CA 1
ATOM 2993 C C . ALA A 1 380 ? -14.899 5.269 -21.453 1.00 51.22 380 ALA A C 1
ATOM 2995 O O . ALA A 1 380 ? -14.838 5.859 -22.533 1.00 51.22 380 ALA A O 1
ATOM 2996 N N . THR A 1 381 ? -14.774 3.943 -21.381 1.00 52.78 381 THR A N 1
ATOM 2997 C CA . THR A 1 381 ? -14.544 3.098 -22.561 1.00 52.78 381 THR A CA 1
ATOM 2998 C C . THR A 1 381 ? -15.807 2.949 -23.414 1.00 52.78 381 THR A C 1
ATOM 3000 O O . THR A 1 381 ? -15.724 2.937 -24.644 1.00 52.78 381 THR A O 1
ATOM 3003 N N . ARG A 1 382 ? -16.988 2.871 -22.789 1.00 57.12 382 ARG A N 1
ATOM 3004 C CA . ARG A 1 382 ? -18.270 2.883 -23.506 1.00 57.12 382 ARG A CA 1
ATOM 3005 C C . ARG A 1 382 ? -18.464 4.198 -24.265 1.00 57.12 382 ARG A C 1
ATOM 3007 O O . ARG A 1 382 ? -18.816 4.173 -25.444 1.00 57.12 382 ARG A O 1
ATOM 3014 N N . ASP A 1 383 ? -18.170 5.322 -23.624 1.00 59.88 383 ASP A N 1
ATOM 3015 C CA . ASP A 1 383 ? -18.282 6.649 -24.231 1.00 59.88 383 ASP A CA 1
ATOM 3016 C C . ASP A 1 383 ? -17.259 6.862 -25.347 1.00 59.88 383 ASP A C 1
ATOM 3018 O O . ASP A 1 383 ? -17.580 7.451 -26.379 1.00 59.88 383 ASP A O 1
ATOM 3022 N N . ALA A 1 384 ? -16.046 6.326 -25.198 1.00 55.84 384 ALA A N 1
ATOM 3023 C CA . ALA A 1 384 ? -15.045 6.340 -26.259 1.00 55.84 384 ALA A CA 1
ATOM 3024 C C . ALA A 1 384 ? -15.513 5.567 -27.506 1.00 55.84 384 ALA A C 1
ATOM 3026 O O . ALA A 1 384 ? -15.307 6.034 -28.625 1.00 55.84 384 ALA A O 1
ATOM 3027 N N . LEU A 1 385 ? -16.184 4.422 -27.331 1.00 55.50 385 LEU A N 1
ATOM 3028 C CA . LEU A 1 385 ? -16.738 3.633 -28.439 1.00 55.50 385 LEU A CA 1
ATOM 3029 C C . LEU A 1 385 ? -17.897 4.354 -29.140 1.00 55.50 385 LEU A C 1
ATOM 3031 O O . LEU A 1 385 ? -17.963 4.367 -30.367 1.00 55.50 385 LEU A O 1
ATOM 3035 N N . LEU A 1 386 ? -18.784 4.997 -28.380 1.00 61.22 386 LEU A N 1
ATOM 3036 C CA . LEU A 1 386 ? -19.897 5.767 -28.942 1.00 61.22 386 LEU A CA 1
ATOM 3037 C C . LEU A 1 386 ? -19.415 7.031 -29.674 1.00 61.22 386 LEU A C 1
ATOM 3039 O O . LEU A 1 386 ? -19.906 7.324 -30.764 1.00 61.22 386 LEU A O 1
ATOM 3043 N N . LYS A 1 387 ? -18.399 7.725 -29.144 1.00 63.06 387 LYS A N 1
ATOM 3044 C CA . LYS A 1 387 ? -17.730 8.847 -29.829 1.00 63.06 387 LYS A CA 1
ATOM 3045 C C . LYS A 1 387 ? -17.014 8.404 -31.102 1.00 63.06 387 LYS A C 1
ATOM 3047 O O . LYS A 1 387 ? -17.045 9.118 -32.097 1.00 63.06 387 LYS A O 1
ATOM 3052 N N . MET A 1 388 ? -16.398 7.222 -31.096 1.00 58.12 388 MET A N 1
ATOM 3053 C CA . MET A 1 388 ? -15.737 6.667 -32.279 1.00 58.12 388 MET A CA 1
ATOM 3054 C C . MET A 1 388 ? -16.731 6.418 -33.417 1.00 58.12 388 MET A C 1
ATOM 3056 O O . MET A 1 388 ? -16.426 6.722 -34.565 1.00 58.12 388 MET A O 1
ATOM 3060 N N . ARG A 1 389 ? -17.937 5.937 -33.096 1.00 59.88 389 ARG A N 1
ATOM 3061 C CA . ARG A 1 389 ? -19.024 5.804 -34.072 1.00 59.88 389 ARG A CA 1
ATOM 3062 C C . ARG A 1 389 ? -19.435 7.159 -34.652 1.00 59.88 389 ARG A C 1
ATOM 3064 O O . ARG A 1 389 ? -19.457 7.288 -35.868 1.00 59.88 389 ARG A O 1
ATOM 3071 N N . GLN A 1 390 ? -19.724 8.150 -33.803 1.00 60.84 390 GLN A N 1
ATOM 3072 C CA . GLN A 1 390 ? -20.114 9.493 -34.263 1.00 60.84 390 GLN A CA 1
ATOM 3073 C C . GLN A 1 390 ? -19.065 10.111 -35.190 1.00 60.84 390 GLN A C 1
ATOM 3075 O O . GLN A 1 390 ? -19.404 10.613 -36.253 1.00 60.84 390 GLN A O 1
ATOM 3080 N N . LEU A 1 391 ? -17.785 9.996 -34.833 1.00 55.94 391 LEU A N 1
ATOM 3081 C CA . LEU A 1 391 ? -16.688 10.500 -35.658 1.00 55.94 391 LEU A CA 1
ATOM 3082 C C . LEU A 1 391 ? -16.605 9.815 -37.026 1.00 55.94 391 LEU A C 1
ATOM 3084 O O . LEU A 1 391 ? -16.195 10.444 -37.996 1.00 55.94 391 LEU A O 1
ATOM 3088 N N . ILE A 1 392 ? -16.973 8.538 -37.113 1.00 54.47 392 ILE A N 1
ATOM 3089 C CA . ILE A 1 392 ? -16.950 7.786 -38.371 1.00 54.47 392 ILE A CA 1
ATOM 3090 C C . ILE A 1 392 ? -18.164 8.125 -39.238 1.00 54.47 392 ILE A C 1
ATOM 3092 O O . ILE A 1 392 ? -17.999 8.310 -40.441 1.00 54.47 392 ILE A O 1
ATOM 3096 N N . ASP A 1 393 ? -19.341 8.297 -38.638 1.00 54.00 393 ASP A N 1
ATOM 3097 C CA . ASP A 1 393 ? -20.535 8.774 -39.344 1.00 54.00 393 ASP A CA 1
ATOM 3098 C C . ASP A 1 393 ? -20.298 10.195 -39.919 1.00 54.00 393 ASP A C 1
ATOM 3100 O O . ASP A 1 393 ? -20.633 10.468 -41.074 1.00 54.00 393 ASP A O 1
ATOM 3104 N N . ASP A 1 394 ? -19.604 11.066 -39.173 1.00 54.12 394 ASP A N 1
ATOM 3105 C CA . ASP A 1 394 ? -19.199 12.411 -39.620 1.00 54.12 394 ASP A CA 1
ATOM 3106 C C . ASP A 1 394 ? -18.116 12.394 -40.721 1.00 54.12 394 ASP A C 1
ATOM 3108 O O . ASP A 1 394 ? -18.063 13.297 -41.565 1.00 54.12 394 ASP A O 1
ATOM 3112 N N . LEU A 1 395 ? -17.252 11.372 -40.726 1.00 48.47 395 LEU A N 1
ATOM 3113 C CA . LEU A 1 395 ? -16.203 11.159 -41.733 1.00 48.47 395 LEU A CA 1
ATOM 3114 C C . LEU A 1 395 ? -16.755 10.620 -43.058 1.00 48.47 395 LEU A C 1
ATOM 3116 O O . LEU A 1 395 ? -16.214 10.949 -44.110 1.00 48.47 395 LEU A O 1
ATOM 3120 N N . VAL A 1 396 ? -17.811 9.803 -43.022 1.00 50.03 396 VAL A N 1
ATOM 3121 C CA . VAL A 1 396 ? -18.467 9.264 -44.226 1.00 50.03 396 VAL A CA 1
ATOM 3122 C C . VAL A 1 396 ? -19.435 10.287 -44.835 1.00 50.03 396 VAL A C 1
ATOM 3124 O O . VAL A 1 396 ? -19.535 10.385 -46.056 1.00 50.03 396 VAL A O 1
ATOM 3127 N N . GLY A 1 397 ? -20.114 11.091 -44.006 1.00 45.75 397 GLY A N 1
ATOM 3128 C CA . GLY A 1 397 ? -21.089 12.091 -44.459 1.00 45.75 397 GLY A CA 1
ATOM 3129 C C . GLY A 1 397 ? -20.489 13.361 -45.078 1.00 45.75 397 GLY A C 1
ATOM 3130 O O . GLY A 1 397 ? -21.150 14.023 -45.881 1.00 45.75 397 GLY A O 1
ATOM 3131 N N . ASN A 1 398 ? -19.242 13.709 -44.748 1.00 39.91 398 ASN A N 1
ATOM 3132 C CA . ASN A 1 398 ? -18.543 14.838 -45.358 1.00 39.91 398 ASN A CA 1
ATOM 3133 C C . ASN A 1 398 ? -17.687 14.357 -46.531 1.00 39.91 398 ASN A C 1
ATOM 3135 O O . ASN A 1 398 ? -16.813 13.513 -46.373 1.00 39.91 398 ASN A O 1
ATOM 3139 N N . SER A 1 399 ? -17.919 14.929 -47.711 1.00 44.12 399 SER A N 1
ATOM 3140 C CA . SER A 1 399 ? -17.221 14.650 -48.969 1.00 44.12 399 SER A CA 1
ATOM 3141 C C . SER A 1 399 ? -15.713 14.981 -48.923 1.00 44.12 399 SER A C 1
ATOM 3143 O O . SER A 1 399 ? -15.261 15.925 -49.566 1.00 44.12 399 SER A O 1
ATOM 3145 N N . VAL A 1 400 ? -14.921 14.224 -48.163 1.00 39.97 400 VAL A N 1
ATOM 3146 C CA . VAL A 1 400 ? -13.459 14.392 -48.007 1.00 39.97 400 VAL A CA 1
ATOM 3147 C C . VAL A 1 400 ? -12.690 13.268 -48.726 1.00 39.97 400 VAL A C 1
ATOM 3149 O O . VAL A 1 400 ? -11.488 13.093 -48.568 1.00 39.97 400 VAL A O 1
ATOM 3152 N N . LEU A 1 401 ? -13.357 12.512 -49.601 1.00 40.38 401 LEU A N 1
ATOM 3153 C CA . LEU A 1 401 ? -12.739 11.434 -50.384 1.00 40.38 401 LEU A CA 1
ATOM 3154 C C . LEU A 1 401 ? -11.889 11.913 -51.583 1.00 40.38 401 LEU A C 1
ATOM 3156 O O . LEU A 1 401 ? -11.472 11.084 -52.385 1.00 40.38 401 LEU A O 1
ATOM 3160 N N . SER A 1 402 ? -11.610 13.214 -51.736 1.00 40.00 402 SER A N 1
ATOM 3161 C CA . SER A 1 402 ? -10.812 13.729 -52.864 1.00 40.00 402 SER A CA 1
ATOM 3162 C C . SER A 1 402 ? -9.292 13.737 -52.644 1.00 40.00 402 SER A C 1
ATOM 3164 O O . SER A 1 402 ? -8.573 13.896 -53.625 1.00 40.00 402 SER A O 1
ATOM 3166 N N . ASP A 1 403 ? -8.806 13.537 -51.411 1.00 39.72 403 ASP A N 1
ATOM 3167 C CA . ASP A 1 403 ? -7.378 13.702 -51.057 1.00 39.72 403 ASP A CA 1
ATOM 3168 C C . ASP A 1 403 ? -6.650 12.388 -50.694 1.00 39.72 403 ASP A C 1
ATOM 3170 O O . ASP A 1 403 ? -5.504 12.411 -50.245 1.00 39.72 403 ASP A O 1
ATOM 3174 N N . PHE A 1 404 ? -7.272 11.222 -50.898 1.00 40.84 404 PHE A N 1
ATOM 3175 C CA . PHE A 1 404 ? -6.608 9.929 -50.686 1.00 40.84 404 PHE A CA 1
ATOM 3176 C C . PHE A 1 404 ? -5.927 9.434 -51.969 1.00 40.84 404 PHE A C 1
ATOM 3178 O O . PHE A 1 404 ? -6.503 9.497 -53.057 1.00 40.84 404 PHE A O 1
ATOM 3185 N N . GLY A 1 405 ? -4.683 8.958 -51.837 1.00 48.91 405 GLY A N 1
ATOM 3186 C CA . GLY A 1 405 ? -3.856 8.498 -52.951 1.00 48.91 405 GLY A CA 1
ATOM 3187 C C . GLY A 1 405 ? -4.515 7.372 -53.748 1.00 48.91 405 GLY A C 1
ATOM 3188 O O . GLY A 1 405 ? -5.193 6.501 -53.202 1.00 48.91 405 GLY A O 1
ATOM 3189 N N . VAL A 1 406 ? -4.320 7.378 -55.066 1.00 57.25 406 VAL A N 1
ATOM 3190 C CA . VAL A 1 406 ? -4.878 6.348 -55.951 1.00 57.25 406 VAL A CA 1
ATOM 3191 C C . VAL A 1 406 ? -3.928 5.154 -55.974 1.00 57.25 406 VAL A C 1
ATOM 3193 O O . VAL A 1 406 ? -2.741 5.301 -56.274 1.00 57.25 406 VAL A O 1
ATOM 3196 N N . TYR A 1 407 ? -4.440 3.956 -55.683 1.00 68.56 407 TYR A N 1
ATOM 3197 C CA . TYR A 1 407 ? -3.678 2.721 -55.868 1.00 68.56 407 TYR A CA 1
ATOM 3198 C C . TYR A 1 407 ? -3.546 2.401 -57.354 1.00 68.56 407 TYR A C 1
ATOM 3200 O O . TYR A 1 407 ? -4.548 2.195 -58.040 1.00 68.56 407 TYR A O 1
ATOM 3208 N N . GLN A 1 408 ? -2.314 2.300 -57.839 1.00 73.69 408 GLN A N 1
ATOM 3209 C CA . GLN A 1 408 ? -2.028 1.965 -59.230 1.00 73.69 408 GLN A CA 1
ATOM 3210 C C . GLN A 1 408 ? -0.755 1.127 -59.355 1.00 73.69 408 GLN A C 1
ATOM 3212 O O . GLN A 1 408 ? 0.146 1.208 -58.519 1.00 73.69 408 GLN A O 1
ATOM 3217 N N . ASP A 1 409 ? -0.677 0.323 -60.413 1.00 78.25 409 ASP A N 1
ATOM 3218 C CA . ASP A 1 409 ? 0.544 -0.393 -60.773 1.00 78.25 409 ASP A CA 1
ATOM 3219 C C . ASP A 1 409 ? 1.486 0.566 -61.506 1.00 78.25 409 ASP A C 1
ATOM 3221 O O . ASP A 1 409 ? 1.168 1.087 -62.577 1.00 78.25 409 ASP A O 1
ATOM 3225 N N . VAL A 1 410 ? 2.645 0.838 -60.906 1.00 82.38 410 VAL A N 1
ATOM 3226 C CA . VAL A 1 410 ? 3.616 1.818 -61.406 1.00 82.38 410 VAL A CA 1
ATOM 3227 C C . VAL A 1 410 ? 4.854 1.107 -61.926 1.00 82.38 410 VAL A C 1
ATOM 3229 O O . VAL A 1 410 ? 5.420 0.261 -61.238 1.00 82.38 410 VAL A O 1
ATOM 3232 N N . SER A 1 411 ? 5.307 1.466 -63.130 1.00 85.31 411 SER A N 1
ATOM 3233 C CA . SER A 1 411 ? 6.551 0.930 -63.695 1.00 85.31 411 SER A CA 1
ATOM 3234 C C . SER A 1 411 ? 7.760 1.329 -62.847 1.00 85.31 411 SER A C 1
ATOM 3236 O O . SER A 1 411 ? 7.977 2.513 -62.576 1.00 85.31 411 SER A O 1
ATOM 3238 N N . LEU A 1 412 ? 8.578 0.347 -62.471 1.00 85.00 412 LEU A N 1
ATOM 3239 C CA . LEU A 1 412 ? 9.792 0.521 -61.673 1.00 85.00 412 LEU A CA 1
ATOM 3240 C C . LEU A 1 412 ? 10.806 1.462 -62.340 1.00 85.00 412 LEU A C 1
ATOM 3242 O O . LEU A 1 412 ? 11.520 2.173 -61.635 1.00 85.00 412 LEU A O 1
ATOM 3246 N N . ASP A 1 413 ? 10.818 1.524 -63.675 1.00 84.50 413 ASP A N 1
ATOM 3247 C CA . ASP A 1 413 ? 11.715 2.390 -64.454 1.00 84.50 413 ASP A CA 1
ATOM 3248 C C . ASP A 1 413 ? 11.340 3.877 -64.348 1.00 84.50 413 ASP A C 1
ATOM 3250 O O . ASP A 1 413 ? 12.163 4.756 -64.598 1.00 84.50 413 ASP A O 1
ATOM 3254 N N . THR A 1 414 ? 10.098 4.170 -63.945 1.00 85.19 414 THR A N 1
ATOM 3255 C CA . THR A 1 414 ? 9.600 5.541 -63.739 1.00 85.19 414 THR A CA 1
ATOM 3256 C C . THR A 1 414 ? 9.826 6.049 -62.314 1.00 85.19 414 THR A C 1
ATOM 3258 O O . THR A 1 414 ? 9.524 7.206 -62.018 1.00 85.19 414 THR A O 1
ATOM 3261 N N . ILE A 1 415 ? 10.372 5.214 -61.427 1.00 87.69 415 ILE A N 1
ATOM 3262 C CA . ILE A 1 415 ? 10.606 5.533 -60.018 1.00 87.69 415 ILE A CA 1
ATOM 3263 C C . ILE A 1 415 ? 12.091 5.832 -59.812 1.00 87.69 415 ILE A C 1
ATOM 3265 O O . ILE A 1 415 ? 12.946 5.006 -60.130 1.00 87.69 415 ILE A O 1
ATOM 3269 N N . LEU A 1 416 ? 12.400 6.993 -59.230 1.00 89.00 416 LEU A N 1
ATOM 3270 C CA . LEU A 1 416 ? 13.767 7.358 -58.868 1.00 89.00 416 LEU A CA 1
ATOM 3271 C C . LEU A 1 416 ? 14.309 6.355 -57.829 1.00 89.00 416 LEU A C 1
ATOM 3273 O O . LEU A 1 416 ? 13.742 6.272 -56.730 1.00 89.00 416 LEU A O 1
ATOM 3277 N N . PRO A 1 417 ? 15.409 5.626 -58.114 1.00 90.38 417 PRO A N 1
ATOM 3278 C CA . PRO A 1 417 ? 15.926 4.623 -57.189 1.00 90.38 417 PRO A CA 1
ATOM 3279 C C . PRO A 1 417 ? 16.303 5.272 -55.847 1.00 90.38 417 PRO A C 1
ATOM 3281 O O . PRO A 1 417 ? 17.107 6.210 -55.827 1.00 90.38 417 PRO A O 1
ATOM 3284 N N . PRO A 1 418 ? 15.751 4.825 -54.704 1.00 89.25 418 PRO A N 1
ATOM 3285 C CA . PRO A 1 418 ? 15.908 5.529 -53.441 1.00 89.25 418 PRO A CA 1
ATOM 3286 C C . PRO A 1 418 ? 17.247 5.171 -52.783 1.00 89.25 418 PRO A C 1
ATOM 3288 O O . PRO A 1 418 ? 17.296 4.291 -51.927 1.00 89.25 418 PRO A O 1
ATOM 3291 N N . ILE A 1 419 ? 18.339 5.854 -53.137 1.00 88.69 419 ILE A N 1
ATOM 3292 C CA . ILE A 1 419 ? 19.694 5.530 -52.640 1.00 88.69 419 ILE A CA 1
ATOM 3293 C C . ILE A 1 419 ? 20.094 6.241 -51.333 1.00 88.69 419 ILE A C 1
ATOM 3295 O O . ILE A 1 419 ? 21.029 5.801 -50.670 1.00 88.69 419 ILE A O 1
ATOM 3299 N N . ASP A 1 420 ? 19.379 7.290 -50.903 1.00 85.62 420 ASP A N 1
ATOM 3300 C CA . ASP A 1 420 ? 19.775 8.161 -49.769 1.00 85.62 420 ASP A CA 1
ATOM 3301 C C . ASP A 1 420 ? 20.069 7.413 -48.466 1.00 85.62 420 ASP A C 1
ATOM 3303 O O . ASP A 1 420 ? 20.979 7.751 -47.708 1.00 85.62 420 ASP A O 1
ATOM 3307 N N . HIS A 1 421 ? 19.306 6.353 -48.209 1.00 83.44 421 HIS A N 1
ATOM 3308 C CA . HIS A 1 421 ? 19.453 5.532 -47.012 1.00 83.44 421 HIS A CA 1
ATOM 3309 C C . HIS A 1 421 ? 20.785 4.755 -46.966 1.00 83.44 421 HIS A C 1
ATOM 3311 O O . HIS A 1 421 ? 21.212 4.354 -45.885 1.00 83.44 421 HIS A O 1
ATOM 3317 N N . LEU A 1 422 ? 21.472 4.595 -48.104 1.00 84.06 422 LEU A N 1
ATOM 3318 C CA . LEU A 1 422 ? 22.775 3.932 -48.216 1.00 84.06 422 LEU A CA 1
ATOM 3319 C C . LEU A 1 422 ? 23.957 4.883 -47.966 1.00 84.06 422 LEU A C 1
ATOM 3321 O O . LEU A 1 422 ? 25.066 4.409 -47.720 1.00 84.06 422 LEU A O 1
ATOM 3325 N N . ARG A 1 423 ? 23.739 6.211 -47.942 1.00 82.81 423 ARG A N 1
ATOM 3326 C CA . ARG A 1 423 ? 24.795 7.234 -47.767 1.00 82.81 423 ARG A CA 1
ATOM 3327 C C . ARG A 1 423 ? 25.632 7.006 -46.511 1.00 82.81 423 ARG A C 1
ATOM 3329 O O . ARG A 1 423 ? 26.844 7.165 -46.538 1.00 82.81 423 ARG A O 1
ATOM 3336 N N . ARG A 1 424 ? 24.994 6.622 -45.402 1.00 79.75 424 ARG A N 1
ATOM 3337 C CA . ARG A 1 424 ? 25.674 6.392 -44.111 1.00 79.75 424 ARG A CA 1
ATOM 3338 C C . ARG A 1 424 ? 26.502 5.107 -44.081 1.00 79.75 424 ARG A C 1
ATOM 3340 O O . ARG A 1 424 ? 27.350 4.955 -43.207 1.00 79.75 424 ARG A O 1
ATOM 3347 N N . SER A 1 425 ? 26.243 4.193 -45.011 1.00 75.69 425 SER A N 1
ATOM 3348 C CA . SER A 1 425 ? 26.846 2.862 -45.054 1.00 75.69 425 SER A CA 1
ATOM 3349 C C . SER A 1 425 ? 28.010 2.773 -46.044 1.00 75.69 425 SER A C 1
ATOM 3351 O O . SER A 1 425 ? 28.750 1.797 -46.021 1.00 75.69 425 SER A O 1
ATOM 3353 N N . LEU A 1 426 ? 28.228 3.775 -46.895 1.00 79.56 426 LEU A N 1
ATOM 3354 C CA . LEU A 1 426 ? 29.212 3.725 -47.982 1.00 79.56 426 LEU A CA 1
ATOM 3355 C C . LEU A 1 426 ? 30.249 4.853 -47.853 1.00 79.56 426 LEU A C 1
ATOM 3357 O O . LEU A 1 426 ? 29.995 5.867 -47.209 1.00 79.56 426 LEU A O 1
ATOM 3361 N N . SER A 1 427 ? 31.450 4.653 -48.406 1.00 82.12 427 SER A N 1
ATOM 3362 C CA . SER A 1 427 ? 32.467 5.714 -48.501 1.00 82.12 427 SER A CA 1
ATOM 3363 C C . SER A 1 427 ? 32.111 6.710 -49.612 1.00 82.12 427 SER A C 1
ATOM 3365 O O . SER A 1 427 ? 31.291 6.405 -50.479 1.00 82.12 427 SER A O 1
ATOM 3367 N N . ASP A 1 428 ? 32.752 7.883 -49.634 1.00 82.94 428 ASP A N 1
ATOM 3368 C CA . ASP A 1 428 ? 32.498 8.896 -50.671 1.00 82.94 428 ASP A CA 1
ATOM 3369 C C . ASP A 1 428 ? 32.824 8.396 -52.090 1.00 82.94 428 ASP A C 1
ATOM 3371 O O . ASP A 1 428 ? 32.145 8.764 -53.047 1.00 82.94 428 ASP A O 1
ATOM 3375 N N . THR A 1 429 ? 33.807 7.501 -52.237 1.00 83.06 429 THR A N 1
ATOM 3376 C CA . THR A 1 429 ? 34.141 6.872 -53.525 1.00 83.06 429 THR A CA 1
ATOM 3377 C C . THR A 1 429 ? 33.009 5.976 -54.027 1.00 83.06 429 THR A C 1
ATOM 3379 O O . THR A 1 429 ? 32.613 6.085 -55.187 1.00 83.06 429 THR A O 1
ATOM 3382 N N . TYR A 1 430 ? 32.448 5.138 -53.150 1.00 85.56 430 TYR A N 1
ATOM 3383 C CA . TYR A 1 430 ? 31.296 4.297 -53.478 1.00 85.56 430 TYR A CA 1
ATOM 3384 C C . TYR A 1 430 ? 30.051 5.136 -53.750 1.00 85.56 430 TYR A C 1
ATOM 3386 O O . TYR A 1 430 ? 29.289 4.845 -54.665 1.00 85.56 430 TYR A O 1
ATOM 3394 N N . TRP A 1 431 ? 29.861 6.226 -53.008 1.00 86.94 431 TRP A N 1
ATOM 3395 C CA . TRP A 1 431 ? 28.717 7.098 -53.220 1.00 86.94 431 TRP A CA 1
ATOM 3396 C C . TRP A 1 431 ? 28.693 7.733 -54.613 1.00 86.94 431 TRP A C 1
ATOM 3398 O O . TRP A 1 431 ? 27.648 7.721 -55.254 1.00 86.94 431 TRP A O 1
ATOM 3408 N N . SER A 1 432 ? 29.829 8.239 -55.101 1.00 85.69 432 SER A N 1
ATOM 3409 C CA . SER A 1 432 ? 29.914 8.838 -56.441 1.00 85.69 432 SER A CA 1
ATOM 3410 C C . SER A 1 432 ? 29.597 7.833 -57.557 1.00 85.69 432 SER A C 1
ATOM 3412 O O . SER A 1 432 ? 28.967 8.180 -58.553 1.00 85.69 432 SER A O 1
ATOM 3414 N N . GLN A 1 433 ? 29.997 6.569 -57.387 1.00 87.12 433 GLN A N 1
ATOM 3415 C CA . GLN A 1 433 ? 29.645 5.496 -58.323 1.00 87.12 433 GLN A CA 1
ATOM 3416 C C . GLN A 1 433 ? 28.148 5.160 -58.251 1.00 87.12 433 GLN A C 1
ATOM 3418 O O . GLN A 1 433 ? 27.504 4.979 -59.283 1.00 87.12 433 GLN A O 1
ATOM 3423 N N . LEU A 1 434 ? 27.574 5.155 -57.044 1.00 88.00 434 LEU A N 1
ATOM 3424 C CA . LEU A 1 434 ? 26.154 4.888 -56.817 1.00 88.00 434 LEU A CA 1
ATOM 3425 C C . LEU A 1 434 ? 25.250 5.970 -57.424 1.00 88.00 434 LEU A C 1
ATOM 3427 O O . LEU A 1 434 ? 24.215 5.646 -57.997 1.00 88.00 434 LEU A O 1
ATOM 3431 N N . THR A 1 435 ? 25.643 7.244 -57.335 1.00 86.56 435 THR A N 1
ATOM 3432 C CA . THR A 1 435 ? 24.906 8.356 -57.959 1.00 86.56 435 THR A CA 1
ATOM 3433 C C . THR A 1 435 ? 24.932 8.290 -59.483 1.00 86.56 435 THR A C 1
ATOM 3435 O O . THR A 1 435 ? 23.943 8.644 -60.117 1.00 86.56 435 THR A O 1
ATOM 3438 N N . ASN A 1 436 ? 26.022 7.792 -60.076 1.00 86.62 436 ASN A N 1
ATOM 3439 C CA . ASN A 1 436 ? 26.088 7.575 -61.522 1.00 86.62 436 ASN A CA 1
ATOM 3440 C C . ASN A 1 436 ? 25.156 6.429 -61.943 1.00 86.62 436 ASN A C 1
ATOM 3442 O O . ASN A 1 436 ? 24.360 6.600 -62.861 1.00 86.62 436 ASN A O 1
ATOM 3446 N N . ALA A 1 437 ? 25.175 5.308 -61.215 1.00 86.81 437 ALA A N 1
ATOM 3447 C CA . ALA A 1 437 ? 24.273 4.182 -61.469 1.00 86.81 437 ALA A CA 1
ATOM 3448 C C . ALA A 1 437 ? 22.789 4.548 -61.260 1.00 86.81 437 ALA A C 1
ATOM 3450 O O . ALA A 1 437 ? 21.924 4.077 -61.992 1.00 86.81 437 ALA A O 1
ATOM 3451 N N . GLN A 1 438 ? 22.475 5.441 -60.313 1.00 88.94 438 GLN A N 1
ATOM 3452 C CA . GLN A 1 438 ? 21.109 5.932 -60.084 1.00 88.94 438 GLN A CA 1
ATOM 3453 C C . GLN A 1 438 ? 20.526 6.657 -61.310 1.00 88.94 438 GLN A C 1
ATOM 3455 O O . GLN A 1 438 ? 19.310 6.651 -61.502 1.00 88.94 438 GLN A O 1
ATOM 3460 N N . ALA A 1 439 ? 21.359 7.269 -62.158 1.00 82.44 439 ALA A N 1
ATOM 3461 C CA . ALA A 1 439 ? 20.900 7.877 -63.408 1.00 82.44 439 ALA A CA 1
ATOM 3462 C C . ALA A 1 439 ? 20.479 6.820 -64.453 1.00 82.44 439 ALA A C 1
ATOM 3464 O O . ALA A 1 439 ? 19.581 7.059 -65.271 1.00 82.44 439 ALA A O 1
ATOM 3465 N N . GLU A 1 440 ? 21.092 5.638 -64.404 1.00 82.88 440 GLU A N 1
ATOM 3466 C CA . GLU A 1 440 ? 20.835 4.532 -65.327 1.00 82.88 440 GLU A CA 1
ATOM 3467 C C . GLU A 1 440 ? 19.602 3.715 -64.921 1.00 82.88 440 GLU A C 1
ATOM 3469 O O . GLU A 1 440 ? 18.771 3.438 -65.786 1.00 82.88 440 GLU A O 1
ATOM 3474 N N . GLY A 1 441 ? 19.384 3.479 -63.626 1.00 85.25 441 GLY A N 1
ATOM 3475 C CA . GLY A 1 441 ? 18.164 2.830 -63.143 1.00 85.25 441 GLY A CA 1
ATOM 3476 C C . GLY A 1 441 ? 18.347 2.040 -61.852 1.00 85.25 441 GLY A C 1
ATOM 3477 O O . GLY A 1 441 ? 19.432 1.942 -61.279 1.00 85.25 441 GLY A O 1
ATOM 3478 N N . GLY A 1 442 ? 17.245 1.479 -61.345 1.00 86.62 442 GLY A N 1
ATOM 3479 C CA . GLY A 1 442 ? 17.271 0.662 -60.129 1.00 86.62 442 GLY A CA 1
ATOM 3480 C C . GLY A 1 442 ? 18.040 -0.649 -60.313 1.00 86.62 442 GLY A C 1
ATOM 3481 O O . GLY A 1 442 ? 18.684 -1.121 -59.375 1.00 86.62 442 GLY A O 1
ATOM 3482 N N . LYS A 1 443 ? 18.022 -1.225 -61.521 1.00 88.50 443 LYS A N 1
ATOM 3483 C CA . LYS A 1 443 ? 18.715 -2.484 -61.830 1.00 88.50 443 LYS A CA 1
ATOM 3484 C C . LYS A 1 443 ? 20.230 -2.314 -61.757 1.00 88.50 443 LYS A C 1
ATOM 3486 O O . LYS A 1 443 ? 20.897 -3.101 -61.091 1.00 88.50 443 LYS A O 1
ATOM 3491 N N . GLU A 1 444 ? 20.742 -1.251 -62.359 1.00 88.19 444 GLU A N 1
ATOM 3492 C CA . GLU A 1 444 ? 22.159 -0.900 -62.408 1.00 88.19 444 GLU A CA 1
ATOM 3493 C C . GLU A 1 444 ? 22.691 -0.610 -61.003 1.00 88.19 444 GLU A C 1
ATOM 3495 O O . GLU A 1 444 ? 23.753 -1.099 -60.615 1.00 88.19 444 GLU A O 1
ATOM 3500 N N . VAL A 1 445 ? 21.903 0.097 -60.182 1.00 90.69 445 VAL A N 1
ATOM 3501 C CA . VAL A 1 445 ? 22.230 0.307 -58.766 1.00 90.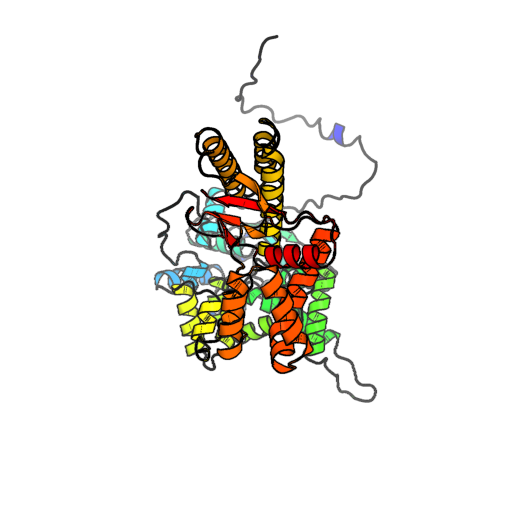69 445 VAL A CA 1
ATOM 3502 C C . VAL A 1 445 ? 22.319 -1.021 -58.013 1.00 90.69 445 VAL A C 1
ATOM 3504 O O . VAL A 1 445 ? 23.278 -1.242 -57.272 1.00 90.69 445 VAL A O 1
ATOM 3507 N N . LEU A 1 446 ? 21.342 -1.917 -58.176 1.00 90.62 446 LEU A N 1
ATOM 3508 C CA . LEU A 1 446 ? 21.323 -3.171 -57.425 1.00 90.62 446 LEU A CA 1
ATOM 3509 C C . LEU A 1 446 ? 22.451 -4.124 -57.855 1.00 90.62 446 LEU A C 1
ATOM 3511 O O . LEU A 1 446 ? 23.066 -4.752 -56.993 1.00 90.62 446 LEU A O 1
ATOM 3515 N N . GLN A 1 447 ? 22.770 -4.184 -59.149 1.00 91.25 447 GLN A N 1
ATOM 3516 C CA . GLN A 1 447 ? 23.900 -4.957 -59.677 1.00 91.25 447 GLN A CA 1
ATOM 3517 C C . GLN A 1 447 ? 25.239 -4.440 -59.146 1.00 91.25 447 GLN A C 1
ATOM 3519 O O . GLN A 1 447 ? 26.069 -5.231 -58.699 1.00 91.25 447 GLN A O 1
ATOM 3524 N N . LEU A 1 448 ? 25.425 -3.119 -59.106 1.00 91.69 448 LEU A N 1
ATOM 3525 C CA . LEU A 1 448 ? 26.626 -2.502 -58.549 1.00 91.69 448 LEU A CA 1
ATOM 3526 C C . LEU A 1 448 ? 26.792 -2.827 -57.053 1.00 91.69 448 LEU A C 1
ATOM 3528 O O . LEU A 1 448 ? 27.880 -3.185 -56.602 1.00 91.69 448 LEU A O 1
ATOM 3532 N N . LEU A 1 449 ? 25.700 -2.790 -56.280 1.00 91.06 449 LEU A N 1
ATOM 3533 C CA . LEU A 1 449 ? 25.709 -3.189 -54.868 1.00 91.06 449 LEU A CA 1
ATOM 3534 C C . LEU A 1 449 ? 26.019 -4.684 -54.681 1.00 91.06 449 LEU A C 1
ATOM 3536 O O . LEU A 1 449 ? 26.701 -5.050 -53.721 1.00 91.06 449 LEU A O 1
ATOM 3540 N N . GLN A 1 450 ? 25.525 -5.552 -55.570 1.00 90.69 450 GLN A N 1
ATOM 3541 C CA . GLN A 1 450 ? 25.832 -6.987 -55.553 1.00 90.69 450 GLN A CA 1
ATOM 3542 C C . GLN A 1 450 ? 27.301 -7.247 -55.889 1.00 90.69 450 GLN A C 1
ATOM 3544 O O . GLN A 1 450 ? 27.940 -8.060 -55.223 1.00 90.69 450 GLN A O 1
ATOM 3549 N N . GLN A 1 451 ? 27.852 -6.520 -56.861 1.00 91.88 451 GLN A N 1
ATOM 3550 C CA . GLN A 1 451 ? 29.267 -6.588 -57.200 1.00 91.88 451 GLN A CA 1
ATOM 3551 C C . GLN A 1 451 ? 30.135 -6.207 -55.994 1.00 91.88 451 GLN A C 1
ATOM 3553 O O . GLN A 1 451 ? 30.999 -6.980 -55.590 1.00 91.88 451 GLN A O 1
ATOM 3558 N N . TRP A 1 452 ? 29.858 -5.078 -55.335 1.00 91.56 452 TRP A N 1
ATOM 3559 C CA . TRP A 1 452 ? 30.623 -4.665 -54.151 1.00 91.56 452 TRP A CA 1
ATOM 3560 C C . TRP A 1 452 ? 30.511 -5.644 -52.985 1.00 91.56 452 TRP A C 1
ATOM 3562 O O . TRP A 1 452 ? 31.483 -5.848 -52.261 1.00 91.56 452 TRP A O 1
ATOM 3572 N N . LYS A 1 453 ? 29.345 -6.274 -52.802 1.00 88.00 453 LYS A N 1
ATOM 3573 C CA . LYS A 1 453 ? 29.161 -7.328 -51.796 1.00 88.00 453 LYS A CA 1
ATOM 3574 C C . LYS A 1 453 ? 30.081 -8.531 -52.051 1.00 88.00 453 LYS A C 1
ATOM 3576 O O . LYS A 1 453 ? 30.485 -9.174 -51.086 1.00 88.00 453 LYS A O 1
ATOM 3581 N N . ASN A 1 454 ? 30.392 -8.839 -53.309 1.00 88.12 454 ASN A N 1
ATOM 3582 C CA . ASN A 1 454 ? 31.222 -9.986 -53.679 1.00 88.12 454 ASN A CA 1
ATOM 3583 C C . ASN A 1 454 ? 32.719 -9.642 -53.709 1.00 88.12 454 ASN A C 1
ATOM 3585 O O . ASN A 1 454 ? 33.537 -10.464 -53.300 1.00 88.12 454 ASN A O 1
ATOM 3589 N N . ASP A 1 455 ? 33.062 -8.429 -54.147 1.00 88.00 455 ASP A N 1
ATOM 3590 C CA . ASP A 1 455 ? 34.443 -8.039 -54.448 1.00 88.00 455 ASP A CA 1
ATOM 3591 C C . ASP A 1 455 ? 35.165 -7.361 -53.262 1.00 88.00 455 ASP A C 1
ATOM 3593 O O . ASP A 1 455 ? 36.392 -7.430 -53.175 1.00 88.00 455 ASP A O 1
ATOM 3597 N N . ASP A 1 456 ? 34.439 -6.727 -52.326 1.00 86.31 456 ASP A N 1
ATOM 3598 C CA . ASP A 1 456 ? 35.016 -6.010 -51.174 1.00 86.31 456 ASP A CA 1
ATOM 3599 C C . ASP A 1 456 ? 34.434 -6.498 -49.824 1.00 86.31 456 ASP A C 1
ATOM 3601 O O . ASP A 1 456 ? 33.269 -6.226 -49.507 1.00 86.31 456 ASP A O 1
ATOM 3605 N N . PRO A 1 457 ? 35.243 -7.138 -48.951 1.00 85.12 457 PRO A N 1
ATOM 3606 C CA . PRO A 1 457 ? 34.815 -7.585 -47.621 1.00 85.12 457 PRO A CA 1
ATOM 3607 C C . PRO A 1 457 ? 34.258 -6.475 -46.712 1.00 85.12 457 PRO A C 1
ATOM 3609 O O . PRO A 1 457 ? 33.388 -6.731 -45.870 1.00 85.12 457 PRO A O 1
ATOM 3612 N N . LEU A 1 458 ? 34.741 -5.236 -46.850 1.00 81.62 458 LEU A N 1
ATOM 3613 C CA . LEU A 1 458 ? 34.265 -4.102 -46.059 1.00 81.62 458 LEU A CA 1
ATOM 3614 C C . LEU A 1 458 ? 32.881 -3.647 -46.535 1.00 81.62 458 LEU A C 1
ATOM 3616 O O . LEU A 1 458 ? 31.999 -3.396 -45.707 1.00 81.62 458 LEU A O 1
ATOM 3620 N N . ALA A 1 459 ? 32.672 -3.577 -47.851 1.00 83.00 459 ALA A N 1
ATOM 3621 C CA . ALA A 1 459 ? 31.368 -3.286 -48.438 1.00 83.00 459 ALA A CA 1
ATOM 3622 C C . ALA A 1 459 ? 30.358 -4.404 -48.127 1.00 83.00 459 ALA A C 1
ATOM 3624 O O . ALA A 1 459 ? 29.237 -4.115 -47.702 1.00 83.00 459 ALA A O 1
ATOM 3625 N N . ALA A 1 460 ? 30.780 -5.669 -48.211 1.00 85.38 460 ALA A N 1
ATOM 3626 C CA . ALA A 1 460 ? 29.983 -6.838 -47.848 1.00 85.38 460 ALA A CA 1
ATOM 3627 C C . ALA A 1 460 ? 29.421 -6.743 -46.420 1.00 85.38 460 ALA A C 1
ATOM 3629 O O . ALA A 1 460 ? 28.213 -6.889 -46.207 1.00 85.38 460 ALA A O 1
ATOM 3630 N N . SER A 1 461 ? 30.273 -6.421 -45.440 1.00 86.94 461 SER A N 1
ATOM 3631 C CA . SER A 1 461 ? 29.866 -6.255 -44.037 1.00 86.94 461 SER A CA 1
ATOM 3632 C C . SER A 1 461 ? 28.799 -5.164 -43.866 1.00 86.94 461 SER A C 1
ATOM 3634 O O . SER A 1 461 ? 27.798 -5.359 -43.173 1.00 86.94 461 SER A O 1
ATOM 3636 N N . ARG A 1 462 ? 28.951 -4.032 -44.563 1.00 85.31 462 ARG A N 1
ATOM 3637 C CA . ARG A 1 462 ? 28.020 -2.895 -44.462 1.00 85.31 462 ARG A CA 1
ATOM 3638 C C . ARG A 1 462 ? 26.708 -3.109 -45.220 1.00 85.31 462 ARG A C 1
ATOM 3640 O O . ARG A 1 462 ? 25.672 -2.606 -44.789 1.00 85.31 462 ARG A O 1
ATOM 3647 N N . LEU A 1 463 ? 26.729 -3.877 -46.308 1.00 88.25 463 LEU A N 1
ATOM 3648 C CA . LEU A 1 463 ? 25.552 -4.186 -47.129 1.00 88.25 463 LEU A CA 1
ATOM 3649 C C . LEU A 1 463 ? 24.787 -5.432 -46.655 1.00 88.25 463 LEU A C 1
ATOM 3651 O O . LEU A 1 463 ? 23.671 -5.671 -47.111 1.00 88.25 463 LEU A O 1
ATOM 3655 N N . THR A 1 464 ? 25.331 -6.204 -45.708 1.00 87.56 464 THR A N 1
ATOM 3656 C CA . THR A 1 464 ? 24.705 -7.445 -45.213 1.00 87.56 464 THR A CA 1
ATOM 3657 C C . THR A 1 464 ? 23.278 -7.219 -44.697 1.00 87.56 464 THR A C 1
ATOM 3659 O O . THR A 1 464 ? 22.372 -7.976 -45.037 1.00 87.56 464 THR A O 1
ATOM 3662 N N . GLY A 1 465 ? 23.049 -6.161 -43.909 1.00 87.19 465 GLY A N 1
ATOM 3663 C CA . GLY A 1 465 ? 21.715 -5.837 -43.384 1.00 87.19 465 GLY A CA 1
ATOM 3664 C C . GLY A 1 465 ? 20.719 -5.405 -44.465 1.00 87.19 465 GLY A C 1
ATOM 3665 O O . GLY A 1 465 ? 19.545 -5.773 -44.404 1.00 87.19 465 GLY A O 1
ATOM 3666 N N . PHE A 1 466 ? 21.197 -4.664 -45.468 1.00 91.12 466 PHE A N 1
ATOM 3667 C CA . PHE A 1 466 ? 20.406 -4.258 -46.628 1.00 91.12 466 PHE A CA 1
ATOM 3668 C C . PHE A 1 466 ? 19.934 -5.479 -47.424 1.00 91.12 466 PHE A C 1
ATOM 3670 O O . PHE A 1 466 ? 18.729 -5.685 -47.535 1.00 91.12 466 PHE A O 1
ATOM 3677 N N . PHE A 1 467 ? 20.856 -6.336 -47.878 1.00 91.62 467 PHE A N 1
ATOM 3678 C CA . PHE A 1 467 ? 20.503 -7.520 -48.670 1.00 91.62 467 PHE A CA 1
ATOM 3679 C C . PHE A 1 467 ? 19.612 -8.491 -47.904 1.00 91.62 467 PHE A C 1
ATOM 3681 O O . PHE A 1 467 ? 18.604 -8.913 -48.447 1.00 91.62 467 PHE A O 1
ATOM 3688 N N . LYS A 1 468 ? 19.888 -8.739 -46.616 1.00 91.25 468 LYS A N 1
ATOM 3689 C CA . LYS A 1 468 ? 19.015 -9.580 -45.785 1.00 91.25 468 LYS A CA 1
ATOM 3690 C C . LYS A 1 468 ? 17.563 -9.088 -45.782 1.00 91.25 468 LYS A C 1
ATOM 3692 O O . LYS A 1 468 ? 16.643 -9.895 -45.789 1.00 91.25 468 LYS A O 1
ATOM 3697 N N . SER A 1 469 ? 17.368 -7.770 -45.749 1.00 88.81 469 SER A N 1
ATOM 3698 C CA . SER A 1 469 ? 16.028 -7.180 -45.730 1.00 88.81 469 SER A CA 1
ATOM 3699 C C . SER A 1 469 ? 15.378 -7.257 -47.114 1.00 88.81 469 SER A C 1
ATOM 3701 O O . SER A 1 469 ? 14.199 -7.567 -47.216 1.00 88.81 469 SER A O 1
ATOM 3703 N N . VAL A 1 470 ? 16.135 -6.995 -48.182 1.00 88.75 470 VAL A N 1
ATOM 3704 C CA . VAL A 1 470 ? 15.640 -7.105 -49.563 1.00 88.75 470 VAL A CA 1
ATOM 3705 C C . VAL A 1 470 ? 15.242 -8.548 -49.896 1.00 88.75 470 VAL A C 1
ATOM 3707 O O . VAL A 1 470 ? 14.150 -8.752 -50.419 1.00 88.75 470 VAL A O 1
ATOM 3710 N N . ASP A 1 471 ? 16.066 -9.531 -49.526 1.00 87.62 471 ASP A N 1
ATOM 3711 C CA . ASP A 1 471 ? 15.807 -10.960 -49.745 1.00 87.62 471 ASP A CA 1
ATOM 3712 C C . ASP A 1 471 ? 14.538 -11.415 -48.999 1.00 87.62 471 ASP A C 1
ATOM 3714 O O . ASP A 1 471 ? 13.655 -12.026 -49.595 1.00 87.62 471 ASP A O 1
ATOM 3718 N N . GLU A 1 472 ? 14.383 -11.033 -47.722 1.00 89.62 472 GLU A N 1
ATOM 3719 C CA . GLU A 1 472 ? 13.193 -11.372 -46.923 1.00 89.62 472 GLU A CA 1
ATOM 3720 C C . GLU A 1 472 ? 11.900 -10.816 -47.544 1.00 89.62 472 GLU A C 1
ATOM 3722 O O . GLU A 1 472 ? 10.876 -11.497 -47.590 1.00 89.62 472 GLU A O 1
ATOM 3727 N N . PHE A 1 473 ? 11.917 -9.571 -48.029 1.00 82.12 473 PHE A N 1
ATOM 3728 C CA . PHE A 1 473 ? 10.742 -8.977 -48.669 1.00 82.12 473 PHE A CA 1
ATOM 3729 C C . PHE A 1 473 ? 10.480 -9.551 -50.068 1.00 82.12 473 PHE A C 1
ATOM 3731 O O . PHE A 1 473 ? 9.317 -9.692 -50.444 1.00 82.12 473 PHE A O 1
ATOM 3738 N N . ALA A 1 474 ? 11.520 -9.925 -50.816 1.00 84.56 474 ALA A N 1
ATOM 3739 C CA . ALA A 1 474 ? 11.375 -10.590 -52.109 1.00 84.56 474 ALA A CA 1
ATOM 3740 C C . ALA A 1 474 ? 10.726 -11.977 -51.965 1.00 84.56 474 ALA A C 1
ATOM 3742 O O . ALA A 1 474 ? 9.852 -12.328 -52.757 1.00 84.56 474 ALA A O 1
ATOM 3743 N N . GLU A 1 475 ? 11.086 -12.739 -50.927 1.00 84.75 475 GLU A N 1
ATOM 3744 C CA . GLU A 1 475 ? 10.442 -14.021 -50.615 1.00 84.75 475 GLU A CA 1
ATOM 3745 C C . GLU A 1 475 ? 8.954 -13.852 -50.289 1.00 84.75 475 GLU A C 1
ATOM 3747 O O . GLU A 1 475 ? 8.127 -14.582 -50.834 1.00 84.75 475 GLU A O 1
ATOM 3752 N N . LYS A 1 476 ? 8.593 -12.850 -49.475 1.00 80.88 476 LYS A N 1
ATOM 3753 C CA . LYS A 1 476 ? 7.187 -12.559 -49.133 1.00 80.88 476 LYS A CA 1
ATOM 3754 C C . LYS A 1 476 ? 6.357 -12.168 -50.351 1.00 80.88 476 LYS A C 1
ATOM 3756 O O . LYS A 1 476 ? 5.254 -12.677 -50.528 1.00 80.88 476 LYS A O 1
ATOM 3761 N N . LEU A 1 477 ? 6.906 -11.308 -51.212 1.00 79.06 477 LEU A N 1
ATOM 3762 C CA . LEU A 1 477 ? 6.266 -10.925 -52.473 1.00 79.06 477 LEU A CA 1
ATOM 3763 C C . LEU A 1 477 ? 6.064 -12.142 -53.387 1.00 79.06 477 LEU A C 1
ATOM 3765 O O . LEU A 1 477 ? 4.980 -12.316 -53.938 1.00 79.06 477 LEU A O 1
ATOM 3769 N N . ARG A 1 478 ? 7.067 -13.026 -53.498 1.00 79.12 478 ARG A N 1
ATOM 3770 C CA . ARG A 1 478 ? 6.966 -14.268 -54.283 1.00 79.12 478 ARG A CA 1
ATOM 3771 C C . ARG A 1 478 ? 5.939 -15.247 -53.703 1.00 79.12 478 ARG A C 1
ATOM 3773 O O . ARG A 1 478 ? 5.263 -15.932 -54.463 1.00 79.12 478 ARG A O 1
ATOM 3780 N N . ALA A 1 479 ? 5.815 -15.313 -52.379 1.00 75.94 479 ALA A N 1
ATOM 3781 C CA . ALA A 1 479 ? 4.849 -16.163 -51.686 1.00 75.94 479 ALA A CA 1
ATOM 3782 C C . ALA A 1 479 ? 3.402 -15.631 -51.745 1.00 75.94 479 ALA A C 1
ATOM 3784 O O . ALA A 1 479 ? 2.489 -16.305 -51.270 1.00 75.94 479 ALA A O 1
ATOM 3785 N N . GLY A 1 480 ? 3.179 -14.438 -52.316 1.00 68.62 480 GLY A N 1
ATOM 3786 C CA . GLY A 1 480 ? 1.867 -13.787 -52.328 1.00 68.62 480 GLY A CA 1
ATOM 3787 C C . GLY A 1 480 ? 1.401 -13.358 -50.934 1.00 68.62 480 GLY A C 1
ATOM 3788 O O . GLY A 1 480 ? 0.207 -13.152 -50.718 1.00 68.62 480 GLY A O 1
ATOM 3789 N N . GLU A 1 481 ? 2.323 -13.249 -49.975 1.00 66.81 481 GLU A N 1
ATOM 3790 C CA . GLU A 1 481 ? 2.014 -12.738 -48.646 1.00 66.81 481 GLU A CA 1
ATOM 3791 C C . GLU A 1 481 ? 1.707 -11.241 -48.731 1.00 66.81 481 GLU A C 1
ATOM 3793 O O . GLU A 1 481 ? 2.297 -10.507 -49.526 1.00 66.81 481 GLU A O 1
ATOM 3798 N N . GLY A 1 482 ? 0.778 -10.768 -47.898 1.00 58.69 482 GLY A N 1
ATOM 3799 C CA . GLY A 1 482 ? 0.440 -9.351 -47.828 1.00 58.69 482 GLY A CA 1
ATOM 3800 C C . GLY A 1 482 ? 1.652 -8.524 -47.402 1.00 58.69 482 GLY A C 1
ATOM 3801 O O . GLY A 1 482 ? 2.009 -8.487 -46.224 1.00 58.69 482 GLY A O 1
ATOM 3802 N N . VAL A 1 483 ? 2.281 -7.850 -48.361 1.00 63.56 483 VAL A N 1
ATOM 3803 C CA . VAL A 1 483 ? 3.342 -6.876 -48.115 1.00 63.56 483 VAL A CA 1
ATOM 3804 C C . VAL A 1 483 ? 2.731 -5.476 -48.136 1.00 63.56 483 VAL A C 1
ATOM 3806 O O . VAL A 1 483 ? 1.820 -5.189 -48.907 1.00 63.56 483 VAL A O 1
ATOM 3809 N N . PHE A 1 484 ? 3.225 -4.605 -47.256 1.00 64.06 484 PHE A N 1
ATOM 3810 C CA . PHE A 1 484 ? 2.844 -3.194 -47.199 1.00 64.06 484 PHE A CA 1
ATOM 3811 C C . PHE A 1 484 ? 2.938 -2.529 -48.589 1.00 64.06 484 PHE A C 1
ATOM 3813 O O . PHE A 1 484 ? 3.934 -2.708 -49.282 1.00 64.06 484 PHE A O 1
ATOM 3820 N N . ILE A 1 485 ? 1.927 -1.763 -49.007 1.00 69.81 485 ILE A N 1
ATOM 3821 C CA . ILE A 1 485 ? 1.940 -1.088 -50.314 1.00 69.81 485 ILE A CA 1
ATOM 3822 C C . ILE A 1 485 ? 2.826 0.166 -50.211 1.00 69.81 485 ILE A C 1
ATOM 3824 O O . ILE A 1 485 ? 2.567 1.011 -49.355 1.00 69.81 485 ILE A O 1
ATOM 3828 N N . PRO A 1 486 ? 3.883 0.306 -51.029 1.00 73.69 486 PRO A N 1
ATOM 3829 C CA . PRO A 1 486 ? 4.745 1.480 -51.000 1.00 73.69 486 PRO A CA 1
ATOM 3830 C C . PRO A 1 486 ? 4.026 2.724 -51.532 1.00 73.69 486 PRO A C 1
ATOM 3832 O O . PRO A 1 486 ? 3.262 2.667 -52.493 1.00 73.69 486 PRO A O 1
ATOM 3835 N N . GLY A 1 487 ? 4.325 3.857 -50.914 1.00 78.69 487 GLY A N 1
ATOM 3836 C CA . GLY A 1 487 ? 3.846 5.183 -51.260 1.00 78.69 487 GLY A CA 1
ATOM 3837 C C . GLY A 1 487 ? 4.805 5.881 -52.216 1.00 78.69 487 GLY A C 1
ATOM 3838 O O . GLY A 1 487 ? 6.029 5.865 -52.022 1.00 78.69 487 GLY A O 1
ATOM 3839 N N . LEU A 1 488 ? 4.237 6.508 -53.239 1.00 81.88 488 LEU A N 1
ATOM 3840 C CA . LEU A 1 488 ? 4.951 7.274 -54.249 1.00 81.88 488 LEU A CA 1
ATOM 3841 C C . LEU A 1 488 ? 4.395 8.692 -54.316 1.00 81.88 488 LEU A C 1
ATOM 3843 O O . LEU A 1 488 ? 3.187 8.896 -54.390 1.00 81.88 488 LEU A O 1
ATOM 3847 N N . GLU A 1 489 ? 5.294 9.664 -54.338 1.00 83.38 489 GLU A N 1
ATOM 3848 C CA . GLU A 1 489 ? 4.967 11.065 -54.595 1.00 83.38 489 GLU A CA 1
ATOM 3849 C C . GLU A 1 489 ? 5.364 11.413 -56.028 1.00 83.38 489 GLU A C 1
ATOM 3851 O O . GLU A 1 489 ? 6.420 10.983 -56.512 1.00 83.38 489 GLU A O 1
ATOM 3856 N N . LYS A 1 490 ? 4.507 12.159 -56.727 1.00 80.31 490 LYS A N 1
ATOM 3857 C CA . LYS A 1 490 ? 4.759 12.570 -58.106 1.00 80.31 490 LYS A CA 1
ATOM 3858 C C . LYS A 1 490 ? 5.774 13.714 -58.137 1.00 80.31 490 LYS A C 1
ATOM 3860 O O . LYS A 1 490 ? 5.549 14.776 -57.568 1.00 80.31 490 LYS A O 1
ATOM 3865 N N . VAL A 1 491 ? 6.883 13.523 -58.848 1.00 76.25 491 VAL A N 1
ATOM 3866 C CA . VAL A 1 491 ? 7.935 14.540 -59.007 1.00 76.25 491 VAL A CA 1
ATOM 3867 C C . VAL A 1 491 ? 7.949 14.988 -60.475 1.00 76.25 491 VAL A C 1
ATOM 3869 O O . VAL A 1 491 ? 7.868 14.160 -61.373 1.00 76.25 491 VAL A O 1
ATOM 3872 N N . SER A 1 492 ? 7.951 16.304 -60.714 1.00 61.81 492 SER A N 1
ATOM 3873 C CA . SER A 1 492 ? 7.612 17.008 -61.974 1.00 61.81 492 SER A CA 1
ATOM 3874 C C . SER A 1 492 ? 7.928 16.330 -63.333 1.00 61.81 492 SER A C 1
ATOM 3876 O O . SER A 1 492 ? 8.989 15.745 -63.523 1.00 61.81 492 SER A O 1
ATOM 3878 N N . ASN A 1 493 ? 7.070 16.590 -64.334 1.00 55.12 493 ASN A N 1
ATOM 3879 C CA . ASN A 1 493 ? 6.993 16.010 -65.696 1.00 55.12 493 ASN A CA 1
ATOM 3880 C C . ASN A 1 493 ? 8.195 16.175 -66.676 1.00 55.12 493 ASN A C 1
ATOM 3882 O O . ASN A 1 493 ? 8.011 15.952 -67.872 1.00 55.12 493 ASN A O 1
ATOM 3886 N N . SER A 1 494 ? 9.398 16.586 -66.266 1.00 51.56 494 SER A N 1
ATOM 3887 C CA . SER A 1 494 ? 10.491 16.912 -67.215 1.00 51.56 494 SER A CA 1
ATOM 3888 C C . SER A 1 494 ? 11.710 15.978 -67.184 1.00 51.56 494 SER A C 1
ATOM 3890 O O . SER A 1 494 ? 12.676 16.227 -67.905 1.00 51.56 494 SER A O 1
ATOM 3892 N N . GLY A 1 495 ? 11.677 14.896 -66.398 1.00 61.97 495 GLY A N 1
ATOM 3893 C CA . GLY A 1 495 ? 12.776 13.929 -66.271 1.00 61.97 495 GLY A CA 1
ATOM 3894 C C . GLY A 1 495 ? 12.379 12.475 -66.554 1.00 61.97 495 GLY A C 1
ATOM 3895 O O . GLY A 1 495 ? 11.209 12.156 -66.734 1.00 61.97 495 GLY A O 1
ATOM 3896 N N . LYS A 1 496 ? 13.375 11.576 -66.565 1.00 73.38 496 LYS A N 1
ATOM 3897 C CA . LYS A 1 496 ? 13.206 10.113 -66.717 1.00 73.38 496 LYS A CA 1
ATOM 3898 C C . LYS A 1 496 ? 12.377 9.480 -65.586 1.00 73.38 496 LYS A C 1
ATOM 3900 O O . LYS A 1 496 ? 11.710 8.476 -65.807 1.00 73.38 496 LYS A O 1
ATOM 3905 N N . TYR A 1 497 ? 12.411 10.073 -64.393 1.00 80.75 497 TYR A N 1
ATOM 3906 C CA . TYR A 1 497 ? 11.713 9.590 -63.204 1.00 80.75 497 TYR A CA 1
ATOM 3907 C C . TYR A 1 497 ? 10.520 10.490 -62.883 1.00 80.75 497 TYR A C 1
ATOM 3909 O O . TYR A 1 497 ? 10.678 11.699 -62.741 1.00 80.75 497 TYR A O 1
ATOM 3917 N N . MET A 1 498 ? 9.344 9.880 -62.765 1.00 79.50 498 MET A N 1
ATOM 3918 C CA . MET A 1 498 ? 8.057 10.533 -62.495 1.00 79.50 498 MET A CA 1
ATOM 3919 C C . MET A 1 498 ? 7.649 10.425 -61.021 1.00 79.50 498 MET A C 1
ATOM 3921 O O . MET A 1 498 ? 6.760 11.145 -60.569 1.00 79.50 498 MET A O 1
ATOM 3925 N N . TYR A 1 499 ? 8.281 9.514 -60.276 1.00 85.31 499 TYR A N 1
ATOM 3926 C CA . TYR A 1 499 ? 7.901 9.177 -58.910 1.00 85.31 499 TYR A CA 1
ATOM 3927 C C . TYR A 1 499 ? 9.110 9.080 -57.983 1.00 85.31 499 TYR A C 1
ATOM 3929 O O . TYR A 1 499 ? 10.166 8.573 -58.370 1.00 85.31 499 TYR A O 1
ATOM 3937 N N . GLN A 1 500 ? 8.928 9.498 -56.732 1.00 85.38 500 GLN A N 1
ATOM 3938 C CA . GLN A 1 500 ? 9.881 9.286 -55.646 1.00 85.38 500 GLN A CA 1
ATOM 3939 C C . GLN A 1 500 ? 9.253 8.429 -54.545 1.00 85.38 500 GLN A C 1
ATOM 3941 O O . GLN A 1 500 ? 8.107 8.628 -54.150 1.00 85.38 500 GLN A O 1
ATOM 3946 N N . VAL A 1 501 ? 10.025 7.466 -54.033 1.00 83.44 501 VAL A N 1
ATOM 3947 C CA . VAL A 1 501 ? 9.573 6.560 -52.968 1.00 83.44 501 VAL A CA 1
ATOM 3948 C C . VAL A 1 501 ? 9.550 7.281 -51.621 1.00 83.44 501 VAL A C 1
ATOM 3950 O O . VAL A 1 501 ? 10.612 7.586 -51.062 1.00 83.44 501 VAL A O 1
ATOM 3953 N N . THR A 1 502 ? 8.355 7.496 -51.069 1.00 78.50 502 THR A N 1
ATOM 3954 C CA . THR A 1 502 ? 8.164 8.153 -49.764 1.00 78.50 502 THR A CA 1
ATOM 3955 C C . THR A 1 502 ? 8.291 7.153 -48.617 1.00 78.50 502 THR A C 1
ATOM 3957 O O . THR A 1 502 ? 8.996 7.404 -47.636 1.00 78.50 502 THR A O 1
ATOM 3960 N N . ASN A 1 503 ? 7.698 5.967 -48.764 1.00 74.75 503 ASN A N 1
ATOM 3961 C CA . ASN A 1 503 ? 7.795 4.863 -47.813 1.00 74.75 503 ASN A CA 1
ATOM 3962 C C . ASN A 1 503 ? 7.969 3.515 -48.556 1.00 74.75 503 ASN A C 1
ATOM 3964 O O . ASN A 1 503 ? 7.795 3.425 -49.766 1.00 74.75 503 ASN A O 1
ATOM 3968 N N . GLY A 1 504 ? 8.413 2.463 -47.861 1.00 81.06 504 GLY A N 1
ATOM 3969 C CA . GLY A 1 504 ? 8.580 1.145 -48.498 1.00 81.06 504 GLY A CA 1
ATOM 3970 C C . GLY A 1 504 ? 9.801 1.000 -49.425 1.00 81.06 504 GLY A C 1
ATOM 3971 O O . GLY A 1 504 ? 9.792 0.172 -50.329 1.00 81.06 504 GLY A O 1
ATOM 3972 N N . LYS A 1 505 ? 10.898 1.736 -49.188 1.00 85.56 505 LYS A N 1
ATOM 3973 C CA . LYS A 1 505 ? 12.144 1.661 -49.994 1.00 85.56 505 LYS A CA 1
ATOM 3974 C C . LYS A 1 505 ? 12.684 0.233 -50.170 1.00 85.56 505 LYS A C 1
ATOM 3976 O O . LYS A 1 505 ? 13.145 -0.118 -51.247 1.00 85.56 505 LYS A O 1
ATOM 3981 N N . THR A 1 506 ? 12.605 -0.606 -49.137 1.00 87.06 506 THR A N 1
ATOM 3982 C CA . THR A 1 506 ? 13.027 -2.019 -49.204 1.00 87.06 506 THR A CA 1
ATOM 3983 C C . THR A 1 506 ? 12.159 -2.843 -50.156 1.00 87.06 506 THR A C 1
ATOM 3985 O O . THR A 1 506 ? 12.663 -3.753 -50.802 1.00 87.06 506 THR A O 1
ATOM 3988 N N . ILE A 1 507 ? 10.878 -2.498 -50.283 1.00 85.56 507 ILE A N 1
ATOM 3989 C CA . ILE A 1 507 ? 9.910 -3.184 -51.146 1.00 85.56 507 ILE A CA 1
ATOM 3990 C C . ILE A 1 507 ? 10.167 -2.815 -52.606 1.00 85.56 507 ILE A C 1
ATOM 3992 O O . ILE A 1 507 ? 10.139 -3.692 -53.463 1.00 85.56 507 ILE A O 1
ATOM 3996 N N . TYR A 1 508 ? 10.529 -1.557 -52.881 1.00 89.56 508 TYR A N 1
ATOM 3997 C CA . TYR A 1 508 ? 11.055 -1.163 -54.190 1.00 89.56 508 TYR A CA 1
ATOM 3998 C C . TYR A 1 508 ? 12.267 -2.022 -54.585 1.00 89.56 508 TYR A C 1
ATOM 4000 O O . TYR A 1 508 ? 12.260 -2.648 -55.642 1.00 89.56 508 TYR A O 1
ATOM 4008 N N . TRP A 1 509 ? 13.277 -2.137 -53.713 1.00 90.62 509 TRP A N 1
ATOM 4009 C CA . TRP A 1 509 ? 14.465 -2.953 -54.001 1.00 90.62 509 TRP A CA 1
ATOM 4010 C C . TRP A 1 509 ? 14.155 -4.445 -54.140 1.00 90.62 509 TRP A C 1
ATOM 4012 O O . TRP A 1 509 ? 14.775 -5.109 -54.965 1.00 90.62 509 TRP A O 1
ATOM 4022 N N . ALA A 1 510 ? 13.185 -4.969 -53.387 1.00 88.38 510 ALA A N 1
ATOM 4023 C CA . ALA A 1 510 ? 12.727 -6.349 -53.520 1.00 88.38 510 ALA A CA 1
ATOM 4024 C C . ALA A 1 510 ? 12.063 -6.603 -54.883 1.00 88.38 510 ALA A C 1
ATOM 4026 O O . ALA A 1 510 ? 12.343 -7.619 -55.512 1.00 88.38 510 ALA A O 1
ATOM 4027 N N . ASN A 1 511 ? 11.256 -5.662 -55.383 1.00 86.00 511 ASN A N 1
ATOM 4028 C CA . ASN A 1 511 ? 10.677 -5.741 -56.727 1.00 86.00 511 ASN A CA 1
ATOM 4029 C C . ASN A 1 511 ? 11.753 -5.650 -57.826 1.00 86.00 511 ASN A C 1
ATOM 4031 O O . ASN A 1 511 ? 11.702 -6.409 -58.791 1.00 86.00 511 ASN A O 1
ATOM 4035 N N . ILE A 1 512 ? 12.772 -4.796 -57.657 1.00 89.06 512 ILE A N 1
ATOM 4036 C CA . ILE A 1 512 ? 13.929 -4.747 -58.570 1.00 89.06 512 ILE A CA 1
ATOM 4037 C C . ILE A 1 512 ? 14.708 -6.072 -58.545 1.00 89.06 512 ILE A C 1
ATOM 4039 O O . ILE A 1 512 ? 15.077 -6.577 -59.604 1.00 89.06 512 ILE A O 1
ATOM 4043 N N . LEU A 1 513 ? 14.938 -6.657 -57.362 1.00 88.19 513 LEU A N 1
ATOM 4044 C CA . LEU A 1 513 ? 15.622 -7.946 -57.217 1.00 88.19 513 LEU A CA 1
ATOM 4045 C C . LEU A 1 513 ? 14.842 -9.065 -57.913 1.00 88.19 513 LEU A C 1
ATOM 4047 O O . LEU A 1 513 ? 15.423 -9.843 -58.663 1.00 88.19 513 LEU A O 1
ATOM 4051 N N . LEU A 1 514 ? 13.527 -9.122 -57.703 1.00 85.12 514 LEU A N 1
ATOM 4052 C CA . LEU A 1 514 ? 12.653 -10.089 -58.359 1.00 85.12 514 LEU A CA 1
ATOM 4053 C C . LEU A 1 514 ? 12.689 -9.940 -59.887 1.00 85.12 514 LEU A C 1
ATOM 4055 O O . LEU A 1 514 ? 12.848 -10.942 -60.578 1.00 85.12 514 LEU A O 1
ATOM 4059 N N . GLY A 1 515 ? 12.663 -8.708 -60.402 1.00 82.50 515 GLY A N 1
ATOM 4060 C CA . GLY A 1 515 ? 12.794 -8.430 -61.836 1.00 82.50 515 GLY A CA 1
ATOM 4061 C C . GLY A 1 515 ? 14.181 -8.716 -62.434 1.00 82.50 515 GLY A C 1
ATOM 4062 O O . GLY A 1 515 ? 14.313 -8.750 -63.654 1.00 82.50 515 GLY A O 1
ATOM 4063 N N . LEU A 1 516 ? 15.222 -8.909 -61.613 1.00 81.88 516 LEU A N 1
ATOM 4064 C CA . LEU A 1 516 ? 16.526 -9.428 -62.057 1.00 81.88 516 LEU A CA 1
ATOM 4065 C C . LEU A 1 516 ? 16.583 -10.963 -62.047 1.00 81.88 516 LEU A C 1
ATOM 4067 O O . LEU A 1 516 ? 17.402 -11.541 -62.756 1.00 81.88 516 LEU A O 1
ATOM 4071 N N . MET A 1 517 ? 15.764 -11.619 -61.220 1.00 79.25 517 MET A N 1
ATOM 4072 C CA . MET A 1 517 ? 15.774 -13.075 -61.038 1.00 79.25 517 MET A CA 1
ATOM 4073 C C . MET A 1 517 ? 14.799 -13.818 -61.957 1.00 79.25 517 MET A C 1
ATOM 4075 O O . MET A 1 517 ? 14.990 -15.013 -62.171 1.00 79.25 517 MET A O 1
ATOM 4079 N N . ASP A 1 518 ? 13.753 -13.154 -62.449 1.00 69.06 518 ASP A N 1
ATOM 4080 C CA . ASP A 1 518 ? 12.670 -13.789 -63.202 1.00 69.06 518 ASP A CA 1
ATOM 4081 C C . ASP A 1 518 ? 12.201 -12.885 -64.357 1.00 69.06 518 ASP A C 1
ATOM 4083 O O . ASP A 1 518 ? 11.682 -11.790 -64.133 1.00 69.06 518 ASP A O 1
ATOM 4087 N N . GLU A 1 519 ? 12.382 -13.339 -65.603 1.00 54.06 519 GLU A N 1
ATOM 4088 C CA . GLU A 1 519 ? 12.037 -12.579 -66.819 1.00 54.06 519 GLU A CA 1
ATOM 4089 C C . GLU A 1 519 ? 10.520 -12.345 -66.978 1.00 54.06 519 GLU A C 1
ATOM 4091 O O . GLU A 1 519 ? 10.109 -11.492 -67.765 1.00 54.06 519 GLU A O 1
ATOM 4096 N N . ASN A 1 520 ? 9.681 -13.063 -66.217 1.00 50.88 520 ASN A N 1
ATOM 4097 C CA . ASN A 1 520 ? 8.218 -12.975 -66.285 1.00 50.88 520 ASN A CA 1
ATOM 4098 C C . ASN A 1 520 ? 7.577 -12.028 -65.258 1.00 50.88 520 ASN A C 1
ATOM 4100 O O . ASN A 1 520 ? 6.364 -11.806 -65.312 1.00 50.88 520 ASN A O 1
ATOM 4104 N N . ILE A 1 521 ? 8.343 -11.464 -64.320 1.00 58.09 521 ILE A N 1
ATOM 4105 C CA . ILE A 1 521 ? 7.799 -10.508 -63.350 1.00 58.09 521 ILE A CA 1
ATOM 4106 C C . ILE A 1 521 ? 7.723 -9.151 -64.044 1.00 58.09 521 ILE A C 1
ATOM 4108 O O . ILE A 1 521 ? 8.741 -8.501 -64.288 1.00 58.09 521 ILE A O 1
ATOM 4112 N N . GLN A 1 522 ? 6.498 -8.747 -64.407 1.00 55.62 522 GLN A N 1
ATOM 4113 C CA . GLN A 1 522 ? 6.227 -7.430 -64.981 1.00 55.62 522 GLN A CA 1
ATOM 4114 C C . GLN A 1 522 ? 6.904 -6.375 -64.105 1.00 55.62 522 GLN A C 1
ATOM 4116 O O . GLN A 1 522 ? 6.715 -6.373 -62.892 1.00 55.62 522 GLN A O 1
ATOM 4121 N N . GLY A 1 523 ? 7.727 -5.515 -64.715 1.00 68.44 523 GLY A N 1
ATOM 4122 C CA . GLY A 1 523 ? 8.528 -4.478 -64.052 1.00 68.44 523 GLY A CA 1
ATOM 4123 C C . GLY A 1 523 ? 7.694 -3.346 -63.449 1.00 68.44 523 GLY A C 1
ATOM 4124 O O . GLY A 1 523 ? 8.047 -2.179 -63.572 1.00 68.44 523 GLY A O 1
ATOM 4125 N N . THR A 1 524 ? 6.566 -3.683 -62.838 1.00 78.69 524 THR A N 1
ATOM 4126 C CA . THR A 1 524 ? 5.577 -2.814 -62.225 1.00 78.69 524 THR A CA 1
ATOM 4127 C C . THR A 1 524 ? 5.398 -3.204 -60.768 1.00 78.69 524 THR A C 1
ATOM 4129 O O . THR A 1 524 ? 5.417 -4.380 -60.418 1.00 78.69 524 THR A O 1
ATOM 4132 N N . MET A 1 525 ? 5.183 -2.213 -59.918 1.00 81.44 525 MET A N 1
ATOM 4133 C CA . MET A 1 525 ? 4.939 -2.379 -58.495 1.00 81.44 525 MET A CA 1
ATOM 4134 C C . MET A 1 525 ? 3.637 -1.671 -58.145 1.00 81.44 525 MET A C 1
ATOM 4136 O O . MET A 1 525 ? 3.470 -0.491 -58.463 1.00 81.44 525 MET A O 1
ATOM 4140 N N . ARG A 1 526 ? 2.726 -2.377 -57.471 1.00 79.38 526 ARG A N 1
ATOM 4141 C CA . ARG A 1 526 ? 1.511 -1.765 -56.935 1.00 79.38 526 ARG A CA 1
ATOM 4142 C C . ARG A 1 526 ? 1.893 -0.753 -55.864 1.00 79.38 526 ARG A C 1
ATOM 4144 O O . ARG A 1 526 ? 2.581 -1.112 -54.909 1.00 79.38 526 ARG A O 1
ATOM 4151 N N . ALA A 1 527 ? 1.461 0.490 -56.028 1.00 77.50 527 ALA A N 1
ATOM 4152 C CA . ALA A 1 527 ? 1.827 1.595 -55.155 1.00 77.50 527 ALA A CA 1
ATOM 4153 C C . ALA A 1 527 ? 0.642 2.531 -54.891 1.00 77.50 527 ALA A C 1
ATOM 4155 O O . ALA A 1 527 ? -0.274 2.644 -55.707 1.00 77.50 527 ALA A O 1
ATOM 4156 N N . GLU A 1 528 ? 0.675 3.207 -53.747 1.00 77.00 528 GLU A N 1
ATOM 4157 C CA . GLU A 1 528 ? -0.229 4.308 -53.420 1.00 77.00 528 GLU A CA 1
ATOM 4158 C C . GLU A 1 528 ? 0.379 5.607 -53.947 1.00 77.00 528 GLU A C 1
ATOM 4160 O O . GLU A 1 528 ? 1.477 5.988 -53.536 1.00 77.00 528 GLU A O 1
ATOM 4165 N N . VAL A 1 529 ? -0.293 6.259 -54.897 1.00 72.62 529 VAL A N 1
ATOM 4166 C CA . VAL A 1 529 ? 0.238 7.455 -55.556 1.00 72.62 529 VAL A CA 1
ATOM 4167 C C . VAL A 1 529 ? -0.458 8.701 -55.040 1.00 72.62 529 VAL A C 1
ATOM 4169 O O . VAL A 1 529 ? -1.666 8.869 -55.211 1.00 72.62 529 VAL A O 1
ATOM 4172 N N . PHE A 1 530 ? 0.337 9.577 -54.434 1.00 69.06 530 PHE A N 1
ATOM 4173 C CA . PHE A 1 530 ? -0.079 10.892 -53.963 1.00 69.06 530 PHE A CA 1
ATOM 4174 C C . PHE A 1 530 ? 0.104 11.924 -55.088 1.00 69.06 530 PHE A C 1
ATOM 4176 O O . PHE A 1 530 ? 1.074 11.844 -55.854 1.00 69.06 530 PHE A O 1
ATOM 4183 N N . ALA A 1 531 ? -0.874 12.827 -55.219 1.00 59.38 531 ALA A N 1
ATOM 4184 C CA . ALA A 1 531 ? -0.944 13.834 -56.281 1.00 59.38 531 ALA A CA 1
ATOM 4185 C C . ALA A 1 531 ? 0.134 14.915 -56.158 1.00 59.38 531 ALA A C 1
ATOM 4187 O O . ALA A 1 531 ? 0.418 15.329 -55.012 1.00 59.38 531 ALA A O 1
#

Secondary structure (DSSP, 8-state):
-------------------SHHHHTT----S---------EEEEEGGGEE--TT-SS--S-HHHHHHHHHTSS-HHHHHHHHHHHHHTT-HHHHHHHT--S-----SS-S-----SHHHHHHHHHHH--SSPEEEEEEE-TTSTT-EEEEEEE-HHHHHHHHHHHHTT-GGGSEEEEEEEPPPTTHHHHHHHHHHHHHH-SSS-HHHHHHHHHHHHHHHHHHT-EEPTTSS-EEPPPHHHHHHHHHHHHHHHHSPPPPHHHHHHHHHHTTS-HHHHHHHHHTT--HHHHHHHTT-SSHHHHHHHHHHHHHTT--HHHHHHHHS--S-GGG----PPPHHHHHHHHHHHHHHHHHHHHTTS-TTSSHHHHHHHHTT---HHHHHHHHHHHHHHHHHHHS--TTSSPEEEEEEGGGEEP--GGGGGGS-HHHHHHHHHHHHH-HHHHHHHHHHHHHH-HHHHHHHHHHHHHHHHHHHHHHTT--PPPPEEEE--TTSS--EEESS-HHHHHHHHHHHHH-TTS-SEEEEEEE-

Sequence (531 aa):
MARRKINLQTINTVKESGGIDDLVRDMGSSELGFSPTEHSIYEVDLDRILPDFSQPRRFLPFDLRQQLSQGEILPGEAMRELLSRAERGDQLAALILGDGGDSLNDDEDGPEDEKGLLALARSVKTVGLRQPINVYSITRPDAPGETFYQLGEGERRYWAHQLLALQGDEKFARIRCIIDTLPEDKDLIQRRQQAENAARQDLSAIARSRSIEQIQERLRLTMGTRVPGETTIKLPSQRELDAAVGQEVKTFTGRAIGGRMVRNYLRLLKLSPELQDLVEAAQLTEKQLRPVMRLKTEAEQRQLIIQIINQRLSGRDVLSKVAPTAPVSSLKQVKRTTIEQRLEKRLFQAAMTVHEIITLGEESYAAIVEGLAGRVSDEATRDALLKMRQLIDDLVGNSVLSDFGVYQDVSLDTILPPIDHLRRSLSDTYWSQLTNAQAEGGKEVLQLLQQWKNDDPLAASRLTGFFKSVDEFAEKLRAGEGVFIPGLEKVSNSGKYMYQVTNGKTIYWANILLGLMDENIQGTMRAEVFA

Foldseek 3Di:
DDDDDDDDDDDDDDDDDPDVVVVVVPPDDDDDDDDPPPQDKDKDFLQLEQEDPLQLADQAAPVLVVCSVVVVDGLLVSLVVLVVCVVVVNLLSCLQALNDDDPPPPDDDDPPPSDHLVSLLVCCVPVNDPDFWEWEWDADPVDHPDTGTYGDGDVSVSSSLSNVVSVVPVVSSITIYGYDYCDPCNVVVLLLVLLVLLVDPPAFLSSNLSSLVVQLVVCQVVVFPDDPPDPDTDTDDLQVSLQVSQVSSCVNPVHGDHSVNNVLSPLLVPQDSNLSSSSRSLSPHSLLQSLLSVDDDNVSSVVLSVVCSVVVDDSVRSNCVSDVDDDPPPPPDDDDDPVCVVVCVVVVVVVVVVVVPVVDDDDDRLVVLVVVLVVDPDPVVSVVSVVVSVVVVVVVPDPPVPFFFDWDWAFQQQEQQPCPVCVVLDDPVLVVVLVVLSQVGLLSNVVSLVVCLPPPPSSVVSCVVLVVLLVVLLVCVVVVHDDDAWAWEADDDPDSHGTYTPDDSSNSNNLSVNVVVDVPSRSIGTHGYGD